Protein AF-0000000083109663 (afdb_homodimer)

Sequence (592 aa):
MSEPVIIEAAINGATPKSVNPNVPVTEDEIVADALACFEAGAAIVHQHISNFNLSGDEAAEVYLGIWRQVLAERPDALWYPTINLGPPAQWYDHIRPLAESGLLRMGVSDPGSVNMGVSVDGLPAGSFVYTNTFDDVAHQLELCRTHRLGPSLAIYEPGFLRTVLAYRRSGQLPPGSFIKLYFSSERGLSGTAFGLPPSPAALAAYVELLDGTGLPWAASAVGDDLVRSELCRAALDAGGHLHVGLEFYAGERAPTNVELVAEAVVATAAAGREVATGAEAAALLGLVRTMESMPRMSEPVIIEAAINGATPKSVNPNVPVTEDEIVADALACFEAGAAIVHQHISNFNLSGDEAAEVYLGIWRQVLAERPDALWYPTINLGPPAQWYDHIRPLAESGLLRMGVSDPGSVNMGVSVDGLPAGSFVYTNTFDDVAHQLELCRTHRLGPSLAIYEPGFLRTVLAYRRSGQLPPGSFIKLYFSSERGLSGTAFGLPPSPAALAAYVELLDGTGLPWAASAVGDDLVRSELCRAALDAGGHLHVGLEFYAGERAPTNVELVAEAVVATAAAGREVATGAEAAALLGLVRTMESMPR

Nearest PDB structures (foldseek):
  3chv-assembly1_A-2  TM=8.584E-01  e=1.456E-20  Ruegeria pomeroyi DSS-3
  3no5-assembly2_C  TM=8.461E-01  e=1.699E-18  Cupriavidus pinatubonensis JMP134
  3fa5-assembly1_B  TM=8.460E-01  e=1.184E-18  Paracoccus denitrificans PD1222
  2y7d-assembly1_C  TM=8.652E-01  e=4.670E-17  Candidatus Cloacimonas acidaminovorans
  2y7d-assembly1_D  TM=8.244E-01  e=1.579E-17  Candidatus Cloacimonas acidaminovorans

Organism: NCBI:txid185642

Radius of gyration: 25.38 Å; Cα contacts (8 Å, |Δi|>4): 1383; chains: 2; bounding box: 50×88×60 Å

pLDDT: mean 94.43, std 9.43, range [32.88, 98.94]

Structure (mmCIF, N/CA/C/O backbone):
data_AF-0000000083109663-model_v1
#
loop_
_entity.id
_entity.type
_entity.pdbx_description
1 polymer '3-keto-5-aminohexanoate cleavage protein'
#
loop_
_atom_site.group_PDB
_atom_site.id
_atom_site.type_symbol
_atom_site.label_atom_id
_atom_site.label_alt_id
_atom_site.label_comp_id
_atom_site.label_asym_id
_atom_site.label_entity_id
_atom_site.label_seq_id
_atom_site.pdbx_PDB_ins_code
_atom_site.Cartn_x
_atom_site.Cartn_y
_atom_site.Cartn_z
_atom_site.occupancy
_atom_site.B_iso_or_equiv
_atom_site.auth_seq_id
_atom_site.auth_comp_id
_atom_site.auth_asym_id
_atom_site.auth_atom_id
_atom_site.pdbx_PDB_model_num
ATOM 1 N N . MET A 1 1 ? 14.078 14.602 28.734 1 51.81 1 MET A N 1
ATOM 2 C CA . MET A 1 1 ? 12.617 14.578 28.734 1 51.81 1 MET A CA 1
ATOM 3 C C . MET A 1 1 ? 12.078 14.102 27.391 1 51.81 1 MET A C 1
ATOM 5 O O . MET A 1 1 ? 12.734 14.273 26.359 1 51.81 1 MET A O 1
ATOM 9 N N . SER A 1 2 ? 10.984 13.219 27.375 1 76.75 2 SER A N 1
ATOM 10 C CA . SER A 1 2 ? 10.43 12.711 26.125 1 76.75 2 SER A CA 1
ATOM 11 C C . SER A 1 2 ? 9.922 13.852 25.234 1 76.75 2 SER A C 1
ATOM 13 O O . SER A 1 2 ? 9.531 14.906 25.75 1 76.75 2 SER A O 1
ATOM 15 N N . GLU A 1 3 ? 10.125 13.828 23.984 1 92.31 3 GLU A N 1
ATOM 16 C CA . GLU A 1 3 ? 9.633 14.797 23.016 1 92.31 3 GLU A CA 1
ATOM 17 C C . GLU A 1 3 ? 8.125 15.008 23.156 1 92.31 3 GLU A C 1
ATOM 19 O O . GLU A 1 3 ? 7.371 14.039 23.281 1 92.31 3 GLU A O 1
ATOM 24 N N . PRO A 1 4 ? 7.75 16.328 23.359 1 98.12 4 PRO A N 1
ATOM 25 C CA . PRO A 1 4 ? 6.309 16.578 23.453 1 98.12 4 PRO A CA 1
ATOM 26 C C . PRO A 1 4 ? 5.539 16.062 22.25 1 98.12 4 PRO A C 1
ATOM 28 O O . PRO A 1 4 ? 6.098 15.953 21.156 1 98.12 4 PRO A O 1
ATOM 31 N N . VAL A 1 5 ? 4.27 15.773 22.5 1 98.81 5 VAL A N 1
ATOM 32 C CA . VAL A 1 5 ? 3.428 15.164 21.484 1 98.81 5 VAL A CA 1
ATOM 33 C C . VAL A 1 5 ? 2.705 16.25 20.688 1 98.81 5 VAL A C 1
ATOM 35 O O . VAL A 1 5 ? 2.037 17.109 21.266 1 98.81 5 VAL A O 1
ATOM 38 N N . ILE A 1 6 ? 2.881 16.219 19.391 1 98.81 6 ILE A N 1
ATOM 39 C CA . ILE A 1 6 ? 2.088 17.062 18.5 1 98.81 6 ILE A CA 1
ATOM 40 C C . ILE A 1 6 ? 0.714 16.438 18.281 1 98.81 6 ILE A C 1
ATOM 42 O O . ILE A 1 6 ? 0.612 15.289 17.828 1 98.81 6 ILE A O 1
ATOM 46 N N . ILE A 1 7 ? -0.312 17.172 18.625 1 98.88 7 ILE A N 1
ATOM 47 C CA . ILE A 1 7 ? -1.674 16.781 18.281 1 98.88 7 ILE A CA 1
ATOM 48 C C . ILE A 1 7 ? -2.164 17.609 17.094 1 98.88 7 ILE A C 1
ATOM 50 O O . ILE A 1 7 ? -2.174 18.844 17.156 1 98.88 7 ILE A O 1
ATOM 54 N N . GLU A 1 8 ? -2.455 16.938 16.031 1 98.88 8 GLU A N 1
ATOM 55 C CA . GLU A 1 8 ? -3.021 17.562 14.844 1 98.88 8 GLU A CA 1
ATOM 56 C C . GLU A 1 8 ? -4.508 17.25 14.711 1 98.88 8 GLU A C 1
ATOM 58 O O . GLU A 1 8 ? -4.93 16.109 14.938 1 98.88 8 GLU A O 1
ATOM 63 N N . ALA A 1 9 ? -5.266 18.266 14.383 1 98.81 9 ALA A N 1
ATOM 64 C CA . ALA A 1 9 ? -6.703 18.078 14.188 1 98.81 9 ALA A CA 1
ATOM 65 C C . ALA A 1 9 ? -7.09 18.297 12.727 1 98.81 9 ALA A C 1
ATOM 67 O O . ALA A 1 9 ? -7.035 19.422 12.227 1 98.81 9 ALA A O 1
ATOM 68 N N . ALA A 1 10 ? -7.445 17.234 12.023 1 98.69 10 ALA A N 1
ATOM 69 C CA . ALA A 1 10 ? -8.109 17.344 10.727 1 98.69 10 ALA A CA 1
ATOM 70 C C . ALA A 1 10 ? -9.617 17.516 10.891 1 98.69 10 ALA A C 1
ATOM 72 O O . ALA A 1 10 ? -10.328 16.562 11.18 1 98.69 10 ALA A O 1
ATOM 73 N N . ILE A 1 11 ? -10.133 18.672 10.617 1 98.56 11 ILE A N 1
ATOM 74 C CA . ILE A 1 11 ? -11.367 19.047 11.297 1 98.56 11 ILE A CA 1
ATOM 75 C C . ILE A 1 11 ? -12.562 18.781 10.383 1 98.56 11 ILE A C 1
ATOM 77 O O . ILE A 1 11 ? -13.703 18.703 10.844 1 98.56 11 ILE A O 1
ATOM 81 N N . ASN A 1 12 ? -12.422 18.641 9.117 1 97.38 12 ASN A N 1
ATOM 82 C CA . ASN A 1 12 ? -13.625 18.484 8.32 1 97.38 12 ASN A CA 1
ATOM 83 C C . ASN A 1 12 ? -13.406 17.5 7.168 1 97.38 12 ASN A C 1
ATOM 85 O O . ASN A 1 12 ? -14.031 16.438 7.117 1 97.38 12 ASN A O 1
ATOM 89 N N . GLY A 1 13 ? -12.477 17.781 6.23 1 93.06 13 GLY A N 1
ATOM 90 C CA . GLY A 1 13 ? -12.367 16.953 5.047 1 93.06 13 GLY A CA 1
ATOM 91 C C . GLY A 1 13 ? -13.625 16.953 4.195 1 93.06 13 GLY A C 1
ATOM 92 O O . GLY A 1 13 ? -14.281 17.984 4.043 1 93.06 13 GLY A O 1
ATOM 93 N N . ALA A 1 14 ? -13.961 15.781 3.627 1 88.81 14 ALA A N 1
ATOM 94 C CA . ALA A 1 14 ? -15.172 15.641 2.82 1 88.81 14 ALA A CA 1
ATOM 95 C C . ALA A 1 14 ? -16.312 15.039 3.641 1 88.81 14 ALA A C 1
ATOM 97 O O . ALA A 1 14 ? -17.344 14.664 3.09 1 88.81 14 ALA A O 1
ATOM 98 N N . THR A 1 15 ? -16.078 14.906 4.914 1 92.88 15 THR A N 1
ATOM 99 C CA . THR A 1 15 ? -17.109 14.344 5.777 1 92.88 15 THR A CA 1
ATOM 100 C C . THR A 1 15 ? -18.328 15.258 5.836 1 92.88 15 THR A C 1
ATOM 102 O O . THR A 1 15 ? -18.234 16.422 6.246 1 92.88 15 THR A O 1
ATOM 105 N N . PRO A 1 16 ? -19.469 14.75 5.496 1 92.88 16 PRO A N 1
ATOM 106 C CA . PRO A 1 16 ? -20.656 15.602 5.523 1 92.88 16 PRO A CA 1
ATOM 107 C C . PRO A 1 16 ? -21.312 15.656 6.902 1 92.88 16 PRO A C 1
ATOM 109 O O . PRO A 1 16 ? -21.062 14.789 7.746 1 92.88 16 PRO A O 1
ATOM 112 N N . LYS A 1 17 ? -22.125 16.656 7.074 1 96.12 17 LYS A N 1
ATOM 113 C CA . LYS A 1 17 ? -22.828 16.828 8.344 1 96.12 17 LYS A CA 1
ATOM 114 C C . LYS A 1 17 ? -23.797 15.672 8.594 1 96.12 17 LYS A C 1
ATOM 116 O O . LYS A 1 17 ? -24.203 15.422 9.727 1 96.12 17 LYS A O 1
ATOM 121 N N . SER A 1 18 ? -24.188 14.922 7.523 1 94.38 18 SER A N 1
ATOM 122 C CA . SER A 1 18 ? -25.062 13.766 7.676 1 94.38 18 SER A CA 1
ATOM 123 C C . SER A 1 18 ? -24.359 12.633 8.414 1 94.38 18 SER A C 1
ATOM 125 O O . SER A 1 18 ? -25 11.789 9.039 1 94.38 18 SER A O 1
ATOM 127 N N . VAL A 1 19 ? -23.031 12.586 8.312 1 92.69 19 VAL A N 1
ATOM 128 C CA . VAL A 1 19 ? -22.234 11.586 9.016 1 92.69 19 VAL A CA 1
ATOM 129 C C . VAL A 1 19 ? -21.953 12.055 10.445 1 92.69 19 VAL A C 1
ATOM 131 O O . VAL A 1 19 ? -22.047 11.273 11.391 1 92.69 19 VAL A O 1
ATOM 134 N N . ASN A 1 20 ? -21.609 13.32 10.625 1 96.62 20 ASN A N 1
ATOM 135 C CA . ASN A 1 20 ? -21.406 13.969 11.914 1 96.62 20 ASN A CA 1
ATOM 136 C C . ASN A 1 20 ? -21.844 15.43 11.883 1 96.62 20 ASN A C 1
ATOM 138 O O . ASN A 1 20 ? -21.203 16.25 11.219 1 96.62 20 ASN A O 1
ATOM 142 N N . PRO A 1 21 ? -22.844 15.781 12.586 1 97.44 21 PRO A N 1
ATOM 143 C CA . PRO A 1 21 ? -23.406 17.125 12.492 1 97.44 21 PRO A CA 1
ATOM 144 C C . PRO A 1 21 ? -22.453 18.203 12.992 1 97.44 21 PRO A C 1
ATOM 146 O O . PRO A 1 21 ? -22.688 19.391 12.758 1 97.44 21 PRO A O 1
ATOM 149 N N . ASN A 1 22 ? -21.391 17.812 13.633 1 98.38 22 ASN A N 1
ATOM 150 C CA . ASN A 1 22 ? -20.469 18.781 14.242 1 98.38 22 ASN A CA 1
ATOM 151 C C . ASN A 1 22 ? -19.344 19.156 13.289 1 98.38 22 ASN A C 1
ATOM 153 O O . ASN A 1 22 ? -18.5 19.984 13.617 1 98.38 22 ASN A O 1
ATOM 157 N N . VAL A 1 23 ? -19.375 18.609 12.094 1 98.25 23 VAL A N 1
ATOM 158 C CA . VAL A 1 23 ? -18.328 18.906 11.117 1 98.25 23 VAL A CA 1
ATOM 159 C C . VAL A 1 23 ? -18.422 20.375 10.695 1 98.25 23 VAL A C 1
ATOM 161 O O . VAL A 1 23 ? -19.484 20.828 10.281 1 98.25 23 VAL A O 1
ATOM 164 N N . PRO A 1 24 ? -17.328 21.141 10.859 1 98.5 24 PRO A N 1
ATOM 165 C CA . PRO A 1 24 ? -17.375 22.516 10.367 1 98.5 24 PRO A CA 1
ATOM 166 C C . PRO A 1 24 ? -17.344 22.609 8.836 1 98.5 24 PRO A C 1
ATOM 168 O O . PRO A 1 24 ? -16.516 21.953 8.203 1 98.5 24 PRO A O 1
ATOM 171 N N . VAL A 1 25 ? -18.234 23.438 8.258 1 96.94 25 VAL A N 1
ATOM 172 C CA . VAL A 1 25 ? -18.328 23.5 6.801 1 96.94 25 VAL A CA 1
ATOM 173 C C . VAL A 1 25 ? -18.156 24.953 6.336 1 96.94 25 VAL A C 1
ATOM 175 O O . VAL A 1 25 ? -17.344 25.234 5.457 1 96.94 25 VAL A O 1
ATOM 178 N N . THR A 1 26 ? -18.859 25.875 6.953 1 96.25 26 THR A N 1
ATOM 179 C CA . THR A 1 26 ? -18.75 27.266 6.555 1 96.25 26 THR A CA 1
ATOM 180 C C . THR A 1 26 ? -17.438 27.875 7.059 1 96.25 26 THR A C 1
ATOM 182 O O . THR A 1 26 ? -16.844 27.375 8.008 1 96.25 26 THR A O 1
ATOM 185 N N . GLU A 1 27 ? -17.094 28.969 6.457 1 96.56 27 GLU A N 1
ATOM 186 C CA . GLU A 1 27 ? -15.867 29.625 6.871 1 96.56 27 GLU A CA 1
ATOM 187 C C . GLU A 1 27 ? -15.914 30 8.352 1 96.56 27 GLU A C 1
ATOM 189 O O . GLU A 1 27 ? -14.93 29.797 9.07 1 96.56 27 GLU A O 1
ATOM 194 N N . ASP A 1 28 ? -17.047 30.484 8.797 1 97.69 28 ASP A N 1
ATOM 195 C CA . ASP A 1 28 ? -17.188 30.859 10.195 1 97.69 28 ASP A CA 1
ATOM 196 C C . ASP A 1 28 ? -17.062 29.641 11.109 1 97.69 28 ASP A C 1
ATOM 198 O O . ASP A 1 28 ? -16.438 29.703 12.164 1 97.69 28 ASP A O 1
ATOM 202 N N . GLU A 1 29 ? -17.734 28.562 10.695 1 98.31 29 GLU A N 1
ATOM 203 C CA . GLU A 1 29 ? -17.641 27.312 11.469 1 98.31 29 GLU A CA 1
ATOM 204 C C . GLU A 1 29 ? -16.203 26.828 11.531 1 98.31 29 GLU A C 1
ATOM 206 O O . GLU A 1 29 ? -15.742 26.359 12.586 1 98.31 29 GLU A O 1
ATOM 211 N N . ILE A 1 30 ? -15.5 26.906 10.422 1 98.12 30 ILE A N 1
ATOM 212 C CA . ILE A 1 30 ? -14.117 26.438 10.336 1 98.12 30 ILE A CA 1
ATOM 213 C C . ILE A 1 30 ? -13.227 27.266 11.25 1 98.12 30 ILE A C 1
ATOM 215 O O . ILE A 1 30 ? -12.438 26.719 12.023 1 98.12 30 ILE A O 1
ATOM 219 N N . VAL A 1 31 ? -13.359 28.578 11.219 1 98.12 31 VAL A N 1
ATOM 220 C CA . VAL A 1 31 ? -12.562 29.469 12.055 1 98.12 31 VAL A CA 1
ATOM 221 C C . VAL A 1 31 ? -12.812 29.141 13.531 1 98.12 31 VAL A C 1
ATOM 223 O O . VAL A 1 31 ? -11.867 28.953 14.297 1 98.12 31 VAL A O 1
ATOM 226 N N . ALA A 1 32 ? -14.07 29.047 13.883 1 98.56 32 ALA A N 1
ATOM 227 C CA . ALA A 1 32 ? -14.438 28.812 15.273 1 98.56 32 ALA A CA 1
ATOM 228 C C . ALA A 1 32 ? -13.906 27.453 15.758 1 98.56 32 ALA A C 1
ATOM 230 O O . ALA A 1 32 ? -13.367 27.344 16.859 1 98.56 32 ALA A O 1
ATOM 231 N N . ASP A 1 33 ? -14.086 26.469 14.914 1 98.69 33 ASP A N 1
ATOM 232 C CA . ASP A 1 33 ? -13.648 25.109 15.273 1 98.69 33 ASP A CA 1
ATOM 233 C C . ASP A 1 33 ? -12.133 25.031 15.391 1 98.69 33 ASP A C 1
ATOM 235 O O . ASP A 1 33 ? -11.609 24.406 16.312 1 98.69 33 ASP A O 1
ATOM 239 N N . ALA A 1 34 ? -11.453 25.641 14.445 1 98.44 34 ALA A N 1
ATOM 240 C CA . ALA A 1 34 ? -9.992 25.656 14.477 1 98.44 34 ALA A CA 1
ATOM 241 C C . ALA A 1 34 ? -9.484 26.312 15.758 1 98.44 34 ALA A C 1
ATOM 243 O O . ALA A 1 34 ? -8.625 25.75 16.438 1 98.44 34 ALA A O 1
ATOM 244 N N . LEU A 1 35 ? -10.008 27.484 16.078 1 98.31 35 LEU A N 1
ATOM 245 C CA . LEU A 1 35 ? -9.586 28.219 17.281 1 98.31 35 LEU A CA 1
ATOM 246 C C . LEU A 1 35 ? -9.852 27.391 18.531 1 98.31 35 LEU A C 1
ATOM 248 O O . LEU A 1 35 ? -9.008 27.328 19.438 1 98.31 35 LEU A O 1
ATOM 252 N N . ALA A 1 36 ? -10.984 26.766 18.547 1 98.75 36 ALA A N 1
ATOM 253 C CA . ALA A 1 36 ? -11.328 25.922 19.703 1 98.75 36 ALA A CA 1
ATOM 254 C C . ALA A 1 36 ? -10.391 24.734 19.812 1 98.75 36 ALA A C 1
ATOM 256 O O . ALA A 1 36 ? -10.031 24.328 20.922 1 98.75 36 ALA A O 1
ATOM 257 N N . CYS A 1 37 ? -9.984 24.125 18.719 1 98.69 37 CYS A N 1
ATOM 258 C CA . CYS A 1 37 ? -9.055 23 18.719 1 98.69 37 CYS A CA 1
ATOM 259 C C . CYS A 1 37 ? -7.684 23.438 19.219 1 98.69 37 CYS A C 1
ATOM 261 O O . CYS A 1 37 ? -7.047 22.719 19.984 1 98.69 37 CYS A O 1
ATOM 263 N N . PHE A 1 38 ? -7.227 24.609 18.781 1 98 38 PHE A N 1
ATOM 264 C CA . PHE A 1 38 ? -5.957 25.125 19.281 1 98 38 PHE A CA 1
ATOM 265 C C . PHE A 1 38 ? -6.008 25.328 20.797 1 98 38 PHE A C 1
ATOM 267 O O . PHE A 1 38 ? -5.07 24.969 21.5 1 98 38 PHE A O 1
ATOM 274 N N . GLU A 1 39 ? -7.09 25.891 21.219 1 97.94 39 GLU A N 1
ATOM 275 C CA . GLU A 1 39 ? -7.254 26.125 22.656 1 97.94 39 GLU A CA 1
ATOM 276 C C . GLU A 1 39 ? -7.277 24.812 23.422 1 97.94 39 GLU A C 1
ATOM 278 O O . GLU A 1 39 ? -6.762 24.719 24.547 1 97.94 39 GLU A O 1
ATOM 283 N N . ALA A 1 40 ? -7.781 23.766 22.812 1 98.56 40 ALA A N 1
ATOM 284 C CA . ALA A 1 40 ? -7.945 22.484 23.469 1 98.56 40 ALA A CA 1
ATOM 285 C C . ALA A 1 40 ? -6.621 21.719 23.531 1 98.56 40 ALA A C 1
ATOM 287 O O . ALA A 1 40 ? -6.48 20.75 24.281 1 98.56 40 ALA A O 1
ATOM 288 N N . GLY A 1 41 ? -5.676 22.094 22.609 1 98.25 41 GLY A N 1
ATOM 289 C CA . GLY A 1 41 ? -4.379 21.438 22.719 1 98.25 41 GLY A CA 1
ATOM 290 C C . GLY A 1 41 ? -3.797 21.047 21.375 1 98.25 41 GLY A C 1
ATOM 291 O O . GLY A 1 41 ? -2.662 20.578 21.312 1 98.25 41 GLY A O 1
ATOM 292 N N . ALA A 1 42 ? -4.504 21.266 20.281 1 98.62 42 ALA A N 1
ATOM 293 C CA . ALA A 1 42 ? -3.947 20.984 18.969 1 98.62 42 ALA A CA 1
ATOM 294 C C . ALA A 1 42 ? -2.838 21.969 18.609 1 98.62 42 ALA A C 1
ATOM 296 O O . ALA A 1 42 ? -2.951 23.172 18.891 1 98.62 42 ALA A O 1
ATOM 297 N N . ALA A 1 43 ? -1.786 21.438 18.062 1 97.81 43 ALA A N 1
ATOM 298 C CA . ALA A 1 43 ? -0.71 22.297 17.578 1 97.81 43 ALA A CA 1
ATOM 299 C C . ALA A 1 43 ? -0.882 22.609 16.094 1 97.81 43 ALA A C 1
ATOM 301 O O . ALA A 1 43 ? -0.405 23.641 15.617 1 97.81 43 ALA A O 1
ATOM 302 N N . ILE A 1 44 ? -1.512 21.703 15.367 1 98.25 44 ILE A N 1
ATOM 303 C CA . ILE A 1 44 ? -1.709 21.812 13.93 1 98.25 44 ILE A CA 1
ATOM 304 C C . ILE A 1 44 ? -3.174 21.562 13.586 1 98.25 44 ILE A C 1
ATOM 306 O O . ILE A 1 44 ? -3.797 20.641 14.141 1 98.25 44 ILE A O 1
ATOM 310 N N . VAL A 1 45 ? -3.709 22.375 12.68 1 98.38 45 VAL A N 1
ATOM 311 C CA . VAL A 1 45 ? -5.035 22.109 12.133 1 98.38 45 VAL A CA 1
ATOM 312 C C . VAL A 1 45 ? -4.941 21.922 10.617 1 98.38 45 VAL A C 1
ATOM 314 O O . VAL A 1 45 ? -4.289 22.703 9.93 1 98.38 45 VAL A O 1
ATOM 317 N N . HIS A 1 46 ? -5.5 20.828 10.133 1 98.25 46 HIS A N 1
ATOM 318 C CA . HIS A 1 46 ? -5.742 20.547 8.727 1 98.25 46 HIS A CA 1
ATOM 319 C C . HIS A 1 46 ? -7.207 20.766 8.359 1 98.25 46 HIS A C 1
ATOM 321 O O . HIS A 1 46 ? -8.102 20.266 9.047 1 98.25 46 HIS A O 1
ATOM 327 N N . GLN A 1 47 ? -7.434 21.578 7.32 1 95.5 47 GLN A N 1
ATOM 328 C CA . GLN A 1 47 ? -8.828 21.844 6.969 1 95.5 47 GLN A CA 1
ATOM 329 C C . GLN A 1 47 ? -9 21.938 5.457 1 95.5 47 GLN A C 1
ATOM 331 O O . GLN A 1 47 ? -8.086 22.344 4.746 1 95.5 47 GLN A O 1
ATOM 336 N N . HIS A 1 48 ? -10.125 21.5 4.988 1 96.12 48 HIS A N 1
ATOM 337 C CA . HIS A 1 48 ? -10.609 21.688 3.625 1 96.12 48 HIS A CA 1
ATOM 338 C C . HIS A 1 48 ? -11.508 22.906 3.512 1 96.12 48 HIS A C 1
ATOM 340 O O . HIS A 1 48 ? -12.055 23.375 4.512 1 96.12 48 HIS A O 1
ATOM 346 N N . ILE A 1 49 ? -11.555 23.453 2.287 1 94 49 ILE A N 1
ATOM 347 C CA . ILE A 1 49 ? -12.562 24.484 2.023 1 94 49 ILE A CA 1
ATOM 348 C C . ILE A 1 49 ? -13.844 23.828 1.512 1 94 49 ILE A C 1
ATOM 350 O O . ILE A 1 49 ? -13.82 22.688 1.041 1 94 49 ILE A O 1
ATOM 354 N N . SER A 1 50 ? -14.914 24.531 1.602 1 89.69 50 SER A N 1
ATOM 355 C CA . SER A 1 50 ? -16.219 23.938 1.348 1 89.69 50 SER A CA 1
ATOM 356 C C . SER A 1 50 ? -16.438 23.688 -0.14 1 89.69 50 SER A C 1
ATOM 358 O O . SER A 1 50 ? -17.125 22.719 -0.517 1 89.69 50 SER A O 1
ATOM 360 N N . ASN A 1 51 ? -15.906 24.516 -0.924 1 88.12 51 ASN A N 1
ATOM 361 C CA . ASN A 1 51 ? -16.047 24.344 -2.367 1 88.12 51 ASN A CA 1
ATOM 362 C C . ASN A 1 51 ? -14.82 23.656 -2.969 1 88.12 51 ASN A C 1
ATOM 364 O O . ASN A 1 51 ? -13.812 24.297 -3.242 1 88.12 51 ASN A O 1
ATOM 368 N N . PHE A 1 52 ? -15 22.422 -3.324 1 83.12 52 PHE A N 1
ATOM 369 C CA . PHE A 1 52 ? -13.906 21.594 -3.795 1 83.12 52 PHE A CA 1
ATOM 370 C C . PHE A 1 52 ? -13.602 21.859 -5.262 1 83.12 52 PHE A C 1
ATOM 372 O O . PHE A 1 52 ? -12.617 21.359 -5.809 1 83.12 52 PHE A O 1
ATOM 379 N N . ASN A 1 53 ? -14.352 22.75 -5.875 1 84.75 53 ASN A N 1
ATOM 380 C CA . ASN A 1 53 ? -14.188 23.016 -7.301 1 84.75 53 ASN A CA 1
ATOM 381 C C . ASN A 1 53 ? -13.234 24.172 -7.555 1 84.75 53 ASN A C 1
ATOM 383 O O . ASN A 1 53 ? -12.891 24.469 -8.703 1 84.75 53 ASN A O 1
ATOM 387 N N . LEU A 1 54 ? -12.883 24.781 -6.484 1 90.88 54 LEU A N 1
ATOM 388 C CA . LEU A 1 54 ? -11.969 25.906 -6.648 1 90.88 54 LEU A CA 1
ATOM 389 C C . LEU A 1 54 ? -10.523 25.422 -6.77 1 90.88 54 LEU A C 1
ATOM 391 O O . LEU A 1 54 ? -10.164 24.391 -6.195 1 90.88 54 LEU A O 1
ATOM 395 N N . SER A 1 55 ? -9.797 26.188 -7.57 1 92 55 SER A N 1
ATOM 396 C CA . SER A 1 55 ? -8.375 25.891 -7.734 1 92 55 SER A CA 1
ATOM 397 C C . SER A 1 55 ? -7.551 27.172 -7.848 1 92 55 SER A C 1
ATOM 399 O O . SER A 1 55 ? -8.102 28.281 -7.809 1 92 55 SER A O 1
ATOM 401 N N . GLY A 1 56 ? -6.273 26.969 -7.766 1 93.38 56 GLY A N 1
ATOM 402 C CA . GLY A 1 56 ? -5.371 28.094 -7.984 1 93.38 56 GLY A CA 1
ATOM 403 C C . GLY A 1 56 ? -5.594 29.234 -7.02 1 93.38 56 GLY A C 1
ATOM 404 O O . GLY A 1 56 ? -5.703 29.031 -5.809 1 93.38 56 GLY A O 1
ATOM 405 N N . ASP A 1 57 ? -5.691 30.391 -7.602 1 95.06 57 ASP A N 1
ATOM 406 C CA . ASP A 1 57 ? -5.781 31.609 -6.809 1 95.06 57 ASP A CA 1
ATOM 407 C C . ASP A 1 57 ? -7.121 31.703 -6.086 1 95.06 57 ASP A C 1
ATOM 409 O O . ASP A 1 57 ? -7.203 32.219 -4.973 1 95.06 57 ASP A O 1
ATOM 413 N N . GLU A 1 58 ? -8.102 31.188 -6.746 1 95.5 58 GLU A N 1
ATOM 414 C CA . GLU A 1 58 ? -9.422 31.25 -6.129 1 95.5 58 GLU A CA 1
ATOM 415 C C . GLU A 1 58 ? -9.484 30.406 -4.863 1 95.5 58 GLU A C 1
ATOM 417 O O . GLU A 1 58 ? -10.016 30.844 -3.842 1 95.5 58 GLU A O 1
ATOM 422 N N . ALA A 1 59 ? -8.969 29.25 -4.945 1 95.5 59 ALA A N 1
ATOM 423 C CA . ALA A 1 59 ? -8.891 28.406 -3.756 1 95.5 59 ALA A CA 1
ATOM 424 C C . ALA A 1 59 ? -8.023 29.047 -2.682 1 95.5 59 ALA A C 1
ATOM 426 O O . ALA A 1 59 ? -8.383 29.062 -1.504 1 95.5 59 ALA A O 1
ATOM 427 N N . ALA A 1 60 ? -6.891 29.594 -3.082 1 96.19 60 ALA A N 1
ATOM 428 C CA . ALA A 1 60 ? -5.957 30.203 -2.146 1 96.19 60 ALA A CA 1
ATOM 429 C C . ALA A 1 60 ? -6.621 31.344 -1.383 1 96.19 60 ALA A C 1
ATOM 431 O O . ALA A 1 60 ? -6.414 31.5 -0.177 1 96.19 60 ALA A O 1
ATOM 432 N N . GLU A 1 61 ? -7.41 32.062 -2.059 1 96.56 61 GLU A N 1
ATOM 433 C CA . GLU A 1 61 ? -8.055 33.219 -1.438 1 96.56 61 GLU A CA 1
ATOM 434 C C . GLU A 1 61 ? -9.023 32.781 -0.34 1 96.56 61 GLU A C 1
ATOM 436 O O . GLU A 1 61 ? -9.141 33.438 0.691 1 96.56 61 GLU A O 1
ATOM 441 N N . VAL A 1 62 ? -9.688 31.703 -0.608 1 96.44 62 VAL A N 1
ATOM 442 C CA . VAL A 1 62 ? -10.609 31.188 0.403 1 96.44 62 VAL A CA 1
ATOM 443 C C . VAL A 1 62 ? -9.828 30.734 1.631 1 96.44 62 VAL A C 1
ATOM 445 O O . VAL A 1 62 ? -10.172 31.094 2.762 1 96.44 62 VAL A O 1
ATOM 448 N N . TYR A 1 63 ? -8.758 30 1.437 1 96.62 63 TYR A N 1
ATOM 449 C CA . TYR A 1 63 ? -7.918 29.562 2.545 1 96.62 63 TYR A CA 1
ATOM 450 C C . TYR A 1 63 ? -7.375 30.75 3.324 1 96.62 63 TYR A C 1
ATOM 452 O O . TYR A 1 63 ? -7.449 30.781 4.555 1 96.62 63 TYR A O 1
ATOM 460 N N . LEU A 1 64 ? -6.898 31.719 2.605 1 96 64 LEU A N 1
ATOM 461 C CA . LEU A 1 64 ? -6.266 32.875 3.234 1 96 64 LEU A CA 1
ATOM 462 C C . LEU A 1 64 ? -7.277 33.688 4.047 1 96 64 LEU A C 1
ATOM 464 O O . LEU A 1 64 ? -6.941 34.219 5.098 1 96 64 LEU A O 1
ATOM 468 N N . GLY A 1 65 ? -8.492 33.75 3.502 1 96.19 65 GLY A N 1
ATOM 469 C CA . GLY A 1 65 ? -9.539 34.438 4.262 1 96.19 65 GLY A CA 1
ATOM 470 C C . GLY A 1 65 ? -9.789 33.781 5.617 1 96.19 65 GLY A C 1
ATOM 471 O O . GLY A 1 65 ? -9.93 34.5 6.621 1 96.19 65 GLY A O 1
ATOM 472 N N . ILE A 1 66 ? -9.812 32.5 5.66 1 95.94 66 ILE A N 1
ATOM 473 C CA . ILE A 1 66 ? -10 31.75 6.891 1 95.94 66 ILE A CA 1
ATOM 474 C C . ILE A 1 66 ? -8.773 31.906 7.785 1 95.94 66 ILE A C 1
ATOM 476 O O . ILE A 1 66 ? -8.898 32.219 8.977 1 95.94 66 ILE A O 1
ATOM 480 N N . TRP A 1 67 ? -7.633 31.797 7.223 1 93.88 67 TRP A N 1
ATOM 481 C CA . TRP A 1 67 ? -6.375 31.734 7.965 1 93.88 67 TRP A CA 1
ATOM 482 C C . TRP A 1 67 ? -6.059 33.094 8.602 1 93.88 67 TRP A C 1
ATOM 484 O O . TRP A 1 67 ? -5.52 33.156 9.703 1 93.88 67 TRP A O 1
ATOM 494 N N . ARG A 1 68 ? -6.348 34.156 7.941 1 94.88 68 ARG A N 1
ATOM 495 C CA . ARG A 1 68 ? -6.113 35.5 8.492 1 94.88 68 ARG A CA 1
ATOM 496 C C . ARG A 1 68 ? -6.934 35.719 9.766 1 94.88 68 ARG A C 1
ATOM 498 O O . ARG A 1 68 ? -6.457 36.344 10.719 1 94.88 68 ARG A O 1
ATOM 505 N N . GLN A 1 69 ? -8.086 35.156 9.75 1 95.94 69 GLN A N 1
ATOM 506 C CA . GLN A 1 69 ? -8.922 35.281 10.938 1 95.94 69 GLN A CA 1
ATOM 507 C C . GLN A 1 69 ? -8.344 34.469 12.094 1 95.94 69 GLN A C 1
ATOM 509 O O . GLN A 1 69 ? -8.297 34.938 13.234 1 95.94 69 GLN A O 1
ATOM 514 N N . VAL A 1 70 ? -7.918 33.281 11.836 1 95.19 70 VAL A N 1
ATOM 515 C CA . VAL A 1 70 ? -7.352 32.406 12.859 1 95.19 70 VAL A CA 1
ATOM 516 C C . VAL A 1 70 ? -6.047 33 13.383 1 95.19 70 VAL A C 1
ATOM 518 O O . VAL A 1 70 ? -5.832 33.062 14.594 1 95.19 70 VAL A O 1
ATOM 521 N N . LEU A 1 71 ? -5.195 33.531 12.477 1 91.44 71 LEU A N 1
ATOM 522 C CA . LEU A 1 71 ? -3.873 34.031 12.836 1 91.44 71 LEU A CA 1
ATOM 523 C C . LEU A 1 71 ? -3.982 35.312 13.641 1 91.44 71 LEU A C 1
ATOM 525 O O . LEU A 1 71 ? -3.109 35.625 14.461 1 91.44 71 LEU A O 1
ATOM 529 N N . ALA A 1 72 ? -4.992 36.031 13.422 1 93.88 72 ALA A N 1
ATOM 530 C CA . ALA A 1 72 ? -5.227 37.25 14.211 1 93.88 72 ALA A CA 1
ATOM 531 C C . ALA A 1 72 ? -5.375 36.906 15.695 1 93.88 72 ALA A C 1
ATOM 533 O O . ALA A 1 72 ? -4.957 37.688 16.562 1 93.88 72 ALA A O 1
ATOM 534 N N . GLU A 1 73 ? -5.898 35.75 15.945 1 93.56 73 GLU A N 1
ATOM 535 C CA . GLU A 1 73 ? -6.133 35.344 17.328 1 93.56 73 GLU A CA 1
ATOM 536 C C . GLU A 1 73 ? -5.016 34.438 17.828 1 93.56 73 GLU A C 1
ATOM 538 O O . GLU A 1 73 ? -4.672 34.469 19.016 1 93.56 73 GLU A O 1
ATOM 543 N N . ARG A 1 74 ? -4.539 33.656 16.938 1 92.44 74 ARG A N 1
ATOM 544 C CA . ARG A 1 74 ? -3.484 32.688 17.234 1 92.44 74 ARG A CA 1
ATOM 545 C C . ARG A 1 74 ? -2.342 32.812 16.234 1 92.44 74 ARG A C 1
ATOM 547 O O . ARG A 1 74 ? -2.242 31.984 15.312 1 92.44 74 ARG A O 1
ATOM 554 N N . PRO A 1 75 ? -1.408 33.688 16.453 1 87.75 75 PRO A N 1
ATOM 555 C CA . PRO A 1 75 ? -0.334 33.938 15.492 1 87.75 75 PRO A CA 1
ATOM 556 C C . PRO A 1 75 ? 0.627 32.75 15.367 1 87.75 75 PRO A C 1
ATOM 558 O O . PRO A 1 75 ? 1.396 32.656 14.398 1 87.75 75 PRO A O 1
ATOM 561 N N . ASP A 1 76 ? 0.531 31.828 16.328 1 85.94 76 ASP A N 1
ATOM 562 C CA . ASP A 1 76 ? 1.446 30.688 16.297 1 85.94 76 ASP A CA 1
ATOM 563 C C . ASP A 1 76 ? 0.78 29.453 15.688 1 85.94 76 ASP A C 1
ATOM 565 O O . ASP A 1 76 ? 1.365 28.375 15.672 1 85.94 76 ASP A O 1
ATOM 569 N N . ALA A 1 77 ? -0.371 29.688 15.148 1 90.5 77 ALA A N 1
ATOM 570 C CA . ALA A 1 77 ? -1.135 28.562 14.625 1 90.5 77 ALA A CA 1
ATOM 571 C C . ALA A 1 77 ? -0.44 27.953 13.414 1 90.5 77 ALA A C 1
ATOM 573 O O . ALA A 1 77 ? 0.11 28.672 12.57 1 90.5 77 ALA A O 1
ATOM 574 N N . LEU A 1 78 ? -0.343 26.594 13.406 1 93.69 78 LEU A N 1
ATOM 575 C CA . LEU A 1 78 ? 0.121 25.812 12.258 1 93.69 78 LEU A CA 1
ATOM 576 C C . LEU A 1 78 ? -1.054 25.188 11.516 1 93.69 78 LEU A C 1
ATOM 578 O O . LEU A 1 78 ? -1.935 24.594 12.125 1 93.69 78 LEU A O 1
ATOM 582 N N . TRP A 1 79 ? -1.014 25.422 10.203 1 92.81 79 TRP A N 1
ATOM 583 C CA . TRP A 1 79 ? -2.127 24.938 9.398 1 92.81 79 TRP A CA 1
ATOM 584 C C . TRP A 1 79 ? -1.667 24.609 7.984 1 92.81 79 TRP A C 1
ATOM 586 O O . TRP A 1 79 ? -0.607 25.047 7.543 1 92.81 79 TRP A O 1
ATOM 596 N N . TYR A 1 80 ? -2.434 23.75 7.32 1 95.56 80 TYR A N 1
ATOM 597 C CA . TYR A 1 80 ? -2.17 23.453 5.918 1 95.56 80 TYR A CA 1
ATOM 598 C C . TYR A 1 80 ? -3.438 23 5.207 1 95.56 80 TYR A C 1
ATOM 600 O O . TYR A 1 80 ? -4.375 22.516 5.852 1 95.56 80 TYR A O 1
ATOM 608 N N . PRO A 1 81 ? -3.486 23.234 3.859 1 95.94 81 PRO A N 1
ATOM 609 C CA . PRO A 1 81 ? -4.656 22.875 3.055 1 95.94 81 PRO A CA 1
ATOM 610 C C . PRO A 1 81 ? -4.66 21.406 2.637 1 95.94 81 PRO A C 1
ATOM 612 O O . PRO A 1 81 ? -3.77 20.641 3.025 1 95.94 81 PRO A O 1
ATOM 615 N N . THR A 1 82 ? -5.73 21.047 2.008 1 95 82 THR A N 1
ATOM 616 C CA . THR A 1 82 ? -5.758 19.797 1.269 1 95 82 THR A CA 1
ATOM 617 C C . THR A 1 82 ? -5.445 20.031 -0.207 1 95 82 THR A C 1
ATOM 619 O O . THR A 1 82 ? -5.176 21.156 -0.618 1 95 82 THR A O 1
ATOM 622 N N . ILE A 1 83 ? -5.379 18.984 -0.935 1 90.62 83 ILE A N 1
ATOM 623 C CA . ILE A 1 83 ? -5.258 19.109 -2.383 1 90.62 83 ILE A CA 1
ATOM 624 C C . ILE A 1 83 ? -6.602 19.516 -2.982 1 90.62 83 ILE A C 1
ATOM 626 O O . ILE A 1 83 ? -7.656 19.266 -2.393 1 90.62 83 ILE A O 1
ATOM 630 N N . ASN A 1 84 ? -6.5 20.234 -4.129 1 84.69 84 ASN A N 1
ATOM 631 C CA . ASN A 1 84 ? -7.734 20.547 -4.844 1 84.69 84 ASN A CA 1
AT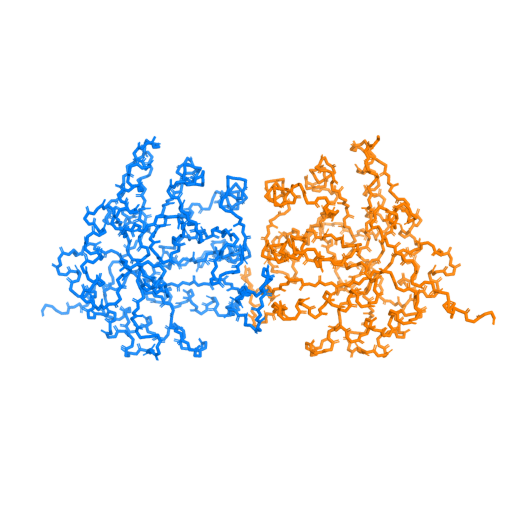OM 632 C C . ASN A 1 84 ? -8.328 19.297 -5.5 1 84.69 84 ASN A C 1
ATOM 634 O O . ASN A 1 84 ? -7.598 18.375 -5.852 1 84.69 84 ASN A O 1
ATOM 638 N N . LEU A 1 85 ? -9.57 19.375 -5.473 1 78.56 85 LEU A N 1
ATOM 639 C CA . LEU A 1 85 ? -10.219 18.344 -6.266 1 78.56 85 LEU A CA 1
ATOM 640 C C . LEU A 1 85 ? -10.359 18.781 -7.719 1 78.56 85 LEU A C 1
ATOM 642 O O . LEU A 1 85 ? -10.148 19.938 -8.047 1 78.56 85 LEU A O 1
ATOM 646 N N . GLY A 1 86 ? -10.445 17.938 -8.633 1 76.56 86 GLY A N 1
ATOM 647 C CA . GLY A 1 86 ? -10.492 18.234 -10.055 1 76.56 86 GLY A CA 1
ATOM 648 C C . GLY A 1 86 ? -9.43 17.484 -10.852 1 76.56 86 GLY A C 1
ATOM 649 O O . GLY A 1 86 ? -9.031 16.375 -10.484 1 76.56 86 GLY A O 1
ATOM 650 N N . PRO A 1 87 ? -9.055 18.297 -11.961 1 82.56 87 PRO A N 1
ATOM 651 C CA . PRO A 1 87 ? -8.016 17.641 -12.758 1 82.56 87 PRO A CA 1
ATOM 652 C C . PRO A 1 87 ? -6.68 17.547 -12.016 1 82.56 87 PRO A C 1
ATOM 654 O O . PRO A 1 87 ? -6.293 18.469 -11.312 1 82.56 87 PRO A O 1
ATOM 657 N N . PRO A 1 88 ? -5.98 16.484 -12.156 1 80.62 88 PRO A N 1
ATOM 658 C CA . PRO A 1 88 ? -4.734 16.234 -11.43 1 80.62 88 PRO A CA 1
ATOM 659 C C . PRO A 1 88 ? -3.725 17.359 -11.578 1 80.62 88 PRO A C 1
ATOM 661 O O . PRO A 1 88 ? -3.021 17.703 -10.625 1 80.62 88 PRO A O 1
ATOM 664 N N . ALA A 1 89 ? -3.732 18.016 -12.672 1 81.81 89 ALA A N 1
ATOM 665 C CA . ALA A 1 89 ? -2.783 19.094 -12.945 1 81.81 89 ALA A CA 1
ATOM 666 C C . ALA A 1 89 ? -3.027 20.281 -12.023 1 81.81 89 ALA A C 1
ATOM 668 O O . ALA A 1 89 ? -2.146 21.125 -11.852 1 81.81 89 ALA A O 1
ATOM 669 N N . GLN A 1 90 ? -4.18 20.312 -11.406 1 88.88 90 GLN A N 1
ATOM 670 C CA . GLN A 1 90 ? -4.555 21.469 -10.602 1 88.88 90 GLN A CA 1
ATOM 671 C C . GLN A 1 90 ? -4.535 21.125 -9.109 1 88.88 90 GLN A C 1
ATOM 673 O O . GLN A 1 90 ? -4.812 21.984 -8.273 1 88.88 90 GLN A O 1
ATOM 678 N N . TRP A 1 91 ? -4.141 19.984 -8.75 1 91 91 TRP A N 1
ATOM 679 C CA . TRP A 1 91 ? -4.254 19.5 -7.379 1 91 91 TRP A CA 1
ATOM 680 C C . TRP A 1 91 ? -3.426 20.375 -6.434 1 91 91 TRP A C 1
ATOM 682 O O . TRP A 1 91 ? -3.801 20.578 -5.277 1 91 91 TRP A O 1
ATOM 692 N N . TYR A 1 92 ? -2.385 20.969 -6.938 1 93.62 92 TYR A N 1
ATOM 693 C CA . TYR A 1 92 ? -1.462 21.656 -6.043 1 93.62 92 TYR A CA 1
ATOM 694 C C . TYR A 1 92 ? -1.26 23.094 -6.469 1 93.62 92 TYR A C 1
ATOM 696 O O . TYR A 1 92 ? -0.377 23.781 -5.949 1 93.62 92 TYR A O 1
ATOM 704 N N . ASP A 1 93 ? -2.088 23.578 -7.383 1 94.19 93 ASP A N 1
ATOM 705 C CA . ASP A 1 93 ? -1.826 24.875 -7.988 1 94.19 93 ASP A CA 1
ATOM 706 C C . ASP A 1 93 ? -2.088 26.016 -7 1 94.19 93 ASP A C 1
ATOM 708 O O . ASP A 1 93 ? -1.67 27.156 -7.223 1 94.19 93 ASP A O 1
ATOM 712 N N . HIS A 1 94 ? -2.801 25.797 -5.891 1 95.44 94 HIS A N 1
ATOM 713 C CA . HIS A 1 94 ? -3.066 26.828 -4.883 1 95.44 94 HIS A CA 1
ATOM 714 C C . HIS A 1 94 ? -1.912 26.938 -3.895 1 95.44 94 HIS A C 1
ATOM 716 O O . HIS A 1 94 ? -1.847 27.891 -3.115 1 95.44 94 HIS A O 1
ATOM 722 N N . ILE A 1 95 ? -0.978 26.016 -3.871 1 94.94 95 ILE A N 1
ATOM 723 C CA . ILE A 1 95 ? 0.096 26 -2.883 1 94.94 95 ILE A CA 1
ATOM 724 C C . ILE A 1 95 ? 1.035 27.172 -3.113 1 94.94 95 ILE A C 1
ATOM 726 O O . ILE A 1 95 ? 1.479 27.812 -2.16 1 94.94 95 ILE A O 1
ATOM 730 N N . ARG A 1 96 ? 1.293 27.484 -4.402 1 94.12 96 ARG A N 1
ATOM 731 C CA . ARG A 1 96 ? 2.213 28.578 -4.707 1 94.12 96 ARG A CA 1
ATOM 732 C C . ARG A 1 96 ? 1.675 29.906 -4.191 1 94.12 96 ARG A C 1
ATOM 734 O O . ARG A 1 96 ? 2.348 30.609 -3.424 1 94.12 96 ARG A O 1
ATOM 741 N N . PRO A 1 97 ? 0.445 30.25 -4.566 1 95.25 97 PRO A N 1
ATOM 742 C CA . PRO A 1 97 ? -0.055 31.516 -4.039 1 95.25 97 PRO A CA 1
ATOM 743 C C . PRO A 1 97 ? -0.192 31.516 -2.52 1 95.25 97 PRO A C 1
ATOM 745 O O . PRO A 1 97 ? -0.027 32.562 -1.88 1 95.25 97 PRO A O 1
ATOM 748 N N . LEU A 1 98 ? -0.501 30.391 -1.903 1 95 98 LEU A N 1
ATOM 749 C CA . LEU A 1 98 ? -0.546 30.312 -0.448 1 95 98 LEU A CA 1
ATOM 750 C C . LEU A 1 98 ? 0.835 30.547 0.154 1 95 98 LEU A C 1
ATOM 752 O O . LEU A 1 98 ? 0.974 31.281 1.131 1 95 98 LEU A O 1
ATOM 756 N N . ALA A 1 99 ? 1.828 29.969 -0.447 1 93.94 99 ALA A N 1
ATOM 757 C CA . ALA A 1 99 ? 3.201 30.141 0.021 1 93.94 99 ALA A CA 1
ATOM 758 C C . ALA A 1 99 ? 3.652 31.594 -0.122 1 93.94 99 ALA A C 1
ATOM 760 O O . ALA A 1 99 ? 4.305 32.125 0.772 1 93.94 99 ALA A O 1
ATOM 761 N N . GLU A 1 100 ? 3.279 32.188 -1.179 1 92.94 100 GLU A N 1
ATOM 762 C CA . GLU A 1 100 ? 3.703 33.531 -1.49 1 92.94 100 GLU A CA 1
ATOM 763 C C . GLU A 1 100 ? 3.043 34.562 -0.557 1 92.94 100 GLU A C 1
ATOM 765 O O . GLU A 1 100 ? 3.51 35.688 -0.429 1 92.94 100 GLU A O 1
ATOM 770 N N . SER A 1 101 ? 1.961 34.188 0.034 1 92.19 101 SER A N 1
ATOM 771 C CA . SER A 1 101 ? 1.305 35.062 1.004 1 92.19 101 SER A CA 1
ATOM 772 C C . SER A 1 101 ? 2.15 35.219 2.262 1 92.19 101 SER A C 1
ATOM 774 O O . SER A 1 101 ? 1.929 36.156 3.051 1 92.19 101 SER A O 1
ATOM 776 N N . GLY A 1 102 ? 3.014 34.188 2.559 1 90.56 102 GLY A N 1
ATOM 777 C CA . GLY A 1 102 ? 3.855 34.219 3.744 1 90.56 102 GLY A CA 1
ATOM 778 C C . GLY A 1 102 ? 3.18 33.625 4.965 1 90.56 102 GLY A C 1
ATOM 779 O O . GLY A 1 102 ? 3.787 33.531 6.035 1 90.56 102 GLY A O 1
ATOM 780 N N . LEU A 1 103 ? 1.961 33.156 4.77 1 89.56 103 LEU A N 1
ATOM 781 C CA . LEU A 1 103 ? 1.199 32.688 5.922 1 89.56 103 LEU A CA 1
ATOM 782 C C . LEU A 1 103 ? 1.298 31.156 6.055 1 89.56 103 LEU A C 1
ATOM 784 O O . LEU A 1 103 ? 0.952 30.609 7.098 1 89.56 103 LEU A O 1
ATOM 788 N N . LEU A 1 104 ? 1.827 30.5 5.051 1 91.44 104 LEU A N 1
ATOM 789 C CA . LEU A 1 104 ? 1.855 29.047 5.027 1 91.44 104 LEU A CA 1
ATOM 790 C C . LEU A 1 104 ? 3.229 28.516 5.434 1 91.44 104 LEU A C 1
ATOM 792 O O . LEU A 1 104 ? 4.25 28.969 4.918 1 91.44 104 LEU A O 1
ATOM 796 N N . ARG A 1 105 ? 3.266 27.578 6.34 1 94.19 105 ARG A N 1
ATOM 797 C CA . ARG A 1 105 ? 4.535 26.984 6.746 1 94.19 105 ARG A CA 1
ATOM 798 C C . ARG A 1 105 ? 4.582 25.5 6.391 1 94.19 105 ARG A C 1
ATOM 800 O O . ARG A 1 105 ? 5.656 24.906 6.383 1 94.19 105 ARG A O 1
ATOM 807 N N . MET A 1 106 ? 3.381 24.984 6.188 1 96.88 106 MET A N 1
ATOM 808 C CA . MET A 1 106 ? 3.299 23.547 5.895 1 96.88 106 MET A CA 1
ATOM 809 C C . MET A 1 106 ? 2.619 23.312 4.551 1 96.88 106 MET A C 1
ATOM 811 O O . MET A 1 106 ? 1.626 23.969 4.227 1 96.88 106 MET A O 1
ATOM 815 N N . GLY A 1 107 ? 3.238 22.453 3.742 1 96.38 107 GLY A N 1
ATOM 816 C CA . GLY A 1 107 ? 2.605 21.969 2.527 1 96.38 107 GLY A CA 1
ATOM 817 C C . GLY A 1 107 ? 1.959 20.609 2.695 1 96.38 107 GLY A C 1
ATOM 818 O O . GLY A 1 107 ? 1.729 20.156 3.82 1 96.38 107 GLY A O 1
ATOM 819 N N . VAL A 1 108 ? 1.595 20.047 1.584 1 97 108 VAL A N 1
ATOM 820 C CA . VAL A 1 108 ? 0.941 18.734 1.585 1 97 108 VAL A CA 1
ATOM 821 C C . VAL A 1 108 ? 1.49 17.891 0.444 1 97 108 VAL A C 1
ATOM 823 O O . VAL A 1 108 ? 1.842 18.406 -0.617 1 97 108 VAL A O 1
ATOM 826 N N . SER A 1 109 ? 1.664 16.656 0.713 1 97.5 109 SER A N 1
ATOM 827 C CA . SER A 1 109 ? 2.094 15.688 -0.293 1 97.5 109 SER A CA 1
ATOM 828 C C . SER A 1 109 ? 1.474 14.32 -0.044 1 97.5 109 SER A C 1
ATOM 830 O O . SER A 1 109 ? 1.475 13.828 1.087 1 97.5 109 SER A O 1
ATOM 832 N N . ASP A 1 110 ? 0.902 13.773 -1.044 1 97.25 110 ASP A N 1
ATOM 833 C CA . ASP A 1 110 ? 0.465 12.383 -1.071 1 97.25 110 ASP A CA 1
ATOM 834 C C . ASP A 1 110 ? 1.392 11.531 -1.938 1 97.25 110 ASP A C 1
ATOM 836 O O . ASP A 1 110 ? 1.157 11.375 -3.137 1 97.25 110 ASP A O 1
ATOM 840 N N . PRO A 1 111 ? 2.367 10.953 -1.312 1 98.19 111 PRO A N 1
ATOM 841 C CA . PRO A 1 111 ? 3.504 10.43 -2.07 1 98.19 111 PRO A CA 1
ATOM 842 C C . PRO A 1 111 ? 3.268 9.008 -2.584 1 98.19 111 PRO A C 1
ATOM 844 O O . PRO A 1 111 ? 4.129 8.141 -2.428 1 98.19 111 PRO A O 1
ATOM 847 N N . GLY A 1 112 ? 2.123 8.781 -3.242 1 97.62 112 GLY A N 1
ATOM 848 C CA . GLY A 1 112 ? 1.814 7.504 -3.859 1 97.62 112 GLY A CA 1
ATOM 849 C C . GLY A 1 112 ? 0.381 7.406 -4.344 1 97.62 112 GLY A C 1
ATOM 850 O O . GLY A 1 112 ? -0.385 8.367 -4.23 1 97.62 112 GLY A O 1
ATOM 851 N N . SER A 1 113 ? 0.041 6.273 -4.93 1 97.38 113 SER A N 1
ATOM 852 C CA . SER A 1 113 ? -1.28 6.059 -5.512 1 97.38 113 SER A CA 1
ATOM 853 C C . SER A 1 113 ? -2.051 4.984 -4.75 1 97.38 113 SER A C 1
ATOM 855 O O . SER A 1 113 ? -1.452 4.086 -4.16 1 97.38 113 SER A O 1
ATOM 857 N N . VAL A 1 114 ? -3.375 5.066 -4.77 1 97 114 VAL A N 1
ATOM 858 C CA . VAL A 1 114 ? -4.207 4.105 -4.047 1 97 114 VAL A CA 1
ATOM 859 C C . VAL A 1 114 ? -5.586 4.023 -4.703 1 97 114 VAL A C 1
ATOM 861 O O . VAL A 1 114 ? -6.102 5.023 -5.207 1 97 114 VAL A O 1
ATOM 864 N N . ASN A 1 115 ? -6.156 2.801 -4.754 1 97.25 115 ASN A N 1
ATOM 865 C CA . ASN A 1 115 ? -7.523 2.639 -5.238 1 97.25 115 ASN A CA 1
ATOM 866 C C . ASN A 1 115 ? -8.531 3.307 -4.309 1 97.25 115 ASN A C 1
ATOM 868 O O . ASN A 1 115 ? -8.406 3.219 -3.086 1 97.25 115 ASN A O 1
ATOM 872 N N . MET A 1 116 ? -9.43 3.971 -4.883 1 93.81 116 MET A N 1
ATOM 873 C CA . MET A 1 116 ? -10.555 4.523 -4.137 1 93.81 116 MET A CA 1
ATOM 874 C C . MET A 1 116 ? -11.883 4.133 -4.781 1 93.81 116 MET A C 1
ATOM 876 O O . MET A 1 116 ? -11.953 3.955 -6 1 93.81 116 MET A O 1
ATOM 880 N N . GLY A 1 117 ? -12.859 3.947 -3.975 1 94.94 117 GLY A N 1
ATOM 881 C CA . GLY A 1 117 ? -14.18 3.541 -4.422 1 94.94 117 GLY A CA 1
ATOM 882 C C . GLY A 1 117 ? -15.227 3.602 -3.324 1 94.94 117 GLY A C 1
ATOM 883 O O . GLY A 1 117 ? -15.117 4.41 -2.398 1 94.94 117 GLY A O 1
ATOM 884 N N . VAL A 1 118 ? -16.25 2.895 -3.58 1 95 118 VAL A N 1
ATOM 885 C CA . VAL A 1 118 ? -17.344 2.793 -2.613 1 95 118 VAL A CA 1
ATOM 886 C C . VAL A 1 118 ? -17.625 1.325 -2.303 1 95 118 VAL A C 1
ATOM 888 O O . VAL A 1 118 ? -17.188 0.434 -3.039 1 95 118 VAL A O 1
ATOM 891 N N . SER A 1 119 ? -18.234 1.136 -1.235 1 95 119 SER A N 1
ATOM 892 C CA . SER A 1 119 ? -18.656 -0.218 -0.9 1 95 119 SER A CA 1
ATOM 893 C C . SER A 1 119 ? -20.031 -0.525 -1.491 1 95 119 SER A C 1
ATOM 895 O O . SER A 1 119 ? -20.984 0.226 -1.281 1 95 119 SER A O 1
ATOM 897 N N . VAL A 1 120 ? -20.109 -1.513 -2.238 1 95.12 120 VAL A N 1
ATOM 898 C CA . VAL A 1 120 ? -21.359 -2.018 -2.781 1 95.12 120 VAL A CA 1
ATOM 899 C C . VAL A 1 120 ? -21.562 -3.467 -2.342 1 95.12 120 VAL A C 1
ATOM 901 O O . VAL A 1 120 ? -20.828 -4.359 -2.762 1 95.12 120 VAL A O 1
ATOM 904 N N . ASP A 1 121 ? -22.531 -3.713 -1.481 1 93.69 121 ASP A N 1
ATOM 905 C CA . ASP A 1 121 ? -22.844 -5.039 -0.961 1 93.69 121 ASP A CA 1
ATOM 906 C C . ASP A 1 121 ? -21.625 -5.68 -0.308 1 93.69 121 ASP A C 1
ATOM 908 O O . ASP A 1 121 ? -21.344 -6.855 -0.533 1 93.69 121 ASP A O 1
ATOM 912 N N . GLY A 1 122 ? -20.844 -4.863 0.352 1 92.62 122 GLY A N 1
ATOM 913 C CA . GLY A 1 122 ? -19.719 -5.355 1.133 1 92.62 122 GLY A CA 1
ATOM 914 C C . GLY A 1 122 ? -18.438 -5.469 0.328 1 92.62 122 GLY A C 1
ATOM 915 O O . GLY A 1 122 ? -17.391 -5.84 0.864 1 92.62 122 GLY A O 1
ATOM 916 N N . LEU A 1 123 ? -18.547 -5.105 -0.948 1 97 123 LEU A N 1
ATOM 917 C CA . LEU A 1 123 ? -17.375 -5.211 -1.809 1 97 123 LEU A CA 1
ATOM 918 C C . LEU A 1 123 ? -16.938 -3.838 -2.303 1 97 123 LEU A C 1
ATOM 920 O O . LEU A 1 123 ? -17.766 -2.982 -2.596 1 97 123 LEU A O 1
ATOM 924 N N . PRO A 1 124 ? -15.602 -3.643 -2.363 1 97.38 124 PRO A N 1
ATOM 925 C CA . PRO A 1 124 ? -15.156 -2.391 -2.979 1 97.38 124 PRO A CA 1
ATOM 926 C C . PRO A 1 124 ? -15.484 -2.316 -4.469 1 97.38 124 PRO A C 1
ATOM 928 O O . PRO A 1 124 ? -15.312 -3.301 -5.191 1 97.38 124 PRO A O 1
ATOM 931 N N . ALA A 1 125 ? -15.961 -1.166 -4.859 1 97.44 125 ALA A N 1
ATOM 932 C CA . ALA A 1 125 ? -16.344 -0.954 -6.25 1 97.44 125 ALA A CA 1
ATOM 933 C C . ALA A 1 125 ? -15.898 0.421 -6.742 1 97.44 125 ALA A C 1
ATOM 935 O O . ALA A 1 125 ? -15.844 1.377 -5.961 1 97.44 125 ALA A O 1
ATOM 936 N N . GLY A 1 126 ? -15.508 0.466 -8.016 1 96.69 126 GLY A N 1
ATOM 937 C CA . GLY A 1 126 ? -15.148 1.738 -8.625 1 96.69 126 GLY A CA 1
ATOM 938 C C . GLY A 1 126 ? -13.977 1.631 -9.586 1 96.69 126 GLY A C 1
ATOM 939 O O . GLY A 1 126 ? -13.164 0.71 -9.484 1 96.69 126 GLY A O 1
ATOM 940 N N . SER A 1 127 ? -13.844 2.615 -10.508 1 95.44 127 SER A N 1
ATOM 941 C CA . SER A 1 127 ? -12.797 2.631 -11.523 1 95.44 127 SER A CA 1
ATOM 942 C C . SER A 1 127 ? -11.797 3.754 -11.273 1 95.44 127 SER A C 1
ATOM 944 O O . SER A 1 127 ? -11.008 4.102 -12.156 1 95.44 127 SER A O 1
ATOM 946 N N . PHE A 1 128 ? -11.766 4.23 -10.039 1 93.75 128 PHE A N 1
ATOM 947 C CA . PHE A 1 128 ? -10.945 5.398 -9.758 1 93.75 128 PHE A CA 1
ATOM 948 C C . PHE A 1 128 ? -9.68 5.004 -9 1 93.75 128 PHE A C 1
ATOM 950 O O . PHE A 1 128 ? -9.742 4.242 -8.031 1 93.75 128 PHE A O 1
ATOM 957 N N . VAL A 1 129 ? -8.578 5.453 -9.5 1 95.06 129 VAL A N 1
ATOM 958 C CA . VAL A 1 129 ? -7.305 5.41 -8.789 1 95.06 129 VAL A CA 1
ATOM 959 C C . VAL A 1 129 ? -6.848 6.828 -8.453 1 95.06 129 VAL A C 1
ATOM 961 O O . VAL A 1 129 ? -6.727 7.676 -9.344 1 95.06 129 VAL A O 1
ATOM 964 N N . TYR A 1 130 ? -6.734 7.105 -7.113 1 94.81 130 TYR A N 1
ATOM 965 C CA . TYR A 1 130 ? -6.066 8.336 -6.695 1 94.81 130 TYR A CA 1
ATOM 966 C C . TYR A 1 130 ? -4.582 8.289 -7.035 1 94.81 130 TYR A C 1
ATOM 968 O O . TYR A 1 130 ? -3.783 7.73 -6.281 1 94.81 130 TYR A O 1
ATOM 976 N N . THR A 1 131 ? -4.223 8.984 -8.188 1 95.56 131 THR A N 1
ATOM 977 C CA . THR A 1 131 ? -2.922 8.766 -8.812 1 95.56 131 THR A CA 1
ATOM 978 C C . THR A 1 131 ? -1.944 9.875 -8.438 1 95.56 131 THR A C 1
ATOM 980 O O . THR A 1 131 ? -2.197 11.047 -8.703 1 95.56 131 THR A O 1
ATOM 983 N N . ASN A 1 132 ? -0.888 9.547 -7.805 1 96.5 132 ASN A N 1
ATOM 984 C CA . ASN A 1 132 ? 0.316 10.344 -7.59 1 96.5 132 ASN A CA 1
ATOM 985 C C . ASN A 1 132 ? 1.576 9.57 -7.953 1 96.5 132 ASN A C 1
ATOM 987 O O . ASN A 1 132 ? 2.186 8.922 -7.098 1 96.5 132 ASN A O 1
ATOM 991 N N . THR A 1 133 ? 1.932 9.68 -9.266 1 96.88 133 THR A N 1
ATOM 992 C CA . THR A 1 133 ? 3.09 8.953 -9.766 1 96.88 133 THR A CA 1
ATOM 993 C C . THR A 1 133 ? 4.371 9.445 -9.102 1 96.88 133 THR A C 1
ATOM 995 O O . THR A 1 133 ? 4.355 10.43 -8.367 1 96.88 133 THR A O 1
ATOM 998 N N . PHE A 1 134 ? 5.461 8.766 -9.375 1 97.88 134 PHE A N 1
ATOM 999 C CA . PHE A 1 134 ? 6.738 9.211 -8.836 1 97.88 134 PHE A CA 1
ATOM 1000 C C . PHE A 1 134 ? 7.07 10.617 -9.336 1 97.88 134 PHE A C 1
ATOM 1002 O O . PHE A 1 134 ? 7.625 11.43 -8.594 1 97.88 134 PHE A O 1
ATOM 1009 N N . ASP A 1 135 ? 6.742 10.906 -10.57 1 97.56 135 ASP A N 1
ATOM 1010 C CA . ASP A 1 135 ? 6.945 12.25 -11.102 1 97.56 135 ASP A CA 1
ATOM 1011 C C . ASP A 1 135 ? 6.066 13.266 -10.375 1 97.56 135 ASP A C 1
ATOM 1013 O O . ASP A 1 135 ? 6.492 14.391 -10.117 1 97.56 135 ASP A O 1
ATOM 1017 N N . ASP A 1 136 ? 4.863 12.867 -10.109 1 96.25 136 ASP A N 1
ATOM 1018 C CA . ASP A 1 136 ? 3.98 13.742 -9.352 1 96.25 136 ASP A CA 1
ATOM 1019 C C . ASP A 1 136 ? 4.555 14.023 -7.965 1 96.25 136 ASP A C 1
ATOM 1021 O O . ASP A 1 136 ? 4.523 15.164 -7.496 1 96.25 136 ASP A O 1
ATOM 1025 N N . VAL A 1 137 ? 5.051 13.016 -7.309 1 97.69 137 VAL A N 1
ATOM 1026 C CA . VAL A 1 137 ? 5.625 13.156 -5.977 1 97.69 137 VAL A CA 1
ATOM 1027 C C . VAL A 1 137 ? 6.828 14.094 -6.031 1 97.69 137 VAL A C 1
ATOM 1029 O O . VAL A 1 137 ? 6.977 14.969 -5.176 1 97.69 137 VAL A O 1
ATOM 1032 N N . ALA A 1 138 ? 7.629 13.883 -7.047 1 97.69 138 ALA A N 1
ATOM 1033 C CA . ALA A 1 138 ? 8.766 14.781 -7.23 1 97.69 138 ALA A CA 1
ATOM 1034 C C . ALA A 1 138 ? 8.312 16.234 -7.32 1 97.69 138 ALA A C 1
ATOM 1036 O O . ALA A 1 138 ? 8.914 17.125 -6.707 1 97.69 138 ALA A O 1
ATOM 1037 N N . HIS A 1 139 ? 7.285 16.422 -8.039 1 96.56 139 HIS A N 1
ATOM 1038 C CA . HIS A 1 139 ? 6.742 17.766 -8.203 1 96.56 139 HIS A CA 1
ATOM 1039 C C . HIS A 1 139 ? 6.254 18.328 -6.871 1 96.56 139 HIS A C 1
ATOM 1041 O O . HIS A 1 139 ? 6.547 19.469 -6.535 1 96.56 139 HIS A O 1
ATOM 1047 N N . GLN A 1 140 ? 5.531 17.547 -6.137 1 97.06 140 GLN A N 1
ATOM 1048 C CA . GLN A 1 140 ? 4.996 17.969 -4.844 1 97.06 140 GLN A CA 1
ATOM 1049 C C . GLN A 1 140 ? 6.117 18.359 -3.889 1 97.06 140 GLN A C 1
ATOM 1051 O O . GLN A 1 140 ? 6.055 19.422 -3.252 1 97.06 140 GLN A O 1
ATOM 1056 N N . LEU A 1 141 ? 7.113 17.547 -3.797 1 98 141 LEU A N 1
ATOM 1057 C CA . LEU A 1 141 ? 8.211 17.781 -2.869 1 98 141 LEU A CA 1
ATOM 1058 C C . LEU A 1 141 ? 9.062 18.969 -3.322 1 98 141 LEU A C 1
ATOM 1060 O O . LEU A 1 141 ? 9.555 19.734 -2.496 1 98 141 LEU A O 1
ATOM 1064 N N . GLU A 1 142 ? 9.219 19.109 -4.629 1 96.75 142 GLU A N 1
ATOM 1065 C CA . GLU A 1 142 ? 9.938 20.266 -5.16 1 96.75 142 GLU A CA 1
ATOM 1066 C C . GLU A 1 142 ? 9.211 21.562 -4.828 1 96.75 142 GLU A C 1
ATOM 1068 O O . GLU A 1 142 ? 9.844 22.578 -4.516 1 96.75 142 GLU A O 1
ATOM 1073 N N . LEU A 1 143 ? 7.934 21.516 -4.977 1 95.5 143 LEU A N 1
ATOM 1074 C CA . LEU A 1 143 ? 7.125 22.688 -4.617 1 95.5 143 LEU A CA 1
ATOM 1075 C C . LEU A 1 143 ? 7.371 23.094 -3.172 1 95.5 143 LEU A C 1
ATOM 1077 O O . LEU A 1 143 ? 7.562 24.281 -2.881 1 95.5 143 LEU A O 1
ATOM 1081 N N . CYS A 1 144 ? 7.398 22.125 -2.252 1 96.88 144 CYS A N 1
ATOM 1082 C CA . CYS A 1 144 ? 7.648 22.391 -0.84 1 96.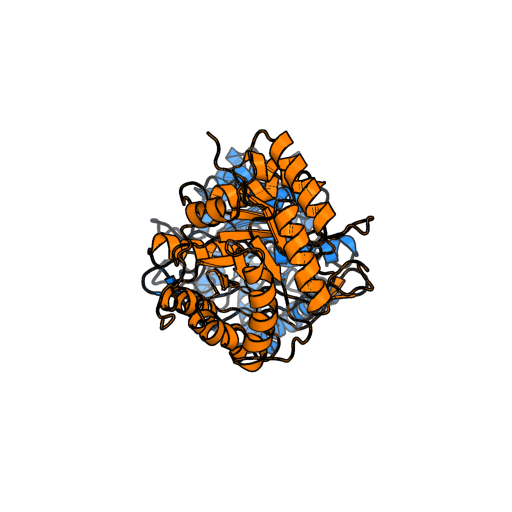88 144 CYS A CA 1
ATOM 1083 C C . CYS A 1 144 ? 9.07 22.891 -0.623 1 96.88 144 CYS A C 1
ATOM 1085 O O . CYS A 1 144 ? 9.297 23.812 0.161 1 96.88 144 CYS A O 1
ATOM 1087 N N . ARG A 1 145 ? 10.008 22.359 -1.354 1 95.88 145 ARG A N 1
ATOM 1088 C CA . ARG A 1 145 ? 11.398 22.797 -1.231 1 95.88 145 ARG A CA 1
ATOM 1089 C C . ARG A 1 145 ? 11.562 24.234 -1.697 1 95.88 145 ARG A C 1
ATOM 1091 O O . ARG A 1 145 ? 12.164 25.047 -1 1 95.88 145 ARG A O 1
ATOM 1098 N N . THR A 1 146 ? 10.984 24.484 -2.799 1 95.06 146 THR A N 1
ATOM 1099 C CA . THR A 1 146 ? 11.109 25.797 -3.418 1 95.06 146 THR A CA 1
ATOM 1100 C C . THR A 1 146 ? 10.562 26.891 -2.498 1 95.06 146 THR A C 1
ATOM 1102 O O . THR A 1 146 ? 11.156 27.969 -2.381 1 95.06 146 THR A O 1
ATOM 1105 N N . HIS A 1 147 ? 9.5 26.562 -1.799 1 94.81 147 HIS A N 1
ATOM 1106 C CA . HIS A 1 147 ? 8.836 27.578 -0.989 1 94.81 147 HIS A CA 1
ATOM 1107 C C . HIS A 1 147 ? 9.125 27.375 0.495 1 94.81 147 HIS A C 1
ATOM 1109 O O . HIS A 1 147 ? 8.469 27.969 1.348 1 94.81 147 HIS A O 1
ATOM 1115 N N . ARG A 1 148 ? 10.008 26.453 0.848 1 94.94 148 ARG A N 1
ATOM 1116 C CA . ARG A 1 148 ? 10.469 26.172 2.205 1 94.94 148 ARG A CA 1
ATOM 1117 C C . ARG A 1 148 ? 9.312 25.781 3.113 1 94.94 148 ARG A C 1
ATOM 1119 O O . ARG A 1 148 ? 9.18 26.312 4.223 1 94.94 148 ARG A O 1
ATOM 1126 N N . LEU A 1 149 ? 8.445 24.984 2.555 1 96.75 149 LEU A N 1
ATOM 1127 C CA . LEU A 1 149 ? 7.324 24.422 3.307 1 96.75 149 LEU A CA 1
ATOM 1128 C C . LEU A 1 149 ? 7.668 23.031 3.84 1 96.75 149 LEU A C 1
ATOM 1130 O O . LEU A 1 149 ? 8.289 22.234 3.141 1 96.75 149 LEU A O 1
ATOM 1134 N N . GLY A 1 150 ? 7.367 22.734 5.086 1 97.75 150 GLY A N 1
ATOM 1135 C CA . GLY A 1 150 ? 7.402 21.359 5.574 1 97.75 150 GLY A CA 1
ATOM 1136 C C . GLY A 1 150 ? 6.191 20.547 5.156 1 97.75 150 GLY A C 1
ATOM 1137 O O . GLY A 1 150 ? 5.078 20.812 5.617 1 97.75 150 GLY A O 1
ATOM 1138 N N . PRO A 1 151 ? 6.352 19.594 4.332 1 98.06 151 PRO A N 1
ATOM 1139 C CA . PRO A 1 151 ? 5.18 18.891 3.822 1 98.06 151 PRO A CA 1
ATOM 1140 C C . PRO A 1 151 ? 4.57 17.938 4.852 1 98.06 151 PRO A C 1
ATOM 1142 O O . PRO A 1 151 ? 5.297 17.25 5.566 1 98.06 151 PRO A O 1
ATOM 1145 N N . SER A 1 152 ? 3.248 18.031 5.031 1 98.56 152 SER A N 1
ATOM 1146 C CA . SER A 1 152 ? 2.496 16.922 5.594 1 98.56 152 SER A CA 1
ATOM 1147 C C . SER A 1 152 ? 2.439 15.742 4.625 1 98.56 152 SER A C 1
ATOM 1149 O O . SER A 1 152 ? 1.845 15.844 3.551 1 98.56 152 SER A O 1
ATOM 1151 N N . LEU A 1 153 ? 3.033 14.633 4.973 1 98.81 153 LEU A N 1
ATOM 1152 C CA . LEU A 1 153 ? 3.16 13.484 4.086 1 98.81 153 LEU A CA 1
ATOM 1153 C C . LEU A 1 153 ? 2.137 12.406 4.441 1 98.81 153 LEU A C 1
ATOM 1155 O O . LEU A 1 153 ? 2.26 11.742 5.473 1 98.81 153 LEU A O 1
ATOM 1159 N N . ALA A 1 154 ? 1.185 12.227 3.59 1 98.44 154 ALA A N 1
ATOM 1160 C CA . ALA A 1 154 ? 0.106 11.266 3.826 1 98.44 154 ALA A CA 1
ATOM 1161 C C . ALA A 1 154 ? 0.504 9.867 3.367 1 98.44 154 ALA A C 1
ATOM 1163 O O . ALA A 1 154 ? 0.708 9.633 2.174 1 98.44 154 ALA A O 1
ATOM 1164 N N . ILE A 1 155 ? 0.558 8.945 4.285 1 98.88 155 ILE A N 1
ATOM 1165 C CA . ILE A 1 155 ? 0.931 7.57 3.967 1 98.88 155 ILE A CA 1
ATOM 1166 C C . ILE A 1 155 ? -0.303 6.672 4.027 1 98.88 155 ILE A C 1
ATOM 1168 O O . ILE A 1 155 ? -0.708 6.234 5.105 1 98.88 155 ILE A O 1
ATOM 1172 N N . TYR A 1 156 ? -0.813 6.371 2.883 1 98.25 156 TYR A N 1
ATOM 1173 C CA . TYR A 1 156 ? -1.97 5.488 2.811 1 98.25 156 TYR A CA 1
ATOM 1174 C C . TYR A 1 156 ? -1.535 4.031 2.678 1 98.25 156 TYR A C 1
ATOM 1176 O O . TYR A 1 156 ? -2.258 3.121 3.092 1 98.25 156 TYR A O 1
ATOM 1184 N N . GLU A 1 157 ? -0.421 3.826 2.068 1 98.69 157 GLU A N 1
ATOM 1185 C CA . GLU A 1 157 ? 0.208 2.529 1.844 1 98.69 157 GLU A CA 1
ATOM 1186 C C . GLU A 1 157 ? 1.69 2.564 2.205 1 98.69 157 GLU A C 1
ATOM 1188 O O . GLU A 1 157 ? 2.344 3.6 2.062 1 98.69 157 GLU A O 1
ATOM 1193 N N . PRO A 1 158 ? 2.271 1.407 2.551 1 98.75 158 PRO A N 1
ATOM 1194 C CA . PRO A 1 158 ? 3.701 1.407 2.871 1 98.75 158 PRO A CA 1
ATOM 1195 C C . PRO A 1 158 ? 4.57 1.866 1.702 1 98.75 158 PRO A C 1
ATOM 1197 O O . PRO A 1 158 ? 5.641 2.441 1.911 1 98.75 158 PRO A O 1
ATOM 1200 N N . GLY A 1 159 ? 4.113 1.641 0.504 1 98.44 159 GLY A N 1
ATOM 1201 C CA . GLY A 1 159 ? 4.867 2.113 -0.646 1 98.44 159 GLY A CA 1
ATOM 1202 C C . GLY A 1 159 ? 5.066 3.617 -0.651 1 98.44 159 GLY A C 1
ATOM 1203 O O . GLY A 1 159 ? 6.082 4.113 -1.14 1 98.44 159 GLY A O 1
ATOM 1204 N N . PHE A 1 160 ? 4.086 4.379 -0.118 1 98.75 160 PHE A N 1
ATOM 1205 C CA . PHE A 1 160 ? 4.223 5.824 0.033 1 98.75 160 PHE A CA 1
ATOM 1206 C C . PHE A 1 160 ? 5.422 6.168 0.909 1 98.75 160 PHE A C 1
ATOM 1208 O O . PHE A 1 160 ? 6.219 7.043 0.566 1 98.75 160 PHE A O 1
ATOM 1215 N N . LEU A 1 161 ? 5.469 5.465 2.039 1 98.88 161 LEU A N 1
ATOM 1216 C CA . LEU A 1 161 ? 6.562 5.707 2.975 1 98.88 161 LEU A CA 1
ATOM 1217 C C . LEU A 1 161 ? 7.902 5.344 2.352 1 98.88 161 LEU A C 1
ATOM 1219 O O . LEU A 1 161 ? 8.898 6.035 2.564 1 98.88 161 LEU A O 1
ATOM 1223 N N . ARG A 1 162 ? 7.926 4.242 1.565 1 98.56 162 ARG A N 1
ATOM 1224 C CA . ARG A 1 162 ? 9.164 3.846 0.898 1 98.56 162 ARG A CA 1
ATOM 1225 C C . ARG A 1 162 ? 9.672 4.957 -0.014 1 98.56 162 ARG A C 1
ATOM 1227 O O . ARG A 1 162 ? 10.875 5.207 -0.082 1 98.56 162 ARG A O 1
ATOM 1234 N N . THR A 1 163 ? 8.781 5.617 -0.693 1 98.5 163 THR A N 1
ATOM 1235 C CA . THR A 1 163 ? 9.148 6.742 -1.549 1 98.5 163 THR A CA 1
ATOM 1236 C C . THR A 1 163 ? 9.742 7.879 -0.724 1 98.5 163 THR A C 1
ATOM 1238 O O . THR A 1 163 ? 10.805 8.414 -1.068 1 98.5 163 THR A O 1
ATOM 1241 N N . VAL A 1 164 ? 9.102 8.195 0.379 1 98.75 164 VAL A N 1
ATOM 1242 C CA . VAL A 1 164 ? 9.562 9.258 1.267 1 98.75 164 VAL A CA 1
ATOM 1243 C C . VAL A 1 164 ? 10.969 8.93 1.772 1 98.75 164 VAL A C 1
ATOM 1245 O O . VAL A 1 164 ? 11.844 9.805 1.794 1 98.75 164 VAL A O 1
ATOM 1248 N N . LEU A 1 165 ? 11.156 7.711 2.141 1 98.44 165 LEU A N 1
ATOM 1249 C CA . LEU A 1 165 ? 12.438 7.305 2.717 1 98.44 165 LEU A CA 1
ATOM 1250 C C . LEU A 1 165 ? 13.547 7.352 1.669 1 98.44 165 LEU A C 1
ATOM 1252 O O . LEU A 1 165 ? 14.703 7.605 1.997 1 98.44 165 LEU A O 1
ATOM 1256 N N . ALA A 1 166 ? 13.219 7.109 0.399 1 97.88 166 ALA A N 1
ATOM 1257 C CA . ALA A 1 166 ? 14.203 7.301 -0.661 1 97.88 166 ALA A CA 1
ATOM 1258 C C . ALA A 1 166 ? 14.68 8.75 -0.713 1 97.88 166 ALA A C 1
ATOM 1260 O O . ALA A 1 166 ? 15.875 9.008 -0.84 1 97.88 166 ALA A O 1
ATOM 1261 N N . TYR A 1 167 ? 13.75 9.656 -0.563 1 98.38 167 TYR A N 1
ATOM 1262 C CA . TYR A 1 167 ? 14.102 11.07 -0.554 1 98.38 167 TYR A CA 1
ATOM 1263 C C . TYR A 1 167 ? 14.914 11.422 0.687 1 98.38 167 TYR A C 1
ATOM 1265 O O . TYR A 1 167 ? 15.836 12.25 0.624 1 98.38 167 TYR A O 1
ATOM 1273 N N . ARG A 1 168 ? 14.539 10.828 1.792 1 98.25 168 ARG A N 1
ATOM 1274 C CA . ARG A 1 168 ? 15.305 11.055 3.014 1 98.25 168 ARG A CA 1
ATOM 1275 C C . ARG A 1 168 ? 16.75 10.586 2.854 1 98.25 168 ARG A C 1
ATOM 1277 O O . ARG A 1 168 ? 17.688 11.312 3.199 1 98.25 168 ARG A O 1
ATOM 1284 N N . ARG A 1 169 ? 16.969 9.438 2.301 1 96.88 169 ARG A N 1
ATOM 1285 C CA . ARG A 1 169 ? 18.297 8.852 2.127 1 96.88 169 ARG A CA 1
ATOM 1286 C C . ARG A 1 169 ? 19.141 9.688 1.171 1 96.88 169 ARG A C 1
ATOM 1288 O O . ARG A 1 169 ? 20.344 9.797 1.344 1 96.88 169 ARG A O 1
ATOM 1295 N N . SER A 1 170 ? 18.484 10.289 0.185 1 96.62 170 SER A N 1
ATOM 1296 C CA . SER A 1 170 ? 19.203 11.062 -0.825 1 96.62 170 SER A CA 1
ATOM 1297 C C . SER A 1 170 ? 19.453 12.484 -0.349 1 96.62 170 SER A C 1
ATOM 1299 O O . SER A 1 170 ? 20.109 13.266 -1.043 1 96.62 170 SER A O 1
ATOM 1301 N N . GLY A 1 171 ? 18.844 12.844 0.828 1 96.81 171 GLY A N 1
ATOM 1302 C CA . GLY A 1 171 ? 19.016 14.188 1.358 1 96.81 171 GLY A CA 1
ATOM 1303 C C . GLY A 1 171 ? 18.141 15.211 0.679 1 96.81 171 GLY A C 1
ATOM 1304 O O . GLY A 1 171 ? 18.375 16.422 0.786 1 96.81 171 GLY A O 1
ATOM 1305 N N . GLN A 1 172 ? 17.062 14.727 -0.008 1 97.5 172 GLN A N 1
ATOM 1306 C CA . GLN A 1 172 ? 16.25 15.641 -0.806 1 97.5 172 GLN A CA 1
ATOM 1307 C C . GLN A 1 172 ? 14.859 15.805 -0.209 1 97.5 172 GLN A C 1
ATOM 1309 O O . GLN A 1 172 ? 14.008 16.484 -0.789 1 97.5 172 GLN A O 1
ATOM 1314 N N . LEU A 1 173 ? 14.625 15.188 0.9 1 98.44 173 LEU A N 1
ATOM 1315 C CA . LEU A 1 173 ? 13.359 15.406 1.584 1 98.44 173 LEU A CA 1
ATOM 1316 C C . LEU A 1 173 ? 13.289 16.812 2.176 1 98.44 173 LEU A C 1
ATOM 1318 O O . LEU A 1 173 ? 14.203 17.234 2.896 1 98.44 173 LEU A O 1
ATOM 1322 N N . PRO A 1 174 ? 12.25 17.547 1.843 1 98 174 PRO A N 1
ATOM 1323 C CA . PRO A 1 174 ? 12.172 18.906 2.377 1 98 174 PRO A CA 1
ATOM 1324 C C . PRO A 1 174 ? 12.227 18.953 3.904 1 98 174 PRO A C 1
ATOM 1326 O O . PRO A 1 174 ? 11.625 18.109 4.566 1 98 174 PRO A O 1
ATOM 1329 N N . PRO A 1 175 ? 12.969 19.922 4.438 1 96.38 175 PRO A N 1
ATOM 1330 C CA . PRO A 1 175 ? 12.922 20.109 5.891 1 96.38 175 PRO A CA 1
ATOM 1331 C C . PRO A 1 175 ? 11.508 20.344 6.41 1 96.38 175 PRO A C 1
ATOM 1333 O O . PRO A 1 175 ? 10.688 20.953 5.715 1 96.38 175 PRO A O 1
ATOM 1336 N N . GLY A 1 176 ? 11.281 19.859 7.555 1 97.56 176 GLY A N 1
ATOM 1337 C CA . GLY A 1 176 ? 9.977 20.062 8.164 1 97.56 176 GLY A CA 1
ATOM 1338 C C . GLY A 1 176 ? 8.969 18.984 7.812 1 97.56 176 GLY A C 1
ATOM 1339 O O . GLY A 1 176 ? 7.797 19.078 8.188 1 97.56 176 GLY A O 1
ATOM 1340 N N . SER A 1 177 ? 9.438 17.953 7.098 1 98.5 177 SER A N 1
ATOM 1341 C CA . SER A 1 177 ? 8.547 16.859 6.719 1 98.5 177 SER A CA 1
ATOM 1342 C C . SER A 1 177 ? 7.953 16.172 7.945 1 98.5 177 SER A C 1
ATOM 1344 O O . SER A 1 177 ? 8.664 15.898 8.914 1 98.5 177 SER A O 1
ATOM 1346 N N . PHE A 1 178 ? 6.656 15.984 7.926 1 98.88 178 PHE A N 1
ATOM 1347 C CA . PHE A 1 178 ? 5.902 15.352 9 1 98.88 178 PHE A CA 1
ATOM 1348 C C . PHE A 1 178 ? 5.031 14.227 8.461 1 98.88 178 PHE A C 1
ATOM 1350 O O . PHE A 1 178 ? 4.074 14.469 7.723 1 98.88 178 PHE A O 1
ATOM 1357 N N . ILE A 1 179 ? 5.32 12.961 8.844 1 98.94 179 ILE A N 1
ATOM 1358 C CA . ILE A 1 179 ? 4.688 11.781 8.273 1 98.94 179 ILE A CA 1
ATOM 1359 C C . ILE A 1 179 ? 3.365 11.508 8.984 1 98.94 179 ILE A C 1
ATOM 1361 O O . ILE A 1 179 ? 3.307 11.516 10.219 1 98.94 179 ILE A O 1
ATOM 1365 N N . LYS A 1 180 ? 2.336 11.375 8.234 1 98.88 180 LYS A N 1
ATOM 1366 C CA . LYS A 1 180 ? 1.057 10.891 8.75 1 98.88 180 LYS A CA 1
ATOM 1367 C C . LYS A 1 180 ? 0.81 9.445 8.336 1 98.88 180 LYS A C 1
ATOM 1369 O O . LYS A 1 180 ? 0.52 9.164 7.168 1 98.88 180 LYS A O 1
ATOM 1374 N N . LEU A 1 181 ? 0.92 8.555 9.297 1 98.94 181 LEU A N 1
ATOM 1375 C CA . LEU A 1 181 ? 0.597 7.16 9.039 1 98.94 181 LEU A CA 1
ATOM 1376 C C . LEU A 1 181 ? -0.904 6.918 9.156 1 98.94 181 LEU A C 1
ATOM 1378 O O . LEU A 1 181 ? -1.452 6.914 10.258 1 98.94 181 LEU A O 1
ATOM 1382 N N . TYR A 1 182 ? -1.529 6.711 8.031 1 98.62 182 TYR A N 1
ATOM 1383 C CA . TYR A 1 182 ? -2.967 6.461 8.023 1 98.62 182 TYR A CA 1
ATOM 1384 C C . TYR A 1 182 ? -3.258 4.965 8.062 1 98.62 182 TYR A C 1
ATOM 1386 O O . TYR A 1 182 ? -2.941 4.238 7.117 1 98.62 182 TYR A O 1
ATOM 1394 N N . PHE A 1 183 ? -3.816 4.531 9.164 1 98.75 183 PHE A N 1
ATOM 1395 C CA . PHE A 1 183 ? -4.312 3.166 9.32 1 98.75 183 PHE A CA 1
ATOM 1396 C C . PHE A 1 183 ? -5.809 3.102 9.047 1 98.75 183 PHE A C 1
ATOM 1398 O O . PHE A 1 183 ? -6.582 3.896 9.586 1 98.75 183 PHE A O 1
ATOM 1405 N N . SER A 1 184 ? -6.203 2.162 8.227 1 98.06 184 SER A N 1
ATOM 1406 C CA . SER A 1 184 ? -7.602 2.15 7.805 1 98.06 184 SER A CA 1
ATOM 1407 C C . SER A 1 184 ? -8.359 0.997 8.445 1 98.06 184 SER A C 1
ATOM 1409 O O . SER A 1 184 ? -7.898 -0.145 8.438 1 98.06 184 SER A O 1
ATOM 1411 N N . SER A 1 185 ? -9.516 1.331 9.016 1 96.62 185 SER A N 1
ATOM 1412 C CA . SER A 1 185 ? -10.469 0.273 9.336 1 96.62 185 SER A CA 1
ATOM 1413 C C . SER A 1 185 ? -11.164 -0.234 8.078 1 96.62 185 SER A C 1
ATOM 1415 O O . SER A 1 185 ? -10.82 0.167 6.965 1 96.62 185 SER A O 1
ATOM 1417 N N . GLU A 1 186 ? -12.102 -1.136 8.25 1 93.69 186 GLU A N 1
ATOM 1418 C CA . GLU A 1 186 ? -12.867 -1.646 7.109 1 93.69 186 GLU A CA 1
ATOM 1419 C C . GLU A 1 186 ? -13.766 -0.564 6.52 1 93.69 186 GLU A C 1
ATOM 1421 O O . GLU A 1 186 ? -14.117 -0.618 5.34 1 93.69 186 GLU A O 1
ATOM 1426 N N . ARG A 1 187 ? -14.117 0.438 7.305 1 91.88 187 ARG A N 1
ATOM 1427 C CA . ARG A 1 187 ? -14.922 1.557 6.816 1 91.88 187 ARG A CA 1
ATOM 1428 C C . ARG A 1 187 ? -14.102 2.461 5.902 1 91.88 187 ARG A C 1
ATOM 1430 O O . ARG A 1 187 ? -14.633 3.041 4.953 1 91.88 187 ARG A O 1
ATOM 1437 N N . GLY A 1 188 ? -12.797 2.539 6.25 1 92.56 188 GLY A N 1
ATOM 1438 C CA . GLY A 1 188 ? -11.828 3.266 5.441 1 92.56 188 GLY A CA 1
ATOM 1439 C C . GLY A 1 188 ? -12.344 4.605 4.953 1 92.56 188 GLY A C 1
ATOM 1440 O O . GLY A 1 188 ? -12.891 5.391 5.734 1 92.56 188 GLY A O 1
ATOM 1441 N N . LEU A 1 189 ? -11.938 4.953 3.678 1 86.19 189 LEU A N 1
ATOM 1442 C CA . LEU A 1 189 ? -12.375 6.156 2.979 1 86.19 189 LEU A CA 1
ATOM 1443 C C . LEU A 1 189 ? -13.594 5.859 2.109 1 86.19 189 LEU A C 1
ATOM 1445 O O . LEU A 1 189 ? -13.508 5.094 1.147 1 86.19 189 LEU A O 1
ATOM 1449 N N . SER A 1 190 ? -14.734 6.355 2.352 1 83.38 190 SER A N 1
ATOM 1450 C CA . SER A 1 190 ? -15.961 6.168 1.585 1 83.38 190 SER A CA 1
ATOM 1451 C C . SER A 1 190 ? -16.344 4.695 1.521 1 83.38 190 SER A C 1
ATOM 1453 O O . SER A 1 190 ? -16.781 4.207 0.472 1 83.38 190 SER A O 1
ATOM 1455 N N . GLY A 1 191 ? -15.93 3.936 2.535 1 87.5 191 GLY A N 1
ATOM 1456 C CA . GLY A 1 191 ? -16.375 2.559 2.652 1 87.5 191 GLY A CA 1
ATOM 1457 C C . GLY A 1 191 ? -15.375 1.552 2.125 1 87.5 191 GLY A C 1
ATOM 1458 O O . GLY A 1 191 ? -15.648 0.35 2.094 1 87.5 191 GLY A O 1
ATOM 1459 N N . THR A 1 192 ? -14.289 1.948 1.722 1 93 192 THR A N 1
ATOM 1460 C CA . THR A 1 192 ? -13.281 1.021 1.215 1 93 192 THR A CA 1
ATOM 1461 C C . THR A 1 192 ? -12 1.117 2.031 1 93 192 THR A C 1
ATOM 1463 O O . THR A 1 192 ? -11.523 2.217 2.32 1 93 192 THR A O 1
ATOM 1466 N N . ALA A 1 193 ? -11.477 0.003 2.361 1 96.31 193 ALA A N 1
ATOM 1467 C CA . ALA A 1 193 ? -10.273 -0.074 3.182 1 96.31 193 ALA A CA 1
ATOM 1468 C C . ALA A 1 193 ? -9.016 0.078 2.326 1 96.31 193 ALA A C 1
ATOM 1470 O O . ALA A 1 193 ? -9.047 -0.17 1.119 1 96.31 193 ALA A O 1
ATOM 1471 N N . PHE A 1 194 ? -7.988 0.532 2.916 1 97.69 194 PHE A N 1
ATOM 1472 C CA . PHE A 1 194 ? -6.668 0.603 2.305 1 97.69 194 PHE A CA 1
ATOM 1473 C C . PHE A 1 194 ? -5.578 0.324 3.336 1 97.69 194 PHE A C 1
ATOM 1475 O O . PHE A 1 194 ? -5.863 0.225 4.531 1 97.69 194 PHE A O 1
ATOM 1482 N N . GLY A 1 195 ? -4.441 0.096 2.896 1 98.31 195 GLY A N 1
ATOM 1483 C CA . GLY A 1 195 ? -3.262 0.023 3.744 1 98.31 195 GLY A CA 1
ATOM 1484 C C . GLY A 1 195 ? -3.424 -0.934 4.91 1 98.31 195 GLY A C 1
ATOM 1485 O O . GLY A 1 195 ? -4.07 -1.975 4.781 1 98.31 195 GLY A O 1
ATOM 1486 N N . LEU A 1 196 ? -2.785 -0.684 6.039 1 98.69 196 LEU A N 1
ATOM 1487 C CA . LEU A 1 196 ? -2.744 -1.525 7.23 1 98.69 196 LEU A CA 1
ATOM 1488 C C . LEU A 1 196 ? -3.832 -1.12 8.219 1 98.69 196 LEU A C 1
ATOM 1490 O O . LEU A 1 196 ? -4.254 0.039 8.242 1 98.69 196 LEU A O 1
ATOM 1494 N N . PRO A 1 197 ? -4.293 -2.027 8.992 1 98.12 197 PRO A N 1
ATOM 1495 C CA . PRO A 1 197 ? -5.332 -1.723 9.977 1 98.12 197 PRO A CA 1
ATOM 1496 C C . PRO A 1 197 ? -4.785 -0.992 11.203 1 98.12 197 PRO A C 1
ATOM 1498 O O . PRO A 1 197 ? -3.572 -0.977 11.43 1 98.12 197 PRO A O 1
ATOM 1501 N N . PRO A 1 198 ? -5.66 -0.308 11.961 1 98.06 198 PRO A N 1
ATOM 1502 C CA . PRO A 1 198 ? -5.207 0.376 13.172 1 98.06 198 PRO A CA 1
ATOM 1503 C C . PRO A 1 198 ? -4.887 -0.592 14.312 1 98.06 198 PRO A C 1
ATOM 1505 O O . PRO A 1 198 ? -5.684 -0.745 15.242 1 98.06 198 PRO A O 1
ATOM 1508 N N . SER A 1 199 ? -3.668 -1.175 14.312 1 97.75 199 SER A N 1
ATOM 1509 C CA . SER A 1 199 ? -3.24 -2.15 15.305 1 97.75 199 SER A CA 1
ATOM 1510 C C . SER A 1 199 ? -1.764 -1.983 15.648 1 97.75 199 SER A C 1
ATOM 1512 O O . SER A 1 199 ? -0.998 -1.431 14.859 1 97.75 199 SER A O 1
ATOM 1514 N N . PRO A 1 200 ? -1.378 -2.498 16.781 1 97.75 200 PRO A N 1
ATOM 1515 C CA . PRO A 1 200 ? 0.027 -2.396 17.188 1 97.75 200 PRO A CA 1
ATOM 1516 C C . PRO A 1 200 ? 0.966 -3.143 16.234 1 97.75 200 PRO A C 1
ATOM 1518 O O . PRO A 1 200 ? 2.076 -2.674 15.969 1 97.75 200 PRO A O 1
ATOM 1521 N N . ALA A 1 201 ? 0.529 -4.32 15.711 1 97.31 201 ALA A N 1
ATOM 1522 C CA . ALA A 1 201 ? 1.371 -5.07 14.781 1 97.31 201 ALA A CA 1
ATOM 1523 C C . ALA A 1 201 ? 1.61 -4.281 13.5 1 97.31 201 ALA A C 1
ATOM 1525 O O . ALA A 1 201 ? 2.729 -4.254 12.977 1 97.31 201 ALA A O 1
ATOM 1526 N N . ALA A 1 202 ? 0.549 -3.676 13.031 1 98.38 202 ALA A N 1
ATOM 1527 C CA . ALA A 1 202 ? 0.666 -2.822 11.852 1 98.38 202 ALA A CA 1
ATOM 1528 C C . ALA A 1 202 ? 1.611 -1.653 12.109 1 98.38 202 ALA A C 1
ATOM 1530 O O . ALA A 1 202 ? 2.479 -1.353 11.289 1 98.38 202 ALA A O 1
ATOM 1531 N N . LEU A 1 203 ? 1.443 -1.039 13.266 1 98.81 203 LEU A N 1
ATOM 1532 C CA . LEU A 1 203 ? 2.309 0.079 13.625 1 98.81 203 LEU A CA 1
ATOM 1533 C C . LEU A 1 203 ? 3.766 -0.362 13.695 1 98.81 203 LEU A C 1
ATOM 1535 O O . LEU A 1 203 ? 4.66 0.366 13.258 1 98.81 203 LEU A O 1
ATOM 1539 N N . ALA A 1 204 ? 4 -1.524 14.219 1 98.62 204 ALA A N 1
ATOM 1540 C CA . ALA A 1 204 ? 5.363 -2.021 14.375 1 98.62 204 ALA A CA 1
ATOM 1541 C C . ALA A 1 204 ? 6.074 -2.123 13.023 1 98.62 204 ALA A C 1
ATOM 1543 O O . ALA A 1 204 ? 7.277 -1.876 12.93 1 98.62 204 ALA A O 1
ATOM 1544 N N . ALA A 1 205 ? 5.379 -2.492 12.016 1 98.62 205 ALA A N 1
ATOM 1545 C CA . ALA A 1 205 ? 5.965 -2.58 10.68 1 98.62 205 ALA A CA 1
ATOM 1546 C C . ALA A 1 205 ? 6.414 -1.208 10.188 1 98.62 205 ALA A C 1
ATOM 1548 O O . ALA A 1 205 ? 7.488 -1.075 9.602 1 98.62 205 ALA A O 1
ATOM 1549 N N . TYR A 1 206 ? 5.602 -0.179 10.43 1 98.81 206 TYR A N 1
ATOM 1550 C CA . TYR A 1 206 ? 5.969 1.176 10.031 1 98.81 206 TYR A CA 1
ATOM 1551 C C . TYR A 1 206 ? 7.125 1.699 10.867 1 98.81 206 TYR A C 1
ATOM 1553 O O . TYR A 1 206 ? 8.039 2.348 10.352 1 98.81 206 TYR A O 1
ATOM 1561 N N . VAL A 1 207 ? 7.062 1.428 12.172 1 98.62 207 VAL A N 1
ATOM 1562 C CA . VAL A 1 207 ? 8.094 1.92 13.078 1 98.62 207 VAL A CA 1
ATOM 1563 C C . VAL A 1 207 ? 9.445 1.312 12.695 1 98.62 207 VAL A C 1
ATOM 1565 O O . VAL A 1 207 ? 10.477 1.984 12.773 1 98.62 207 VAL A O 1
ATOM 1568 N N . GLU A 1 208 ? 9.445 0.061 12.273 1 98.12 208 GLU A N 1
ATOM 1569 C CA . GLU A 1 208 ? 10.672 -0.564 11.805 1 98.12 208 GLU A CA 1
ATOM 1570 C C . GLU A 1 208 ? 11.258 0.196 10.617 1 98.12 208 GLU A C 1
ATOM 1572 O O . GLU A 1 208 ? 12.469 0.434 10.562 1 98.12 208 GLU A O 1
ATOM 1577 N N . LEU A 1 209 ? 10.438 0.581 9.672 1 98.25 209 LEU A N 1
ATOM 1578 C CA . LEU A 1 209 ? 10.875 1.321 8.492 1 98.25 209 LEU A CA 1
ATOM 1579 C C . LEU A 1 209 ? 11.438 2.684 8.883 1 98.25 209 LEU A C 1
ATOM 1581 O O . LEU A 1 209 ? 12.359 3.186 8.242 1 98.25 209 LEU A O 1
ATOM 1585 N N . LEU A 1 210 ? 10.883 3.225 9.945 1 98.62 210 LEU A N 1
ATOM 1586 C CA . LEU A 1 210 ? 11.211 4.594 10.328 1 98.62 210 LEU A CA 1
ATOM 1587 C C . LEU A 1 210 ? 12.414 4.621 11.266 1 98.62 210 LEU A C 1
ATOM 1589 O O . LEU A 1 210 ? 13 5.684 11.5 1 98.62 210 LEU A O 1
ATOM 1593 N N . ASP A 1 211 ? 12.75 3.504 11.758 1 97.31 211 ASP A N 1
ATOM 1594 C CA . ASP A 1 211 ? 13.82 3.426 12.75 1 97.31 211 ASP A CA 1
ATOM 1595 C C . ASP A 1 211 ? 15.109 4.043 12.211 1 97.31 211 ASP A C 1
ATOM 1597 O O . ASP A 1 211 ? 15.531 3.738 11.094 1 97.31 211 ASP A O 1
ATOM 1601 N N . GLY A 1 212 ? 15.672 4.922 12.977 1 96.81 212 GLY A N 1
ATOM 1602 C CA . GLY A 1 212 ? 16.953 5.523 12.648 1 96.81 212 GLY A CA 1
ATOM 1603 C C . GLY A 1 212 ? 16.844 6.691 11.695 1 96.81 212 GLY A C 1
ATOM 1604 O O . GLY A 1 212 ? 17.844 7.344 11.375 1 96.81 212 GLY A O 1
ATOM 1605 N N . THR A 1 213 ? 15.648 7.023 11.188 1 97.62 213 THR A N 1
ATOM 1606 C CA . THR A 1 213 ? 15.5 8.078 10.195 1 97.62 213 THR A CA 1
ATOM 1607 C C . THR A 1 213 ? 15.422 9.445 10.867 1 97.62 213 THR A C 1
ATOM 1609 O O . THR A 1 213 ? 15.727 10.469 10.25 1 97.62 213 THR A O 1
ATOM 1612 N N . GLY A 1 214 ? 14.875 9.445 12.133 1 96.81 214 GLY A N 1
ATOM 1613 C CA . GLY A 1 214 ? 14.664 10.695 12.836 1 96.81 214 GLY A CA 1
ATOM 1614 C C . GLY A 1 214 ? 13.461 11.469 12.352 1 96.81 214 GLY A C 1
ATOM 1615 O O . GLY A 1 214 ? 13.211 12.594 12.789 1 96.81 214 GLY A O 1
ATOM 1616 N N . LEU A 1 215 ? 12.711 10.922 11.453 1 98.31 215 LEU A N 1
ATOM 1617 C CA . LEU A 1 215 ? 11.555 11.617 10.906 1 98.31 215 LEU A CA 1
ATOM 1618 C C . LEU A 1 215 ? 10.383 11.578 11.883 1 98.31 215 LEU A C 1
ATOM 1620 O O . LEU A 1 215 ? 10.039 10.516 12.406 1 98.31 215 LEU A O 1
ATOM 1624 N N . PRO A 1 216 ? 9.797 12.727 12.164 1 98.62 216 PRO A N 1
ATOM 1625 C CA . PRO A 1 216 ? 8.594 12.727 13 1 98.62 216 PRO A CA 1
ATOM 1626 C C . PRO A 1 216 ? 7.379 12.133 12.281 1 98.62 216 PRO A C 1
ATOM 1628 O O . PRO A 1 216 ? 7.234 12.305 11.07 1 98.62 216 PRO A O 1
ATOM 1631 N N . TRP A 1 217 ? 6.559 11.445 13.047 1 98.88 217 TRP A N 1
ATOM 1632 C CA . TRP A 1 217 ? 5.375 10.82 12.453 1 98.88 217 TRP A CA 1
ATOM 1633 C C . TRP A 1 217 ? 4.207 10.836 13.43 1 98.88 217 TRP A C 1
ATOM 1635 O O . TRP A 1 217 ? 4.406 10.898 14.641 1 98.88 217 TRP A O 1
ATOM 1645 N N . ALA A 1 218 ? 3.037 10.875 12.883 1 98.88 218 ALA A N 1
ATOM 1646 C CA . ALA A 1 218 ? 1.798 10.781 13.656 1 98.88 218 ALA A CA 1
ATOM 1647 C C . ALA A 1 218 ? 0.944 9.609 13.172 1 98.88 218 ALA A C 1
ATOM 1649 O O . ALA A 1 218 ? 0.946 9.281 11.984 1 98.88 218 ALA A O 1
ATOM 1650 N N . ALA A 1 219 ? 0.245 8.992 14.109 1 98.88 219 ALA A N 1
ATOM 1651 C CA . ALA A 1 219 ? -0.708 7.938 13.766 1 98.88 219 ALA A CA 1
ATOM 1652 C C . ALA A 1 219 ? -2.107 8.508 13.562 1 98.88 219 ALA A C 1
ATOM 1654 O O . ALA A 1 219 ? -2.541 9.391 14.312 1 98.88 219 ALA A O 1
ATOM 1655 N N . SER A 1 220 ? -2.711 8.062 12.57 1 98.62 220 SER A N 1
ATOM 1656 C CA . SER A 1 220 ? -4.113 8.359 12.289 1 98.62 220 SER A CA 1
ATOM 1657 C C . SER A 1 220 ? -4.906 7.074 12.062 1 98.62 220 SER A C 1
ATOM 1659 O O . SER A 1 220 ? -4.363 6.078 11.578 1 98.62 220 SER A O 1
ATOM 1661 N N . ALA A 1 221 ? -6.145 7.059 12.469 1 98.25 221 ALA A N 1
ATOM 1662 C CA . ALA A 1 221 ? -7.059 5.957 12.195 1 98.25 221 ALA A CA 1
ATOM 1663 C C . ALA A 1 221 ? -8.219 6.414 11.32 1 98.25 221 ALA A C 1
ATOM 1665 O O . ALA A 1 221 ? -9.062 7.207 11.758 1 98.25 221 ALA A O 1
ATOM 1666 N N . VAL A 1 222 ? -8.258 5.922 10.141 1 97.69 222 VAL A N 1
ATOM 1667 C CA . VAL A 1 222 ? -9.281 6.32 9.188 1 97.69 222 VAL A CA 1
ATOM 1668 C C . VAL A 1 222 ? -10.484 5.391 9.305 1 97.69 222 VAL A C 1
ATOM 1670 O O . VAL A 1 222 ? -10.352 4.168 9.203 1 97.69 222 VAL A O 1
ATOM 1673 N N . GLY A 1 223 ? -11.602 5.973 9.453 1 96.31 223 GLY A N 1
ATOM 1674 C CA . GLY A 1 223 ? -12.797 5.176 9.656 1 96.31 223 GLY A CA 1
ATOM 1675 C C . GLY A 1 223 ? -12.844 4.508 11.023 1 96.31 223 GLY A C 1
ATOM 1676 O O . GLY A 1 223 ? -13.383 3.406 11.156 1 96.31 223 GLY A O 1
ATOM 1677 N N . ASP A 1 224 ? -12.203 5.129 11.977 1 96.75 224 ASP A N 1
ATOM 1678 C CA . ASP A 1 224 ? -12.102 4.594 13.336 1 96.75 224 ASP A CA 1
ATOM 1679 C C . ASP A 1 224 ? -11.914 5.711 14.352 1 96.75 224 ASP A C 1
ATOM 1681 O O . ASP A 1 224 ? -11.828 6.887 13.992 1 96.75 224 ASP A O 1
ATOM 1685 N N . ASP A 1 225 ? -12.008 5.387 15.625 1 97.38 225 ASP A N 1
ATOM 1686 C CA . ASP A 1 225 ? -11.688 6.281 16.734 1 97.38 225 ASP A CA 1
ATOM 1687 C C . ASP A 1 225 ? -10.266 6.055 17.234 1 97.38 225 ASP A C 1
ATOM 1689 O O . ASP A 1 225 ? -10.016 5.141 18.016 1 97.38 225 ASP A O 1
ATOM 1693 N N . LEU A 1 226 ? -9.352 6.902 16.812 1 98.12 226 LEU A N 1
ATOM 1694 C CA . LEU A 1 226 ? -7.941 6.699 17.141 1 98.12 226 LEU A CA 1
ATOM 1695 C C . LEU A 1 226 ? -7.734 6.684 18.641 1 98.12 226 LEU A C 1
ATOM 1697 O O . LEU A 1 226 ? -7.07 5.789 19.172 1 98.12 226 LEU A O 1
ATOM 1701 N N . VAL A 1 227 ? -8.305 7.645 19.328 1 96.94 227 VAL A N 1
ATOM 1702 C CA . VAL A 1 227 ? -8 7.855 20.734 1 96.94 227 VAL A CA 1
ATOM 1703 C C . VAL A 1 227 ? -8.484 6.656 21.562 1 96.94 227 VAL A C 1
ATOM 1705 O O . VAL A 1 227 ? -7.867 6.289 22.562 1 96.94 227 VAL A O 1
ATOM 1708 N N . ARG A 1 228 ? -9.445 6.031 21.094 1 95.12 228 ARG A N 1
ATOM 1709 C CA . ARG A 1 228 ? -10.016 4.918 21.844 1 95.12 228 ARG A CA 1
ATOM 1710 C C . ARG A 1 228 ? -9.508 3.582 21.312 1 95.12 228 ARG A C 1
ATOM 1712 O O . ARG A 1 228 ? -9.906 2.521 21.797 1 95.12 228 ARG A O 1
ATOM 1719 N N . SER A 1 229 ? -8.664 3.617 20.359 1 95.25 229 SER A N 1
ATOM 1720 C CA . SER A 1 229 ? -8.078 2.395 19.828 1 95.25 229 SER A CA 1
ATOM 1721 C C . SER A 1 229 ? -6.758 2.066 20.5 1 95.25 229 SER A C 1
ATOM 1723 O O . SER A 1 229 ? -6.145 2.932 21.141 1 95.25 229 SER A O 1
ATOM 1725 N N . GLU A 1 230 ? -6.32 0.814 20.391 1 96.69 230 GLU A N 1
ATOM 1726 C CA . GLU A 1 230 ? -5.023 0.4 20.906 1 96.69 230 GLU A CA 1
ATOM 1727 C C . GLU A 1 230 ? -3.881 1.093 20.172 1 96.69 230 GLU A C 1
ATOM 1729 O O . GLU A 1 230 ? -2.764 1.173 20.688 1 96.69 230 GLU A O 1
ATOM 1734 N N . LEU A 1 231 ? -4.223 1.561 19.016 1 98.44 231 LEU A N 1
ATOM 1735 C CA . LEU A 1 231 ? -3.203 2.223 18.203 1 98.44 231 LEU A CA 1
ATOM 1736 C C . LEU A 1 231 ? -2.715 3.498 18.891 1 98.44 231 LEU A C 1
ATOM 1738 O O . LEU A 1 231 ? -1.536 3.846 18.781 1 98.44 231 LEU A O 1
ATOM 1742 N N . CYS A 1 232 ? -3.6 4.184 19.562 1 98.69 232 CYS A N 1
ATOM 1743 C CA . CYS A 1 232 ? -3.258 5.453 20.203 1 98.69 232 CYS A CA 1
ATOM 1744 C C . CYS A 1 232 ? -2.129 5.27 21.203 1 98.69 232 CYS A C 1
ATOM 1746 O O . CYS A 1 232 ? -1.067 5.883 21.078 1 98.69 232 CYS A O 1
ATOM 1748 N N . ARG A 1 233 ? -2.295 4.387 22.172 1 98.5 233 ARG A N 1
ATOM 1749 C CA . ARG A 1 233 ? -1.272 4.152 23.188 1 98.5 233 ARG A CA 1
ATOM 1750 C C . ARG A 1 233 ? 0.006 3.604 22.562 1 98.5 233 ARG A C 1
ATOM 1752 O O . ARG A 1 233 ? 1.108 4.016 22.922 1 98.5 233 ARG A O 1
ATOM 1759 N N . ALA A 1 234 ? -0.149 2.691 21.609 1 98.69 234 ALA A N 1
ATOM 1760 C CA . ALA A 1 234 ? 1.013 2.117 20.922 1 98.69 234 ALA A CA 1
ATOM 1761 C C . ALA A 1 234 ? 1.84 3.201 20.25 1 98.69 234 ALA A C 1
ATOM 1763 O O . ALA A 1 234 ? 3.072 3.18 20.297 1 98.69 234 ALA A O 1
ATOM 1764 N N . ALA A 1 235 ? 1.157 4.109 19.594 1 98.81 235 ALA A N 1
ATOM 1765 C CA . ALA A 1 235 ? 1.842 5.195 18.906 1 98.81 235 ALA A CA 1
ATOM 1766 C C . ALA A 1 235 ? 2.596 6.086 19.891 1 98.81 235 ALA A C 1
ATOM 1768 O O . ALA A 1 235 ? 3.76 6.426 19.656 1 98.81 235 ALA A O 1
ATOM 1769 N N . LEU A 1 236 ? 1.967 6.453 20.969 1 98.75 236 LEU A N 1
ATOM 1770 C CA . LEU A 1 236 ? 2.592 7.297 21.984 1 98.75 236 LEU A CA 1
ATOM 1771 C C . LEU A 1 236 ? 3.805 6.602 22.594 1 98.75 236 LEU A C 1
ATOM 1773 O O . LEU A 1 236 ? 4.859 7.219 22.75 1 98.75 236 LEU A O 1
ATOM 1777 N N . ASP A 1 237 ? 3.662 5.312 22.844 1 98.25 237 ASP A N 1
ATOM 1778 C CA . ASP A 1 237 ? 4.754 4.543 23.438 1 98.25 237 ASP A CA 1
ATOM 1779 C C . ASP A 1 237 ? 5.93 4.426 22.469 1 98.25 237 ASP A C 1
ATOM 1781 O O . ASP A 1 237 ? 7.086 4.359 22.906 1 98.25 237 ASP A O 1
ATOM 1785 N N . ALA A 1 238 ? 5.637 4.453 21.203 1 98.12 238 ALA A N 1
ATOM 1786 C CA . ALA A 1 238 ? 6.676 4.301 20.188 1 98.12 238 ALA A CA 1
ATOM 1787 C C . ALA A 1 238 ? 7.301 5.648 19.844 1 98.12 238 ALA A C 1
ATOM 1789 O O . ALA A 1 238 ? 8.18 5.723 18.984 1 98.12 238 ALA A O 1
ATOM 1790 N N . GLY A 1 239 ? 6.84 6.688 20.422 1 97.88 239 GLY A N 1
ATOM 1791 C CA . GLY A 1 239 ? 7.445 7.996 20.234 1 97.88 239 GLY A CA 1
ATOM 1792 C C . GLY A 1 239 ? 6.75 8.828 19.172 1 97.88 239 GLY A C 1
ATOM 1793 O O . GLY A 1 239 ? 7.273 9.859 18.75 1 97.88 239 GLY A O 1
ATOM 1794 N N . GLY A 1 240 ? 5.555 8.367 18.781 1 98.62 240 GLY A N 1
ATOM 1795 C CA . GLY A 1 240 ? 4.848 9.055 17.719 1 98.62 240 GLY A CA 1
ATOM 1796 C C . GLY A 1 240 ? 3.936 10.156 18.219 1 98.62 240 GLY A C 1
ATOM 1797 O O . GLY A 1 240 ? 3.908 10.453 19.406 1 98.62 240 GLY A O 1
ATOM 1798 N N . HIS A 1 241 ? 3.318 10.859 17.297 1 98.88 241 HIS A N 1
ATOM 1799 C CA . HIS A 1 241 ? 2.342 11.922 17.516 1 98.88 241 HIS A CA 1
ATOM 1800 C C . HIS A 1 241 ? 0.94 11.477 17.125 1 98.88 241 HIS A C 1
ATOM 1802 O O . HIS A 1 241 ? 0.73 10.305 16.781 1 98.88 241 HIS A O 1
ATOM 1808 N N . LEU A 1 242 ? -0.041 12.367 17.328 1 98.94 242 LEU A N 1
ATOM 1809 C CA . LEU A 1 242 ? -1.421 11.953 17.094 1 98.94 242 LEU A CA 1
ATOM 1810 C C . LEU A 1 242 ? -2.09 12.844 16.062 1 98.94 242 LEU A C 1
ATOM 1812 O O . LEU A 1 242 ? -1.898 14.062 16.062 1 98.94 242 LEU A O 1
ATOM 1816 N N . HIS A 1 243 ? -2.75 12.273 15.156 1 98.88 243 HIS A N 1
ATOM 1817 C CA . HIS A 1 243 ? -3.59 12.898 14.141 1 98.88 243 HIS A CA 1
ATOM 1818 C C . HIS A 1 243 ? -5.055 12.516 14.32 1 98.88 243 HIS A C 1
ATOM 1820 O O . HIS A 1 243 ? -5.445 11.383 14.039 1 98.88 243 HIS A O 1
ATOM 1826 N N . VAL A 1 244 ? -5.898 13.422 14.773 1 98.75 244 VAL A N 1
ATOM 1827 C CA . VAL A 1 244 ? -7.293 13.156 15.102 1 98.75 244 VAL A CA 1
ATOM 1828 C C . VAL A 1 244 ? -8.195 14.109 14.32 1 98.75 244 VAL A C 1
ATOM 1830 O O . VAL A 1 244 ? -7.727 14.875 13.477 1 98.75 244 VAL A O 1
ATOM 1833 N N . GLY A 1 245 ? -9.484 13.992 14.5 1 98.62 245 GLY A N 1
ATOM 1834 C CA . GLY A 1 245 ? -10.43 14.922 13.898 1 98.62 245 GLY A CA 1
ATOM 1835 C C . GLY A 1 245 ? -11.539 14.234 13.125 1 98.62 245 GLY A C 1
ATOM 1836 O O . GLY A 1 245 ? -11.43 13.047 12.805 1 98.62 245 GLY A O 1
ATOM 1837 N N . LEU A 1 246 ? -12.516 15.023 12.781 1 98.31 246 LEU A N 1
ATOM 1838 C CA . LEU A 1 246 ? -13.758 14.508 12.211 1 98.31 246 LEU A CA 1
ATOM 1839 C C . LEU A 1 246 ? -13.57 14.141 10.742 1 98.31 246 LEU A C 1
ATOM 1841 O O . LEU A 1 246 ? -14.406 13.445 10.156 1 98.31 246 LEU A O 1
ATOM 1845 N N . GLU A 1 247 ? -12.484 14.594 10.156 1 97.31 247 GLU A N 1
ATOM 1846 C CA . GLU A 1 247 ? -12.234 14.18 8.781 1 97.31 247 GLU A CA 1
ATOM 1847 C C . GLU A 1 247 ? -12.172 12.656 8.664 1 97.31 247 GLU A C 1
ATOM 1849 O O . GLU A 1 247 ? -12.695 12.086 7.707 1 97.31 247 GLU A O 1
ATOM 1854 N N . PHE A 1 248 ? -11.531 11.992 9.688 1 96 248 PHE A N 1
ATOM 1855 C CA . PHE A 1 248 ? -11.266 10.562 9.531 1 96 248 PHE A CA 1
ATOM 1856 C C . PHE A 1 248 ? -11.984 9.758 10.609 1 96 248 PHE A C 1
ATOM 1858 O O . PHE A 1 248 ? -12.109 8.539 10.5 1 96 248 PHE A O 1
ATOM 1865 N N . TYR A 1 249 ? -12.555 10.406 11.617 1 97.25 249 TYR A N 1
ATOM 1866 C CA . TYR A 1 249 ? -13.227 9.711 12.719 1 97.25 249 TYR A CA 1
ATOM 1867 C C . TYR A 1 249 ? -14.453 8.961 12.227 1 97.25 249 TYR A C 1
ATOM 1869 O O . TYR A 1 249 ? -15.234 9.484 11.43 1 97.25 249 TYR A O 1
ATOM 1877 N N . ALA A 1 250 ? -14.547 7.777 12.703 1 93.88 250 ALA A N 1
ATOM 1878 C CA . ALA A 1 250 ? -15.805 7.043 12.625 1 93.88 250 ALA A CA 1
ATOM 1879 C C . ALA A 1 250 ? -16.047 6.227 13.891 1 93.88 250 ALA A C 1
ATOM 1881 O O . ALA A 1 250 ? -15.094 5.723 14.5 1 93.88 250 ALA A O 1
ATOM 1882 N N . GLY A 1 251 ? -17.266 6.105 14.266 1 89.69 251 GLY A N 1
ATOM 1883 C CA . GLY A 1 251 ? -17.641 5.375 15.469 1 89.69 251 GLY A CA 1
ATOM 1884 C C . GLY A 1 251 ? -19.094 5.578 15.859 1 89.69 251 GLY A C 1
ATOM 1885 O O . GLY A 1 251 ? -19.875 6.094 15.07 1 89.69 251 GLY A O 1
ATOM 1886 N N . GLU A 1 252 ? -19.312 5.16 17.031 1 91.19 252 GLU A N 1
ATOM 1887 C CA . GLU A 1 252 ? -20.703 5.176 17.484 1 91.19 252 GLU A CA 1
ATOM 1888 C C . GLU A 1 252 ? -21.078 6.543 18.062 1 91.19 252 GLU A C 1
ATOM 1890 O O . GLU A 1 252 ? -22.266 6.867 18.172 1 91.19 252 GLU A O 1
ATOM 1895 N N . ARG A 1 253 ? -20.062 7.336 18.312 1 95.06 253 ARG A N 1
ATOM 1896 C CA . ARG A 1 253 ? -20.297 8.656 18.891 1 95.06 253 ARG A CA 1
ATOM 1897 C C . ARG A 1 253 ? -20.375 9.727 17.812 1 95.06 253 ARG A C 1
ATOM 1899 O O . ARG A 1 253 ? -20.016 9.484 16.656 1 95.06 253 ARG A O 1
ATOM 1906 N N . ALA A 1 254 ? -20.875 10.891 18.172 1 96.69 254 ALA A N 1
ATOM 1907 C CA . ALA A 1 254 ? -20.828 12.086 17.344 1 96.69 254 ALA A CA 1
ATOM 1908 C C . ALA A 1 254 ? -20.047 13.203 18.031 1 96.69 254 ALA A C 1
ATOM 1910 O O . ALA A 1 254 ? -20.594 14.266 18.328 1 96.69 254 ALA A O 1
ATOM 1911 N N . PRO A 1 255 ? -18.797 12.945 18.25 1 98.25 255 PRO A N 1
ATOM 1912 C CA . PRO A 1 255 ? -18 13.945 18.953 1 98.25 255 PRO A CA 1
ATOM 1913 C C . PRO A 1 255 ? -17.781 15.219 18.141 1 98.25 255 PRO A C 1
ATOM 1915 O O . PRO A 1 255 ? -18.094 15.25 16.953 1 98.25 255 PRO A O 1
ATOM 1918 N N . THR A 1 256 ? -17.375 16.26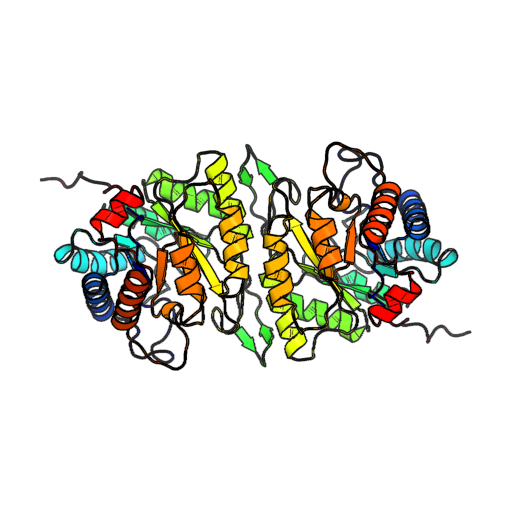6 18.859 1 98.69 256 THR A N 1
ATOM 1919 C CA . THR A 1 256 ? -16.781 17.422 18.188 1 98.69 256 THR A CA 1
ATOM 1920 C C . THR A 1 256 ? -15.289 17.219 18 1 98.69 256 THR A C 1
ATOM 1922 O O . THR A 1 256 ? -14.68 16.344 18.609 1 98.69 256 THR A O 1
ATOM 1925 N N . ASN A 1 257 ? -14.711 18.047 17.094 1 98.88 257 ASN A N 1
ATOM 1926 C CA . ASN A 1 257 ? -13.258 18.031 16.984 1 98.88 257 ASN A CA 1
ATOM 1927 C C . ASN A 1 257 ? -12.586 18.359 18.312 1 98.88 257 ASN A C 1
ATOM 1929 O O . ASN A 1 257 ? -11.586 17.75 18.688 1 98.88 257 ASN A O 1
ATOM 1933 N N . VAL A 1 258 ? -13.148 19.312 19.031 1 98.88 258 VAL A N 1
ATOM 1934 C CA . VAL A 1 258 ? -12.594 19.75 20.312 1 98.88 258 VAL A CA 1
ATOM 1935 C C . VAL A 1 258 ? -12.578 18.594 21.297 1 98.88 258 VAL A C 1
ATOM 1937 O O . VAL A 1 258 ? -11.617 18.406 22.047 1 98.88 258 VAL A O 1
ATOM 1940 N N . GLU A 1 259 ? -13.641 17.844 21.297 1 98.81 259 GLU A N 1
ATOM 1941 C CA . GLU A 1 259 ? -13.695 16.672 22.156 1 98.81 259 GLU A CA 1
ATOM 1942 C C . GLU A 1 259 ? -12.609 15.664 21.797 1 98.81 259 GLU A C 1
ATOM 1944 O O . GLU A 1 259 ? -11.953 15.109 22.688 1 98.81 259 GLU A O 1
ATOM 1949 N N . LEU A 1 260 ? -12.398 15.414 20.516 1 98.81 260 LEU A N 1
ATOM 1950 C CA . LEU A 1 260 ? -11.383 14.469 20.062 1 98.81 260 LEU A CA 1
ATOM 1951 C C . LEU A 1 260 ? -9.984 14.961 20.438 1 98.81 260 LEU A C 1
ATOM 1953 O O . LEU A 1 260 ? -9.141 14.164 20.875 1 98.81 260 LEU A O 1
ATOM 1957 N N . VAL A 1 261 ? -9.734 16.25 20.328 1 98.88 261 VAL A N 1
ATOM 1958 C CA . VAL A 1 261 ? -8.453 16.828 20.719 1 98.88 261 VAL A CA 1
ATOM 1959 C C . VAL A 1 261 ? -8.258 16.688 22.234 1 98.88 261 VAL A C 1
ATOM 1961 O O . VAL A 1 261 ? -7.191 16.281 22.688 1 98.88 261 VAL A O 1
ATOM 1964 N N . ALA A 1 262 ? -9.289 17.031 22.969 1 98.88 262 ALA A N 1
ATOM 1965 C CA . ALA A 1 262 ? -9.203 16.938 24.422 1 98.88 262 ALA A CA 1
ATOM 1966 C C . ALA A 1 262 ? -8.906 15.508 24.859 1 98.88 262 ALA A C 1
ATOM 1968 O O . ALA A 1 262 ? -8.133 15.281 25.797 1 98.88 262 ALA A O 1
ATOM 1969 N N . GLU A 1 263 ? -9.547 14.602 24.266 1 98.81 263 GLU A N 1
ATOM 1970 C CA . GLU A 1 263 ? -9.297 13.195 24.578 1 98.81 263 GLU A CA 1
ATOM 1971 C C . GLU A 1 263 ? -7.871 12.789 24.219 1 98.81 263 GLU A C 1
ATOM 1973 O O . GLU A 1 263 ? -7.254 11.992 24.922 1 98.81 263 GLU A O 1
ATOM 1978 N N . ALA A 1 264 ? -7.379 13.297 23.109 1 98.94 264 ALA A N 1
ATOM 1979 C CA . ALA A 1 264 ? -5.988 13.047 22.75 1 98.94 264 ALA A CA 1
ATOM 1980 C C . ALA A 1 264 ? -5.035 13.625 23.797 1 98.94 264 ALA A C 1
ATOM 1982 O O . ALA A 1 264 ? -4.004 13.016 24.094 1 98.94 264 ALA A O 1
ATOM 1983 N N . VAL A 1 265 ? -5.34 14.789 24.328 1 98.88 265 VAL A N 1
ATOM 1984 C CA . VAL A 1 265 ? -4.543 15.406 25.375 1 98.88 265 VAL A CA 1
ATOM 1985 C C . VAL A 1 265 ? -4.504 14.492 26.594 1 98.88 265 VAL A C 1
ATOM 1987 O O . VAL A 1 265 ? -3.434 14.25 27.156 1 98.88 265 VAL A O 1
ATOM 1990 N N . VAL A 1 266 ? -5.645 13.969 26.938 1 98.81 266 VAL A N 1
ATOM 1991 C CA . VAL A 1 266 ? -5.738 13.07 28.078 1 98.81 266 VAL A CA 1
ATOM 1992 C C . VAL A 1 266 ? -4.906 11.812 27.812 1 98.81 266 VAL A C 1
ATOM 1994 O O . VAL A 1 266 ? -4.176 11.352 28.688 1 98.81 266 VAL A O 1
ATOM 1997 N N . ALA A 1 267 ? -5.035 11.25 26.641 1 98.75 267 ALA A N 1
ATOM 1998 C CA . ALA A 1 267 ? -4.27 10.055 26.266 1 98.75 267 ALA A CA 1
ATOM 1999 C C . ALA A 1 267 ? -2.77 10.32 26.344 1 98.75 267 ALA A C 1
ATOM 2001 O O . ALA A 1 267 ? -2.002 9.469 26.781 1 98.75 267 ALA A O 1
ATOM 2002 N N . THR A 1 268 ? -2.383 11.484 25.875 1 98.75 268 THR A N 1
ATOM 2003 C CA . THR A 1 268 ? -0.979 11.883 25.906 1 98.75 268 THR A CA 1
ATOM 2004 C C . THR A 1 268 ? -0.46 11.93 27.344 1 98.75 268 THR A C 1
ATOM 2006 O O . THR A 1 268 ? 0.604 11.383 27.641 1 98.75 268 THR A O 1
ATOM 2009 N N . ALA A 1 269 ? -1.221 12.539 28.188 1 98.31 269 ALA A N 1
ATOM 2010 C CA . ALA A 1 269 ? -0.857 12.609 29.609 1 98.31 269 ALA A CA 1
ATOM 2011 C C . ALA A 1 269 ? -0.779 11.219 30.219 1 98.31 269 ALA A C 1
ATOM 2013 O O . ALA A 1 269 ? 0.13 10.93 31 1 98.31 269 ALA A O 1
ATOM 2014 N N . ALA A 1 270 ? -1.7 10.414 29.891 1 97.94 270 ALA A N 1
ATOM 2015 C CA . ALA A 1 270 ? -1.744 9.055 30.422 1 97.94 270 ALA A CA 1
ATOM 2016 C C . ALA A 1 270 ? -0.513 8.258 30 1 97.94 270 ALA A C 1
ATOM 2018 O O . ALA A 1 270 ? -0.089 7.336 30.703 1 97.94 270 ALA A O 1
ATOM 2019 N N . ALA A 1 271 ? 0.042 8.594 28.906 1 97.62 271 ALA A N 1
ATOM 2020 C CA . ALA A 1 271 ? 1.246 7.93 28.422 1 97.62 271 ALA A CA 1
ATOM 2021 C C . ALA A 1 271 ? 2.502 8.539 29.031 1 97.62 271 ALA A C 1
ATOM 2023 O O . ALA A 1 271 ? 3.619 8.117 28.719 1 97.62 271 ALA A O 1
ATOM 2024 N N . GLY A 1 272 ? 2.336 9.578 29.797 1 97.88 272 GLY A N 1
ATOM 2025 C CA . GLY A 1 272 ? 3.455 10.203 30.484 1 97.88 272 GLY A CA 1
ATOM 2026 C C . GLY A 1 272 ? 4.18 11.227 29.625 1 97.88 272 GLY A C 1
ATOM 2027 O O . GLY A 1 272 ? 5.352 11.523 29.859 1 97.88 272 GLY A O 1
ATOM 2028 N N . ARG A 1 273 ? 3.504 11.672 28.609 1 98.12 273 ARG A N 1
ATOM 2029 C CA . ARG A 1 273 ? 4.109 12.656 27.719 1 98.12 273 ARG A CA 1
ATOM 2030 C C . ARG A 1 273 ? 3.373 13.984 27.797 1 98.12 273 ARG A C 1
ATOM 2032 O O . ARG A 1 273 ? 2.238 14.047 28.281 1 98.12 273 ARG A O 1
ATOM 2039 N N . GLU A 1 274 ? 4.02 15.07 27.359 1 98.25 274 GLU A N 1
ATOM 2040 C CA . GLU A 1 274 ? 3.434 16.406 27.328 1 98.25 274 GLU A CA 1
ATOM 2041 C C . GLU A 1 274 ? 2.92 16.75 25.938 1 98.25 274 GLU A C 1
ATOM 2043 O O . GLU A 1 274 ? 3.4 16.219 24.938 1 98.25 274 GLU A O 1
ATOM 2048 N N . VAL A 1 275 ? 2.012 17.641 25.953 1 98.56 275 VAL A N 1
ATOM 2049 C CA . VAL A 1 275 ? 1.453 18.094 24.688 1 98.56 275 VAL A CA 1
ATOM 2050 C C . VAL A 1 275 ? 2.262 19.281 24.172 1 98.56 275 VAL A C 1
ATOM 2052 O O . VAL A 1 275 ? 2.58 20.203 24.922 1 98.56 275 VAL A O 1
ATOM 2055 N N . ALA A 1 276 ? 2.594 19.25 22.906 1 98.19 276 ALA A N 1
ATOM 2056 C CA . ALA A 1 276 ? 3.34 20.344 22.281 1 98.19 276 ALA A CA 1
ATOM 2057 C C . ALA A 1 276 ? 2.432 21.547 22 1 98.19 276 ALA A C 1
ATOM 2059 O O . ALA A 1 276 ? 1.313 21.375 21.5 1 98.19 276 ALA A O 1
ATOM 2060 N N . THR A 1 277 ? 2.986 22.703 22.312 1 95.88 277 THR A N 1
ATOM 2061 C CA . THR A 1 277 ? 2.357 23.922 21.812 1 95.88 277 THR A CA 1
ATOM 2062 C C . THR A 1 277 ? 2.65 24.125 20.328 1 95.88 277 THR A C 1
ATOM 2064 O O . THR A 1 277 ? 3.475 23.406 19.75 1 95.88 277 THR A O 1
ATOM 2067 N N . GLY A 1 278 ? 1.94 25.062 19.781 1 94.75 278 GLY A N 1
ATOM 2068 C CA . GLY A 1 278 ? 2.23 25.406 18.391 1 94.75 278 GLY A CA 1
ATOM 2069 C C . GLY A 1 278 ? 3.684 25.766 18.156 1 94.75 278 GLY A C 1
ATOM 2070 O O . GLY A 1 278 ? 4.297 25.312 17.188 1 94.75 278 GLY A O 1
ATOM 2071 N N . ALA A 1 279 ? 4.219 26.578 19 1 93.88 279 ALA A N 1
ATOM 2072 C CA . ALA A 1 279 ? 5.609 27.016 18.891 1 93.88 279 ALA A CA 1
ATOM 2073 C C . ALA A 1 279 ? 6.566 25.844 19.031 1 93.88 279 ALA A C 1
ATOM 2075 O O . ALA A 1 279 ? 7.547 25.734 18.297 1 93.88 279 ALA A O 1
ATOM 2076 N N . GLU A 1 280 ? 6.27 24.984 19.984 1 96.12 280 GLU A N 1
ATOM 2077 C CA . GLU A 1 280 ? 7.094 23.797 20.188 1 96.12 280 GLU A CA 1
ATOM 2078 C C . GLU A 1 280 ? 7.031 22.875 18.969 1 96.12 280 GLU A C 1
ATOM 2080 O O . GLU A 1 280 ? 8.047 22.312 18.562 1 96.12 280 GLU A O 1
ATOM 2085 N N . ALA A 1 281 ? 5.832 22.703 18.453 1 97.38 281 ALA A N 1
ATOM 2086 C CA . ALA A 1 281 ? 5.66 21.875 17.266 1 97.38 281 ALA A CA 1
ATOM 2087 C C . ALA A 1 281 ? 6.465 22.422 16.094 1 97.38 281 ALA A C 1
ATOM 2089 O O . ALA A 1 281 ? 7.148 21.672 15.391 1 97.38 281 ALA A O 1
ATOM 2090 N N . ALA A 1 282 ? 6.414 23.734 15.891 1 96.25 282 ALA A N 1
ATOM 2091 C CA . ALA A 1 282 ? 7.176 24.375 14.82 1 96.25 282 ALA A CA 1
ATOM 2092 C C . ALA A 1 282 ? 8.672 24.141 14.984 1 96.25 282 ALA A C 1
ATOM 2094 O O . ALA A 1 282 ? 9.375 23.844 14.016 1 96.25 282 ALA A O 1
ATOM 2095 N N . ALA A 1 283 ? 9.117 24.219 16.203 1 95.44 283 ALA A N 1
ATOM 2096 C CA . ALA A 1 283 ? 10.531 24 16.484 1 95.44 283 ALA A CA 1
ATOM 2097 C C . ALA A 1 283 ? 10.922 22.547 16.266 1 95.44 283 ALA A C 1
ATOM 2099 O O . ALA A 1 283 ? 11.953 22.266 15.656 1 95.44 283 ALA A O 1
ATOM 2100 N N . LEU A 1 284 ? 10.07 21.688 16.75 1 96.5 284 LEU A N 1
ATOM 2101 C CA . LEU A 1 284 ? 10.328 20.266 16.625 1 96.5 284 LEU A CA 1
ATOM 2102 C C . LEU A 1 284 ? 10.414 19.859 15.156 1 96.5 284 LEU A C 1
ATOM 2104 O O . LEU A 1 284 ? 11.258 19.031 14.781 1 96.5 284 LEU A O 1
ATOM 2108 N N . LEU A 1 285 ? 9.562 20.422 14.32 1 97.25 285 LEU A N 1
ATOM 2109 C CA . LEU A 1 285 ? 9.484 20.047 12.914 1 97.25 285 LEU A CA 1
ATOM 2110 C C . LEU A 1 285 ? 10.469 20.875 12.086 1 97.25 285 LEU A C 1
ATOM 2112 O O . LEU A 1 285 ? 10.734 20.547 10.93 1 97.25 285 LEU A O 1
ATOM 2116 N N . GLY A 1 286 ? 10.961 21.922 12.625 1 95.31 286 GLY A N 1
ATOM 2117 C CA . GLY A 1 286 ? 11.852 22.797 11.891 1 95.31 286 GLY A CA 1
ATOM 2118 C C . GLY A 1 286 ? 11.133 23.688 10.891 1 95.31 286 GLY A C 1
ATOM 2119 O O . GLY A 1 286 ? 11.648 23.953 9.805 1 95.31 286 GLY A O 1
ATOM 2120 N N . LEU A 1 287 ? 9.906 24.062 11.297 1 94.44 287 LEU A N 1
ATOM 2121 C CA . LEU A 1 287 ? 9.109 24.906 10.406 1 94.44 287 LEU A CA 1
ATOM 2122 C C . LEU A 1 287 ? 9.508 26.375 10.547 1 94.44 287 LEU A C 1
ATOM 2124 O O . LEU A 1 287 ? 9.641 26.891 11.664 1 94.44 287 LEU A O 1
ATOM 2128 N N . VAL A 1 288 ? 9.758 27.062 9.469 1 84.06 288 VAL A N 1
ATOM 2129 C CA . VAL A 1 288 ? 10.195 28.453 9.477 1 84.06 288 VAL A CA 1
ATOM 2130 C C . VAL A 1 288 ? 9.109 29.344 8.859 1 84.06 288 VAL A C 1
ATOM 2132 O O . VAL A 1 288 ? 8.266 28.859 8.109 1 84.06 288 VAL A O 1
ATOM 2135 N N . ARG A 1 289 ? 8.953 30.625 9.492 1 76.69 289 ARG A N 1
ATOM 2136 C CA . ARG A 1 289 ? 8.039 31.594 8.883 1 76.69 289 ARG A CA 1
ATOM 2137 C C . ARG A 1 289 ? 8.648 32.188 7.625 1 76.69 289 ARG A C 1
ATOM 2139 O O . ARG A 1 289 ? 9.836 32.531 7.605 1 76.69 289 ARG A O 1
ATOM 2146 N N . THR A 1 290 ? 8.016 31.969 6.555 1 61.38 290 THR A N 1
ATOM 2147 C CA . THR A 1 290 ? 8.484 32.594 5.328 1 61.38 290 THR A CA 1
ATOM 2148 C C . THR A 1 290 ? 8.32 34.125 5.398 1 61.38 290 THR A C 1
ATOM 2150 O O . THR A 1 290 ? 7.203 34.625 5.312 1 61.38 290 THR A O 1
ATOM 2153 N N . MET A 1 291 ? 8.328 34.844 6.609 1 48.59 291 MET A N 1
ATOM 2154 C CA . MET A 1 291 ? 7.945 36.219 6.867 1 48.59 291 MET A CA 1
ATOM 2155 C C . MET A 1 291 ? 8.453 37.156 5.766 1 48.59 291 MET A C 1
ATOM 2157 O O . MET A 1 291 ? 7.754 38.062 5.352 1 48.59 291 MET A O 1
ATOM 2161 N N . GLU A 1 292 ? 9.812 37.438 5.77 1 43.06 292 GLU A N 1
ATOM 2162 C CA . GLU A 1 292 ? 10.312 38.781 6.016 1 43.06 292 GLU A CA 1
ATOM 2163 C C . GLU A 1 292 ? 9.914 39.75 4.887 1 43.06 292 GLU A C 1
ATOM 2165 O O . GLU A 1 292 ? 10.383 40.875 4.84 1 43.06 292 GLU A O 1
ATOM 2170 N N . SER A 1 293 ? 9.477 39.375 3.812 1 39.28 293 SER A N 1
ATOM 2171 C CA . SER A 1 293 ? 9.508 40.594 3.053 1 39.28 293 SER A CA 1
ATOM 2172 C C . SER A 1 293 ? 8.312 41.5 3.4 1 39.28 293 SER A C 1
ATOM 2174 O O . SER A 1 293 ? 7.496 41.812 2.531 1 39.28 293 SER A O 1
ATOM 2176 N N . MET A 1 294 ? 7.523 41.219 4.43 1 37.09 294 MET A N 1
ATOM 2177 C CA . MET A 1 294 ? 6.523 42.281 4.43 1 37.09 294 MET A CA 1
ATOM 2178 C C . MET A 1 294 ? 7.164 43.625 4.715 1 37.09 294 MET A C 1
ATOM 2180 O O . MET A 1 294 ? 7.891 43.781 5.699 1 37.09 294 MET A O 1
ATOM 2184 N N . PRO A 1 295 ? 7.309 44.531 3.67 1 38.44 295 PRO A N 1
ATOM 2185 C CA . PRO A 1 295 ? 7.641 45.906 4.039 1 38.44 295 PRO A CA 1
ATOM 2186 C C . PRO A 1 295 ? 6.871 46.375 5.27 1 38.44 295 PRO A C 1
ATOM 2188 O O . PRO A 1 295 ? 5.75 45.938 5.516 1 38.44 295 PRO A O 1
ATOM 2191 N N . ARG A 1 296 ? 7.574 47.094 6.344 1 33.41 296 ARG A N 1
ATOM 2192 C CA . ARG A 1 296 ? 6.957 47.969 7.32 1 33.41 296 ARG A CA 1
ATOM 2193 C C . ARG A 1 296 ? 5.914 48.875 6.668 1 33.41 296 ARG A C 1
ATOM 2195 O O . ARG A 1 296 ? 6.105 49.344 5.539 1 33.41 296 ARG A O 1
ATOM 2202 N N . MET B 1 1 ? -0.146 -33.344 11.93 1 51.72 1 MET B N 1
ATOM 2203 C CA . MET B 1 1 ? 1.081 -33 11.219 1 51.72 1 MET B CA 1
ATOM 2204 C C . MET B 1 1 ? 0.954 -31.625 10.555 1 51.72 1 MET B C 1
ATOM 2206 O O . MET B 1 1 ? -0.15 -31.188 10.219 1 51.72 1 MET B O 1
ATOM 2210 N N . SER B 1 2 ? 2.043 -30.75 10.602 1 76.38 2 SER B N 1
ATOM 2211 C CA . SER B 1 2 ? 1.989 -29.422 10.008 1 76.38 2 SER B CA 1
ATOM 2212 C C . SER B 1 2 ? 1.717 -29.5 8.508 1 76.38 2 SER B C 1
ATOM 2214 O O . SER B 1 2 ? 2.059 -30.5 7.859 1 76.38 2 SER B O 1
ATOM 2216 N N . GLU B 1 3 ? 0.917 -28.688 7.961 1 92.19 3 GLU B N 1
ATOM 2217 C CA . GLU B 1 3 ? 0.619 -28.594 6.535 1 92.19 3 GLU B CA 1
ATOM 2218 C C . GLU B 1 3 ? 1.897 -28.5 5.711 1 92.19 3 GLU B C 1
ATOM 2220 O O . GLU B 1 3 ? 2.805 -27.734 6.055 1 92.19 3 GLU B O 1
ATOM 2225 N N . PRO B 1 4 ? 2.018 -29.469 4.723 1 98.06 4 PRO B N 1
ATOM 2226 C CA . PRO B 1 4 ? 3.219 -29.375 3.887 1 98.06 4 PRO B CA 1
ATOM 2227 C C . PRO B 1 4 ? 3.371 -28.016 3.215 1 98.06 4 PRO B C 1
ATOM 2229 O O . PRO B 1 4 ? 2.379 -27.328 2.992 1 98.06 4 PRO B O 1
ATOM 2232 N N . VAL B 1 5 ? 4.617 -27.719 2.91 1 98.81 5 VAL B N 1
ATOM 2233 C CA . VAL B 1 5 ? 4.945 -26.406 2.369 1 98.81 5 VAL B CA 1
ATOM 2234 C C . VAL B 1 5 ? 4.906 -26.438 0.842 1 98.81 5 VAL B C 1
ATOM 2236 O O . VAL B 1 5 ? 5.562 -27.281 0.223 1 98.81 5 VAL B O 1
ATOM 2239 N N . ILE B 1 6 ? 4.113 -25.578 0.261 1 98.81 6 ILE B N 1
ATOM 2240 C CA . ILE B 1 6 ? 4.137 -25.375 -1.183 1 98.81 6 ILE B CA 1
ATOM 2241 C C . ILE B 1 6 ? 5.32 -24.484 -1.558 1 98.81 6 ILE B C 1
ATOM 2243 O O . ILE B 1 6 ? 5.441 -23.359 -1.058 1 98.81 6 ILE B O 1
ATOM 2247 N N . ILE B 1 7 ? 6.188 -25 -2.391 1 98.88 7 ILE B N 1
ATOM 2248 C CA . ILE B 1 7 ? 7.238 -24.188 -2.99 1 98.88 7 ILE B CA 1
ATOM 2249 C C . ILE B 1 7 ? 6.863 -23.844 -4.43 1 98.88 7 ILE B C 1
ATOM 2251 O O . ILE B 1 7 ? 6.621 -24.734 -5.246 1 98.88 7 ILE B O 1
ATOM 2255 N N . GLU B 1 8 ? 6.73 -22.594 -4.68 1 98.88 8 GLU B N 1
ATOM 2256 C CA . GLU B 1 8 ? 6.461 -22.078 -6.02 1 98.88 8 GLU B CA 1
ATOM 2257 C C . GLU B 1 8 ? 7.707 -21.422 -6.621 1 98.88 8 GLU B C 1
ATOM 2259 O O . GLU B 1 8 ? 8.43 -20.703 -5.934 1 98.88 8 GLU B O 1
ATOM 2264 N N . ALA B 1 9 ? 7.941 -21.734 -7.871 1 98.81 9 ALA B N 1
ATOM 2265 C CA . ALA B 1 9 ? 9.078 -21.141 -8.57 1 98.81 9 ALA B CA 1
ATOM 2266 C C . ALA B 1 9 ? 8.617 -20.203 -9.688 1 98.81 9 ALA B C 1
ATOM 2268 O O . ALA B 1 9 ? 8.07 -20.656 -10.695 1 98.81 9 ALA B O 1
ATOM 2269 N N . ALA B 1 10 ? 8.805 -18.922 -9.508 1 98.69 10 ALA B N 1
ATOM 2270 C CA . ALA B 1 10 ? 8.68 -17.953 -10.602 1 98.69 10 ALA B CA 1
ATOM 2271 C C . ALA B 1 10 ? 9.977 -17.844 -11.391 1 98.69 10 ALA B C 1
ATOM 2273 O O . ALA B 1 10 ? 10.938 -17.219 -10.938 1 98.69 10 ALA B O 1
ATOM 2274 N N . ILE B 1 11 ? 10.016 -18.328 -12.578 1 98.56 11 ILE B N 1
ATOM 2275 C CA . ILE B 1 11 ? 11.305 -18.781 -13.094 1 98.56 11 ILE B CA 1
ATOM 2276 C C . ILE B 1 11 ? 11.906 -17.688 -13.992 1 98.56 11 ILE B C 1
ATOM 2278 O O . ILE B 1 11 ? 13.102 -17.703 -14.281 1 98.56 11 ILE B O 1
ATOM 2282 N N . ASN B 1 12 ? 11.172 -16.781 -14.5 1 97.38 12 ASN B N 1
ATOM 2283 C CA . ASN B 1 12 ? 11.812 -15.836 -15.422 1 97.38 12 ASN B CA 1
ATOM 2284 C C . ASN B 1 12 ? 11.266 -14.422 -15.242 1 97.38 12 ASN B C 1
ATOM 2286 O O . ASN B 1 12 ? 11.992 -13.516 -14.828 1 97.38 12 ASN B O 1
ATOM 2290 N N . GLY B 1 13 ? 9.961 -14.188 -15.477 1 93 13 GLY B N 1
ATOM 2291 C CA . GLY B 1 13 ? 9.461 -12.82 -15.469 1 93 13 GLY B CA 1
ATOM 2292 C C . GLY B 1 13 ? 10.078 -11.953 -16.547 1 93 13 GLY B C 1
ATOM 2293 O O . GLY B 1 13 ? 10.305 -12.406 -17.672 1 93 13 GLY B O 1
ATOM 2294 N N . ALA B 1 14 ? 10.328 -10.672 -16.203 1 88.62 14 ALA B N 1
ATOM 2295 C CA . ALA B 1 14 ? 10.961 -9.742 -17.141 1 88.62 14 ALA B CA 1
ATOM 2296 C C . ALA B 1 14 ? 12.461 -9.633 -16.875 1 88.62 14 ALA B C 1
ATOM 2298 O O . ALA B 1 14 ? 13.133 -8.758 -17.422 1 88.62 14 ALA B O 1
ATOM 2299 N N . THR B 1 15 ? 12.953 -10.469 -16 1 92.88 15 THR B N 1
ATOM 2300 C CA . THR B 1 15 ? 14.375 -10.438 -15.672 1 92.88 15 THR B CA 1
ATOM 2301 C C . THR B 1 15 ? 15.211 -10.844 -16.891 1 92.88 15 THR B C 1
ATOM 2303 O O . THR B 1 15 ? 15.07 -11.953 -17.406 1 92.88 15 THR B O 1
ATOM 2306 N N . PRO B 1 16 ? 16.094 -9.992 -17.281 1 92.81 16 PRO B N 1
ATOM 2307 C CA . PRO B 1 16 ? 16.922 -10.336 -18.453 1 92.81 16 PRO B CA 1
ATOM 2308 C C . PRO B 1 16 ? 18.141 -11.172 -18.094 1 92.81 16 PRO B C 1
ATOM 2310 O O . PRO B 1 16 ? 18.547 -11.211 -16.922 1 92.81 16 PRO B O 1
ATOM 2313 N N . LYS B 1 17 ? 18.688 -11.805 -19.094 1 96.12 17 LYS B N 1
ATOM 2314 C CA . LYS B 1 17 ? 19.875 -12.633 -18.891 1 96.12 17 LYS B CA 1
ATOM 2315 C C . LYS B 1 17 ? 21.078 -11.781 -18.453 1 96.12 17 LYS B C 1
ATOM 2317 O O . LYS B 1 17 ? 22.047 -12.297 -17.891 1 96.12 17 LYS B O 1
ATOM 2322 N N . SER B 1 18 ? 21.031 -10.445 -18.703 1 94.31 18 SER B N 1
ATOM 2323 C CA . SER B 1 18 ? 22.094 -9.555 -18.266 1 94.31 18 SER B CA 1
ATOM 2324 C C . SER B 1 18 ? 22.125 -9.43 -16.75 1 94.31 18 SER B C 1
ATOM 2326 O O . SER B 1 18 ? 23.172 -9.125 -16.172 1 94.31 18 SER B O 1
ATOM 2328 N N . VAL B 1 19 ? 20.984 -9.633 -16.109 1 92.69 19 VAL B N 1
ATOM 2329 C CA . VAL B 1 19 ? 20.891 -9.602 -14.648 1 92.69 19 VAL B CA 1
ATOM 2330 C C . VAL B 1 19 ? 21.266 -10.969 -14.078 1 92.69 19 VAL B C 1
ATOM 2332 O O . VAL B 1 19 ? 22.016 -11.047 -13.094 1 92.69 19 VAL B O 1
ATOM 2335 N N . ASN B 1 20 ? 20.781 -12.039 -14.672 1 96.62 20 ASN B N 1
ATOM 2336 C CA . ASN B 1 20 ? 21.125 -13.422 -14.336 1 96.62 20 ASN B CA 1
ATOM 2337 C C . ASN B 1 20 ? 21.141 -14.312 -15.57 1 96.62 20 ASN B C 1
ATOM 2339 O O . ASN B 1 20 ? 20.094 -14.57 -16.172 1 96.62 20 ASN B O 1
ATOM 2343 N N . PRO B 1 21 ? 22.266 -14.812 -15.945 1 97.44 21 PRO B N 1
ATOM 2344 C CA . PRO B 1 21 ? 22.375 -15.547 -17.203 1 97.44 21 PRO B CA 1
ATOM 2345 C C . PRO B 1 21 ? 21.594 -16.859 -17.203 1 97.44 21 PRO B C 1
ATOM 2347 O O . PRO B 1 21 ? 21.406 -17.469 -18.25 1 97.44 21 PRO B O 1
ATOM 2350 N N . ASN B 1 22 ? 21.109 -17.266 -16.062 1 98.38 22 ASN B N 1
ATOM 2351 C CA . ASN B 1 22 ? 20.438 -18.547 -15.938 1 98.38 22 ASN B CA 1
ATOM 2352 C C . ASN B 1 22 ? 18.922 -18.422 -16.141 1 98.38 22 ASN B C 1
ATOM 2354 O O . ASN B 1 22 ? 18.203 -19.406 -16.109 1 98.38 22 ASN B O 1
ATOM 2358 N N . VAL B 1 23 ? 18.469 -17.203 -16.406 1 98.25 23 VAL B N 1
ATOM 2359 C CA . VAL B 1 23 ? 17.047 -16.984 -16.594 1 98.25 23 VAL B CA 1
ATOM 2360 C C . VAL B 1 23 ? 16.578 -17.688 -17.875 1 98.25 23 VAL B C 1
ATOM 2362 O O . VAL B 1 23 ? 17.172 -17.484 -18.953 1 98.25 23 VAL B O 1
ATOM 2365 N N . PRO B 1 24 ? 15.586 -18.578 -17.766 1 98.5 24 PRO B N 1
ATOM 2366 C CA . PRO B 1 24 ? 15.07 -19.188 -19 1 98.5 24 PRO B C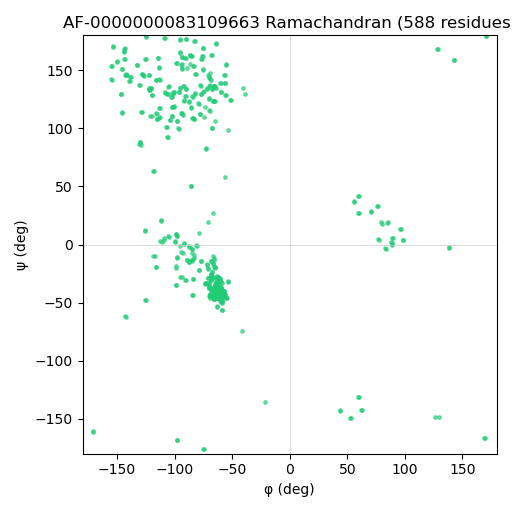A 1
ATOM 2367 C C . PRO B 1 24 ? 14.25 -18.203 -19.828 1 98.5 24 PRO B C 1
ATOM 2369 O O . PRO B 1 24 ? 13.383 -17.5 -19.312 1 98.5 24 PRO B O 1
ATOM 2372 N N . VAL B 1 25 ? 14.508 -18.188 -21.172 1 96.94 25 VAL B N 1
ATOM 2373 C CA . VAL B 1 25 ? 13.844 -17.203 -22.031 1 96.94 25 VAL B CA 1
ATOM 2374 C C . VAL B 1 25 ? 13.141 -17.922 -23.172 1 96.94 25 VAL B C 1
ATOM 2376 O O . VAL B 1 25 ? 11.945 -17.703 -23.406 1 96.94 25 VAL B O 1
ATOM 2379 N N . THR B 1 26 ? 13.82 -18.828 -23.828 1 96.25 26 THR B N 1
ATOM 2380 C CA . THR B 1 26 ? 13.211 -19.547 -24.938 1 96.25 26 THR B CA 1
ATOM 2381 C C . THR B 1 26 ? 12.242 -20.609 -24.438 1 96.25 26 THR B C 1
ATOM 2383 O O . THR B 1 26 ? 12.328 -21.047 -23.281 1 96.25 26 THR B O 1
ATOM 2386 N N . GLU B 1 27 ? 11.398 -21.031 -25.328 1 96.56 27 GLU B N 1
ATOM 2387 C CA . GLU B 1 27 ? 10.43 -22.062 -24.953 1 96.56 27 GLU B CA 1
ATOM 2388 C C . GLU B 1 27 ? 11.125 -23.312 -24.438 1 96.56 27 GLU B C 1
ATOM 2390 O O . GLU B 1 27 ? 10.719 -23.891 -23.438 1 96.56 27 GLU B O 1
ATOM 2395 N N . ASP B 1 28 ? 12.195 -23.703 -25.109 1 97.69 28 ASP B N 1
ATOM 2396 C CA . ASP B 1 28 ? 12.938 -24.891 -24.703 1 97.69 28 ASP B CA 1
ATOM 2397 C C . ASP B 1 28 ? 13.562 -24.703 -23.328 1 97.69 28 ASP B C 1
ATOM 2399 O O . ASP B 1 28 ? 13.555 -25.609 -22.5 1 97.69 28 ASP B O 1
ATOM 2403 N N . GLU B 1 29 ? 14.164 -23.516 -23.141 1 98.31 29 GLU B N 1
ATOM 2404 C CA . GLU B 1 29 ? 14.75 -23.219 -21.828 1 98.31 29 GLU B CA 1
ATOM 2405 C C . GLU B 1 29 ? 13.688 -23.234 -20.734 1 98.31 29 GLU B C 1
ATOM 2407 O O . GLU B 1 29 ? 13.945 -23.734 -19.641 1 98.31 29 GLU B O 1
ATOM 2412 N N . ILE B 1 30 ? 12.523 -22.688 -21.031 1 98.12 30 ILE B N 1
ATOM 2413 C CA . ILE B 1 30 ? 11.445 -22.609 -20.047 1 98.12 30 ILE B CA 1
ATOM 2414 C C . ILE B 1 30 ? 10.969 -24.016 -19.688 1 98.12 30 ILE B C 1
ATOM 2416 O O . ILE B 1 30 ? 10.812 -24.344 -18.516 1 98.12 30 ILE B O 1
ATOM 2420 N N . VAL B 1 31 ? 10.766 -24.875 -20.672 1 98.12 31 VAL B N 1
ATOM 2421 C CA . VAL B 1 31 ? 10.32 -26.234 -20.438 1 98.12 31 VAL B CA 1
ATOM 2422 C C . VAL B 1 31 ? 11.344 -26.969 -19.578 1 98.12 31 VAL B C 1
ATOM 2424 O O . VAL B 1 31 ? 10.977 -27.578 -18.562 1 98.12 31 VAL B O 1
ATOM 2427 N N . ALA B 1 32 ? 12.586 -26.875 -19.953 1 98.56 32 ALA B N 1
ATOM 2428 C CA . ALA B 1 32 ? 13.648 -27.578 -19.234 1 98.56 32 ALA B CA 1
ATOM 2429 C C . ALA B 1 32 ? 13.75 -27.094 -17.797 1 98.56 32 ALA B C 1
ATOM 2431 O O . ALA B 1 32 ? 13.883 -27.891 -16.875 1 98.56 32 ALA B O 1
ATOM 2432 N N . ASP B 1 33 ? 13.711 -25.781 -17.641 1 98.69 33 ASP B N 1
ATOM 2433 C CA . ASP B 1 33 ? 13.828 -25.188 -16.312 1 98.69 33 ASP B CA 1
ATOM 2434 C C . ASP B 1 33 ? 12.641 -25.562 -15.43 1 98.69 33 ASP B C 1
ATOM 2436 O O . ASP B 1 33 ? 12.812 -25.875 -14.25 1 98.69 33 ASP B O 1
ATOM 2440 N N . ALA B 1 34 ? 11.469 -25.484 -16 1 98.44 34 ALA B N 1
ATOM 2441 C CA . ALA B 1 34 ? 10.258 -25.844 -15.266 1 98.44 34 ALA B CA 1
ATOM 2442 C C . ALA B 1 34 ? 10.328 -27.297 -14.781 1 98.44 34 ALA B C 1
ATOM 2444 O O . ALA B 1 34 ? 10.086 -27.578 -13.602 1 98.44 34 ALA B O 1
ATOM 2445 N N . LEU B 1 35 ? 10.656 -28.219 -15.68 1 98.38 35 LEU B N 1
ATOM 2446 C CA . LEU B 1 35 ? 10.742 -29.641 -15.336 1 98.38 35 LEU B CA 1
ATOM 2447 C C . LEU B 1 35 ? 11.781 -29.859 -14.242 1 98.38 35 LEU B C 1
ATOM 2449 O O . LEU B 1 35 ? 11.547 -30.625 -13.305 1 98.38 35 LEU B O 1
ATOM 2453 N N . ALA B 1 36 ? 12.883 -29.188 -14.375 1 98.75 36 ALA B N 1
ATOM 2454 C CA . ALA B 1 36 ? 13.938 -29.328 -13.375 1 98.75 36 ALA B CA 1
ATOM 2455 C C . ALA B 1 36 ? 13.477 -28.781 -12.016 1 98.75 36 ALA B C 1
ATOM 2457 O O . ALA B 1 36 ? 13.82 -29.344 -10.977 1 98.75 36 ALA B O 1
ATOM 2458 N N . CYS B 1 37 ? 12.719 -27.703 -11.984 1 98.69 37 CYS B N 1
ATOM 2459 C CA . CYS B 1 37 ? 12.203 -27.125 -10.742 1 98.69 37 CYS B CA 1
ATOM 2460 C C . CYS B 1 37 ? 11.211 -28.078 -10.078 1 98.69 37 CYS B C 1
ATOM 2462 O O . CYS B 1 37 ? 11.234 -28.25 -8.859 1 98.69 37 CYS B O 1
ATOM 2464 N N . PHE B 1 38 ? 10.344 -28.703 -10.891 1 98.06 38 PHE B N 1
ATOM 2465 C CA . PHE B 1 38 ? 9.414 -29.688 -10.344 1 98.06 38 PHE B CA 1
ATOM 2466 C C . PHE B 1 38 ? 10.172 -30.844 -9.711 1 98.06 38 PHE B C 1
ATOM 2468 O O . PHE B 1 38 ? 9.828 -31.297 -8.617 1 98.06 38 PHE B O 1
ATOM 2475 N N . GLU B 1 39 ? 11.172 -31.297 -10.414 1 98 39 GLU B N 1
ATOM 2476 C CA . GLU B 1 39 ? 11.977 -32.406 -9.898 1 98 39 GLU B CA 1
ATOM 2477 C C . GLU B 1 39 ? 12.68 -32 -8.602 1 98 39 GLU B C 1
ATOM 2479 O O . GLU B 1 39 ? 12.828 -32.844 -7.699 1 98 39 GLU B O 1
ATOM 2484 N N . ALA B 1 40 ? 13.031 -30.75 -8.469 1 98.56 40 ALA B N 1
ATOM 2485 C CA . ALA B 1 40 ? 13.789 -30.266 -7.316 1 98.56 40 ALA B CA 1
ATOM 2486 C C . ALA B 1 40 ? 12.883 -30.078 -6.102 1 98.56 40 ALA B C 1
ATOM 2488 O O . ALA B 1 40 ? 13.367 -29.969 -4.973 1 98.56 40 ALA B O 1
ATOM 2489 N N . GLY B 1 41 ? 11.562 -29.922 -6.363 1 98.25 41 GLY B N 1
ATOM 2490 C CA . GLY B 1 41 ? 10.68 -29.844 -5.211 1 98.25 41 GLY B CA 1
ATOM 2491 C C . GLY B 1 41 ? 9.609 -28.781 -5.355 1 98.25 41 GLY B C 1
ATOM 2492 O O . GLY B 1 41 ? 8.727 -28.656 -4.5 1 98.25 41 GLY B O 1
ATOM 2493 N N . ALA B 1 42 ? 9.594 -28.016 -6.434 1 98.62 42 ALA B N 1
ATOM 2494 C CA . ALA B 1 42 ? 8.523 -27.047 -6.656 1 98.62 42 ALA B CA 1
ATOM 2495 C C . ALA B 1 42 ? 7.203 -27.75 -6.961 1 98.62 42 ALA B C 1
ATOM 2497 O O . ALA B 1 42 ? 7.172 -28.734 -7.688 1 98.62 42 ALA B O 1
ATOM 2498 N N . ALA B 1 43 ? 6.172 -27.234 -6.359 1 97.88 43 ALA B N 1
ATOM 2499 C CA . ALA B 1 43 ? 4.84 -27.75 -6.664 1 97.88 43 ALA B CA 1
ATOM 2500 C C . ALA B 1 43 ? 4.164 -26.906 -7.742 1 97.88 43 ALA B C 1
ATOM 2502 O O . ALA B 1 43 ? 3.283 -27.391 -8.461 1 97.88 43 ALA B O 1
ATOM 2503 N N . ILE B 1 44 ? 4.523 -25.641 -7.828 1 98.31 44 ILE B N 1
ATOM 2504 C CA . ILE B 1 44 ? 3.939 -24.688 -8.758 1 98.31 44 ILE B CA 1
ATOM 2505 C C . ILE B 1 44 ? 5.051 -23.938 -9.5 1 98.31 44 ILE B C 1
ATOM 2507 O O . ILE B 1 44 ? 6.055 -23.547 -8.898 1 98.31 44 ILE B O 1
ATOM 2511 N N . VAL B 1 45 ? 4.859 -23.766 -10.805 1 98.38 45 VAL B N 1
ATOM 2512 C CA . VAL B 1 45 ? 5.75 -22.906 -11.578 1 98.38 45 VAL B CA 1
ATOM 2513 C C . VAL B 1 45 ? 4.953 -21.766 -12.195 1 98.38 45 VAL B C 1
ATOM 2515 O O . VAL B 1 45 ? 3.879 -21.969 -12.766 1 98.38 45 VAL B O 1
ATOM 2518 N N . HIS B 1 46 ? 5.426 -20.547 -11.992 1 98.25 46 HIS B N 1
ATOM 2519 C CA . HIS B 1 46 ? 4.98 -19.328 -12.656 1 98.25 46 HIS B CA 1
ATOM 2520 C C . HIS B 1 46 ? 5.969 -18.906 -13.742 1 98.25 46 HIS B C 1
ATOM 2522 O O . HIS B 1 46 ? 7.176 -18.812 -13.484 1 98.25 46 HIS B O 1
ATOM 2528 N N . GLN B 1 47 ? 5.445 -18.703 -14.969 1 95.56 47 GLN B N 1
ATOM 2529 C CA . GLN B 1 47 ? 6.375 -18.328 -16.031 1 95.56 47 GLN B CA 1
ATOM 2530 C C . GLN B 1 47 ? 5.738 -17.312 -16.969 1 95.56 47 GLN B C 1
ATOM 2532 O O . GLN B 1 47 ? 4.523 -17.328 -17.172 1 95.56 47 GLN B O 1
ATOM 2537 N N . HIS B 1 48 ? 6.535 -16.438 -17.484 1 96.12 48 HIS B N 1
ATOM 2538 C CA . HIS B 1 48 ? 6.215 -15.516 -18.578 1 96.12 48 HIS B CA 1
ATOM 2539 C C . HIS B 1 48 ? 6.629 -16.094 -19.922 1 96.12 48 HIS B C 1
ATOM 2541 O O . HIS B 1 48 ? 7.469 -16.984 -19.984 1 96.12 48 HIS B O 1
ATOM 2547 N N . ILE B 1 49 ? 5.941 -15.602 -20.969 1 93.88 49 ILE B N 1
ATOM 2548 C CA . ILE B 1 49 ? 6.414 -15.898 -22.312 1 93.88 49 ILE B CA 1
ATOM 2549 C C . ILE B 1 49 ? 7.375 -14.812 -22.781 1 93.88 49 ILE B C 1
ATOM 2551 O O . ILE B 1 49 ? 7.379 -13.703 -22.25 1 93.88 49 ILE B O 1
ATOM 2555 N N . SER B 1 50 ? 8.156 -15.117 -23.766 1 89.56 50 SER B N 1
ATOM 2556 C CA . SER B 1 50 ? 9.258 -14.25 -24.156 1 89.56 50 SER B CA 1
ATOM 2557 C C . SER B 1 50 ? 8.75 -13 -24.875 1 89.56 50 SER B C 1
ATOM 2559 O O . SER B 1 50 ? 9.344 -11.93 -24.766 1 89.56 50 SER B O 1
ATOM 2561 N N . ASN B 1 51 ? 7.707 -13.164 -25.594 1 88 51 ASN B N 1
ATOM 2562 C CA . ASN B 1 51 ? 7.141 -12.023 -26.312 1 88 51 ASN B CA 1
ATOM 2563 C C . ASN B 1 51 ? 5.977 -11.406 -25.547 1 88 51 ASN B C 1
ATOM 2565 O O . ASN B 1 51 ? 4.848 -11.891 -25.609 1 88 51 ASN B O 1
ATOM 2569 N N . PHE B 1 52 ? 6.234 -10.266 -24.984 1 82.94 52 PHE B N 1
ATOM 2570 C CA . PHE B 1 52 ? 5.27 -9.609 -24.109 1 82.94 52 PHE B CA 1
ATOM 2571 C C . PHE B 1 52 ? 4.215 -8.867 -24.922 1 82.94 52 PHE B C 1
ATOM 2573 O O . PHE B 1 52 ? 3.234 -8.367 -24.359 1 82.94 52 PHE B O 1
ATOM 2580 N N . ASN B 1 53 ? 4.324 -8.898 -26.219 1 84.56 53 ASN B N 1
ATOM 2581 C CA . ASN B 1 53 ? 3.412 -8.133 -27.062 1 84.56 53 ASN B CA 1
ATOM 2582 C C . ASN B 1 53 ? 2.227 -8.984 -27.516 1 84.56 53 ASN B C 1
ATOM 2584 O O . ASN B 1 53 ? 1.301 -8.477 -28.156 1 84.56 53 ASN B O 1
ATOM 2588 N N . LEU B 1 54 ? 2.34 -10.219 -27.188 1 90.75 54 LEU B N 1
ATOM 2589 C CA . LEU B 1 54 ? 1.24 -11.094 -27.578 1 90.75 54 LEU B CA 1
ATOM 2590 C C . LEU B 1 54 ? 0.085 -10.992 -26.594 1 90.75 54 LEU B C 1
ATOM 2592 O O . LEU B 1 54 ? 0.302 -10.75 -25.406 1 90.7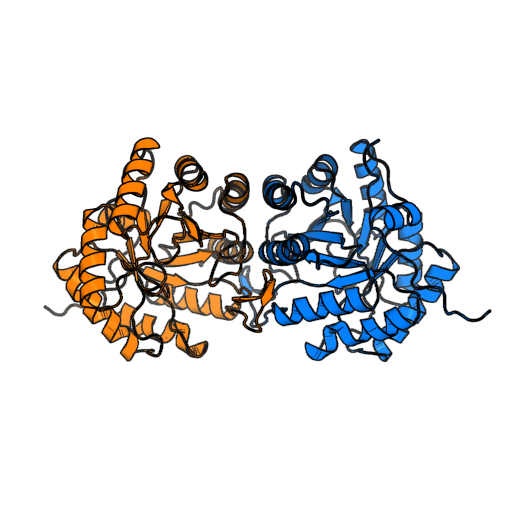5 54 LEU B O 1
ATOM 2596 N N . SER B 1 55 ? -1.106 -11.156 -27.188 1 91.88 55 SER B N 1
ATOM 2597 C CA . SER B 1 55 ? -2.309 -11.148 -26.359 1 91.88 55 SER B CA 1
ATOM 2598 C C . SER B 1 55 ? -3.342 -12.148 -26.891 1 91.88 55 SER B C 1
ATOM 2600 O O . SER B 1 55 ? -3.117 -12.805 -27.906 1 91.88 55 SER B O 1
ATOM 2602 N N . GLY B 1 56 ? -4.309 -12.352 -26.047 1 93.38 56 GLY B N 1
ATOM 2603 C CA . GLY B 1 56 ? -5.422 -13.18 -26.484 1 93.38 56 GLY B CA 1
ATOM 2604 C C . GLY B 1 56 ? -5.008 -14.586 -26.875 1 93.38 56 GLY B C 1
ATOM 2605 O O . GLY B 1 56 ? -4.254 -15.242 -26.141 1 93.38 56 GLY B O 1
ATOM 2606 N N . ASP B 1 57 ? -5.484 -14.969 -28.016 1 95 57 ASP B N 1
ATOM 2607 C CA . ASP B 1 57 ? -5.285 -16.344 -28.469 1 95 57 ASP B CA 1
ATOM 2608 C C . ASP B 1 57 ? -3.822 -16.594 -28.828 1 95 57 ASP B C 1
ATOM 2610 O O . ASP B 1 57 ? -3.316 -17.703 -28.641 1 95 57 ASP B O 1
ATOM 2614 N N . GLU B 1 58 ? -3.23 -15.562 -29.312 1 95.38 58 GLU B N 1
ATOM 2615 C CA . GLU B 1 58 ? -1.831 -15.727 -29.688 1 95.38 58 GLU B CA 1
ATOM 2616 C C . GLU B 1 58 ? -0.954 -15.992 -28.469 1 95.38 58 GLU B C 1
ATOM 2618 O O . GLU B 1 58 ? -0.093 -16.875 -28.5 1 95.38 58 GLU B O 1
ATOM 2623 N N . ALA B 1 59 ? -1.159 -15.25 -27.453 1 95.44 59 ALA B N 1
ATOM 2624 C CA . ALA B 1 59 ? -0.434 -15.492 -26.219 1 95.44 59 ALA B CA 1
ATOM 2625 C C . ALA B 1 59 ? -0.766 -16.875 -25.641 1 95.44 59 ALA B C 1
ATOM 2627 O O . ALA B 1 59 ? 0.129 -17.609 -25.219 1 95.44 59 ALA B O 1
ATOM 2628 N N . ALA B 1 60 ? -2.025 -17.234 -25.672 1 96.19 60 ALA B N 1
ATOM 2629 C CA . ALA B 1 60 ? -2.475 -18.516 -25.125 1 96.19 60 ALA B CA 1
ATOM 2630 C C . ALA B 1 60 ? -1.79 -19.688 -25.844 1 96.19 60 ALA B C 1
ATOM 2632 O O . ALA B 1 60 ? -1.389 -20.656 -25.203 1 96.19 60 ALA B O 1
ATOM 2633 N N . GLU B 1 61 ? -1.638 -19.547 -27.078 1 96.56 61 GLU B N 1
ATOM 2634 C CA . GLU B 1 61 ? -1.044 -20.625 -27.859 1 96.56 61 GLU B CA 1
ATOM 2635 C C . GLU B 1 61 ? 0.412 -20.844 -27.469 1 96.56 61 GLU B C 1
ATOM 2637 O O . GLU B 1 61 ? 0.879 -21.984 -27.438 1 96.56 61 GLU B O 1
ATOM 2642 N N . VAL B 1 62 ? 1.076 -19.766 -27.219 1 96.38 62 VAL B N 1
ATOM 2643 C CA . VAL B 1 62 ? 2.467 -19.906 -26.797 1 96.38 62 VAL B CA 1
ATOM 2644 C C . VAL B 1 62 ? 2.531 -20.594 -25.438 1 96.38 62 VAL B C 1
ATOM 2646 O O . VAL B 1 62 ? 3.305 -21.531 -25.25 1 96.38 62 VAL B O 1
ATOM 2649 N N . TYR B 1 63 ? 1.705 -20.203 -24.5 1 96.62 63 TYR B N 1
ATOM 2650 C CA . TYR B 1 63 ? 1.658 -20.844 -23.188 1 96.62 63 TYR B CA 1
ATOM 2651 C C . TYR B 1 63 ? 1.328 -22.328 -23.328 1 96.62 63 TYR B C 1
ATOM 2653 O O . TYR B 1 63 ? 2.002 -23.172 -22.734 1 96.62 63 TYR B O 1
ATOM 2661 N N . LEU B 1 64 ? 0.354 -22.609 -24.125 1 96 64 LEU B N 1
ATOM 2662 C CA . LEU B 1 64 ? -0.119 -23.984 -24.266 1 96 64 LEU B CA 1
ATOM 2663 C C . LEU B 1 64 ? 0.954 -24.859 -24.891 1 96 64 LEU B C 1
ATOM 2665 O O . LEU B 1 64 ? 1.074 -26.047 -24.547 1 96 64 LEU B O 1
ATOM 2669 N N . GLY B 1 65 ? 1.676 -24.281 -25.859 1 96.25 65 GLY B N 1
ATOM 2670 C CA . GLY B 1 65 ? 2.783 -25.031 -26.422 1 96.25 65 GLY B CA 1
ATOM 2671 C C . GLY B 1 65 ? 3.812 -25.453 -25.406 1 96.25 65 GLY B C 1
ATOM 2672 O O . GLY B 1 65 ? 4.277 -26.594 -25.422 1 96.25 65 GLY B O 1
ATOM 2673 N N . ILE B 1 66 ? 4.137 -24.594 -24.5 1 95.94 66 ILE B N 1
ATOM 2674 C CA . ILE B 1 66 ? 5.082 -24.859 -23.422 1 95.94 66 ILE B CA 1
ATOM 2675 C C . ILE B 1 66 ? 4.469 -25.859 -22.453 1 95.94 66 ILE B C 1
ATOM 2677 O O . ILE B 1 66 ? 5.102 -26.859 -22.094 1 95.94 66 ILE B O 1
ATOM 2681 N N . TRP B 1 67 ? 3.258 -25.656 -22.094 1 94.06 67 TRP B N 1
ATOM 2682 C CA . TRP B 1 67 ? 2.594 -26.406 -21.031 1 94.06 67 TRP B CA 1
ATOM 2683 C C . TRP B 1 67 ? 2.344 -27.844 -21.469 1 94.06 67 TRP B C 1
ATOM 2685 O O . TRP B 1 67 ? 2.441 -28.766 -20.656 1 94.06 67 TRP B O 1
ATOM 2695 N N . ARG B 1 68 ? 2.012 -28.078 -22.703 1 94.94 68 ARG B N 1
ATOM 2696 C CA . ARG B 1 68 ? 1.796 -29.438 -23.203 1 94.94 68 ARG B CA 1
ATOM 2697 C C . ARG B 1 68 ? 3.068 -30.266 -23.094 1 94.94 68 ARG B C 1
ATOM 2699 O O . ARG B 1 68 ? 3.014 -31.453 -22.781 1 94.94 68 ARG B O 1
ATOM 2706 N N . GLN B 1 69 ? 4.145 -29.625 -23.312 1 96.12 69 GLN B N 1
ATOM 2707 C CA . GLN B 1 69 ? 5.414 -30.328 -23.172 1 96.12 69 GLN B CA 1
ATOM 2708 C C . GLN B 1 69 ? 5.691 -30.688 -21.719 1 96.12 69 GLN B C 1
ATOM 2710 O O . GLN B 1 69 ? 6.117 -31.812 -21.422 1 96.12 69 GLN B O 1
ATOM 2715 N N . VAL B 1 70 ? 5.477 -29.766 -20.828 1 95.31 70 VAL B N 1
ATOM 2716 C CA . VAL B 1 70 ? 5.711 -30 -19.406 1 95.31 70 VAL B CA 1
ATOM 2717 C C . VAL B 1 70 ? 4.754 -31.062 -18.891 1 95.31 70 VAL B C 1
ATOM 2719 O O . VAL B 1 70 ? 5.168 -32 -18.188 1 95.31 70 VAL B O 1
ATOM 2722 N N . LEU B 1 71 ? 3.473 -31 -19.297 1 91.69 71 LEU B N 1
ATOM 2723 C CA . LEU B 1 71 ? 2.439 -31.906 -18.781 1 91.69 71 LEU B CA 1
ATOM 2724 C C . LEU B 1 71 ? 2.645 -33.312 -19.297 1 91.69 71 LEU B C 1
ATOM 2726 O O . LEU B 1 71 ? 2.26 -34.281 -18.641 1 91.69 71 LEU B O 1
ATOM 2730 N N . ALA B 1 72 ? 3.213 -33.406 -20.422 1 94 72 ALA B N 1
ATOM 2731 C CA . ALA B 1 72 ? 3.533 -34.75 -20.953 1 94 72 ALA B CA 1
ATOM 2732 C C . ALA B 1 72 ? 4.477 -35.5 -20.016 1 94 72 ALA B C 1
ATOM 2734 O O . ALA B 1 72 ? 4.383 -36.719 -19.875 1 94 72 ALA B O 1
ATOM 2735 N N . GLU B 1 73 ? 5.301 -34.75 -19.359 1 93.69 73 GLU B N 1
ATOM 2736 C CA . GLU B 1 73 ? 6.281 -35.375 -18.469 1 93.69 73 GLU B CA 1
ATOM 2737 C C . GLU B 1 73 ? 5.805 -35.344 -17.016 1 93.69 73 GLU B C 1
ATOM 2739 O O . GLU B 1 73 ? 6.113 -36.25 -16.25 1 93.69 73 GLU B O 1
ATOM 2744 N N . ARG B 1 74 ? 5.141 -34.312 -16.719 1 92.44 74 ARG B N 1
ATOM 2745 C CA . ARG B 1 74 ? 4.633 -34.094 -15.359 1 92.44 74 ARG B CA 1
ATOM 2746 C C . ARG B 1 74 ? 3.148 -33.719 -15.383 1 92.44 74 ARG B C 1
ATOM 2748 O O . ARG B 1 74 ? 2.785 -32.562 -15.258 1 92.44 74 ARG B O 1
ATOM 2755 N N . PRO B 1 75 ? 2.293 -34.688 -15.398 1 87.94 75 PRO B N 1
ATOM 2756 C CA . PRO B 1 75 ? 0.855 -34.438 -15.539 1 87.94 75 PRO B CA 1
ATOM 2757 C C . PRO B 1 75 ? 0.255 -33.75 -14.312 1 87.94 75 PRO B C 1
ATOM 2759 O O . PRO B 1 75 ? -0.856 -33.219 -14.383 1 87.94 75 PRO B O 1
ATOM 2762 N N . ASP B 1 76 ? 1.021 -33.75 -13.219 1 86 76 ASP B N 1
ATOM 2763 C CA . ASP B 1 76 ? 0.503 -33.156 -11.992 1 86 76 ASP B CA 1
ATOM 2764 C C . ASP B 1 76 ? 1.027 -31.75 -11.805 1 86 76 ASP B C 1
ATOM 2766 O O . ASP B 1 76 ? 0.777 -31.109 -10.781 1 86 76 ASP B O 1
ATOM 2770 N N . ALA B 1 77 ? 1.666 -31.281 -12.836 1 90.69 77 ALA B N 1
ATOM 2771 C CA . ALA B 1 77 ? 2.293 -29.969 -12.727 1 90.69 77 ALA B CA 1
ATOM 2772 C C . ALA B 1 77 ? 1.243 -28.875 -12.594 1 90.69 77 ALA B C 1
ATOM 2774 O O . ALA B 1 77 ? 0.199 -28.922 -13.25 1 90.69 77 ALA B O 1
ATOM 2775 N N . LEU B 1 78 ? 1.468 -27.938 -11.617 1 93.75 78 LEU B N 1
ATOM 2776 C CA . LEU B 1 78 ? 0.678 -26.719 -11.461 1 93.75 78 LEU B CA 1
ATOM 2777 C C . LEU B 1 78 ? 1.424 -25.516 -12.016 1 93.75 78 LEU B C 1
ATOM 2779 O O . LEU B 1 78 ? 2.607 -25.328 -11.727 1 93.75 78 LEU B O 1
ATOM 2783 N N . TRP B 1 79 ? 0.682 -24.781 -12.836 1 92.88 79 TRP B N 1
ATOM 2784 C CA . TRP B 1 79 ? 1.312 -23.641 -13.492 1 92.88 79 TRP B CA 1
ATOM 2785 C C . TRP B 1 79 ? 0.295 -22.531 -13.766 1 92.88 79 TRP B C 1
ATOM 2787 O O . TRP B 1 79 ? -0.914 -22.781 -13.758 1 92.88 79 TRP B O 1
ATOM 2797 N N . TYR B 1 80 ? 0.789 -21.328 -13.93 1 95.69 80 TYR B N 1
ATOM 2798 C CA . TYR B 1 80 ? -0.072 -20.234 -14.336 1 95.69 80 TYR B CA 1
ATOM 2799 C C . TYR B 1 80 ? 0.732 -19.141 -15.039 1 95.69 80 TYR B C 1
ATOM 2801 O O . TYR B 1 80 ? 1.947 -19.031 -14.852 1 95.69 80 TYR B O 1
ATOM 2809 N N . PRO B 1 81 ? 0.038 -18.359 -15.93 1 95.94 81 PRO B N 1
ATOM 2810 C CA . PRO B 1 81 ? 0.692 -17.297 -16.703 1 95.94 81 PRO B CA 1
ATOM 2811 C C . PRO B 1 81 ? 0.818 -15.992 -15.922 1 95.94 81 PRO B C 1
ATOM 2813 O O . PRO B 1 81 ? 0.453 -15.938 -14.742 1 95.94 81 PRO B O 1
ATOM 2816 N N . THR B 1 82 ? 1.479 -15.078 -16.547 1 95 82 THR B N 1
ATOM 2817 C CA . THR B 1 82 ? 1.413 -13.695 -16.094 1 95 82 THR B CA 1
ATOM 2818 C C . THR B 1 82 ? 0.362 -12.914 -16.875 1 95 82 THR B C 1
ATOM 2820 O O . THR B 1 82 ? -0.321 -13.477 -17.734 1 95 82 THR B O 1
ATOM 2823 N N . ILE B 1 83 ? 0.167 -11.711 -16.516 1 90.56 83 ILE B N 1
ATOM 2824 C CA . ILE B 1 83 ? -0.686 -10.828 -17.297 1 90.56 83 ILE B CA 1
ATOM 2825 C C . ILE B 1 83 ? 0.052 -10.391 -18.562 1 90.56 83 ILE B C 1
ATOM 2827 O O . ILE B 1 83 ? 1.285 -10.383 -18.594 1 90.56 83 ILE B O 1
ATOM 2831 N N . ASN B 1 84 ? -0.751 -10.133 -19.625 1 84.62 84 ASN B N 1
ATOM 2832 C CA . ASN B 1 84 ? -0.142 -9.57 -20.828 1 84.62 84 ASN B CA 1
ATOM 2833 C C . ASN B 1 84 ? 0.318 -8.133 -20.609 1 84.62 84 ASN B C 1
ATOM 2835 O O . ASN B 1 84 ? -0.219 -7.43 -19.75 1 84.62 84 ASN B O 1
ATOM 2839 N N . LEU B 1 85 ? 1.343 -7.938 -21.312 1 78.69 85 LEU B N 1
ATOM 2840 C CA . LEU B 1 85 ? 1.732 -6.531 -21.328 1 78.69 85 LEU B CA 1
ATOM 2841 C C . LEU B 1 85 ? 1.03 -5.793 -22.469 1 78.69 85 LEU B C 1
ATOM 2843 O O . LEU B 1 85 ? 0.419 -6.414 -23.328 1 78.69 85 LEU B O 1
ATOM 2847 N N . GLY B 1 86 ? 0.782 -4.602 -22.406 1 75.88 86 GLY B N 1
ATOM 2848 C CA . GLY B 1 86 ? 0.046 -3.807 -23.375 1 75.88 86 GLY B CA 1
ATOM 2849 C C . GLY B 1 86 ? -1.055 -2.969 -22.75 1 75.88 86 GLY B C 1
ATOM 2850 O O . GLY B 1 86 ? -0.939 -2.543 -21.594 1 75.88 86 GLY B O 1
ATOM 2851 N N . PRO B 1 87 ? -2.102 -2.857 -23.703 1 82.06 87 PRO B N 1
ATOM 2852 C CA . PRO B 1 87 ? -3.207 -2.074 -23.141 1 82.06 87 PRO B CA 1
ATOM 2853 C C . PRO B 1 87 ? -3.936 -2.805 -22.016 1 82.06 87 PRO B C 1
ATOM 2855 O O . PRO B 1 87 ? -4.125 -4.023 -22.094 1 82.06 87 PRO B O 1
ATOM 2858 N N . PRO B 1 88 ? -4.344 -2.143 -21.031 1 80 88 PRO B N 1
ATOM 2859 C CA . PRO B 1 88 ? -4.969 -2.736 -19.844 1 80 88 PRO B CA 1
ATOM 2860 C C . PRO B 1 88 ? -6.148 -3.641 -20.203 1 80 88 PRO B C 1
ATOM 2862 O O . PRO B 1 88 ? -6.34 -4.684 -19.562 1 80 88 PRO B O 1
ATOM 2865 N N . ALA B 1 89 ? -6.836 -3.34 -21.219 1 81.31 89 ALA B N 1
ATOM 2866 C CA . ALA B 1 89 ? -8.008 -4.105 -21.625 1 81.31 89 ALA B CA 1
ATOM 2867 C C . ALA B 1 89 ? -7.621 -5.512 -22.078 1 81.31 89 ALA B C 1
ATOM 2869 O O . ALA B 1 89 ? -8.461 -6.41 -22.125 1 81.31 89 ALA B O 1
ATOM 2870 N N . GLN B 1 90 ? -6.359 -5.699 -22.344 1 88.75 90 GLN B N 1
ATOM 2871 C CA . GLN B 1 90 ? -5.91 -6.973 -22.891 1 88.75 90 GLN B CA 1
ATOM 2872 C C . GLN B 1 90 ? -5.105 -7.762 -21.875 1 88.75 90 GLN B C 1
ATOM 2874 O O . GLN B 1 90 ? -4.645 -8.867 -22.156 1 88.75 90 GLN B O 1
ATOM 2879 N N . TRP B 1 91 ? -5 -7.309 -20.688 1 90.81 91 TRP B N 1
ATOM 2880 C CA . TRP B 1 91 ? -4.109 -7.902 -19.703 1 90.81 91 TRP B CA 1
ATOM 2881 C C . TRP B 1 91 ? -4.523 -9.336 -19.391 1 90.81 91 TRP B C 1
ATOM 2883 O O . TRP B 1 91 ? -3.678 -10.188 -19.094 1 90.81 91 TRP B O 1
ATOM 2893 N N . TYR B 1 92 ? -5.781 -9.633 -19.547 1 93.5 92 TYR B N 1
ATOM 2894 C CA . TYR B 1 92 ? -6.254 -10.93 -19.078 1 93.5 92 TYR B CA 1
ATOM 2895 C C . TYR B 1 92 ? -6.961 -11.688 -20.188 1 93.5 92 TYR B C 1
ATOM 2897 O O . TYR B 1 92 ? -7.598 -12.711 -19.953 1 93.5 92 TYR B O 1
ATOM 2905 N N . ASP B 1 93 ? -6.828 -11.211 -21.406 1 94.12 93 ASP B N 1
ATOM 2906 C CA . ASP B 1 93 ? -7.645 -11.75 -22.5 1 94.12 93 ASP B CA 1
ATOM 2907 C C . ASP B 1 93 ? -7.184 -13.156 -22.875 1 94.12 93 ASP B C 1
ATOM 2909 O O . ASP B 1 93 ? -7.902 -13.883 -23.562 1 94.12 93 ASP B O 1
ATOM 2913 N N . HIS B 1 94 ? -5.996 -13.609 -22.516 1 95.44 94 HIS B N 1
ATOM 2914 C CA . HIS B 1 94 ? -5.5 -14.945 -22.812 1 95.44 94 HIS B CA 1
ATOM 2915 C C . HIS B 1 94 ? -5.996 -15.961 -21.781 1 95.44 94 HIS B C 1
ATOM 2917 O O . HIS B 1 94 ? -5.875 -17.172 -22 1 95.44 94 HIS B O 1
ATOM 2923 N N . ILE B 1 95 ? -6.559 -15.555 -20.688 1 94.88 95 ILE B N 1
ATOM 2924 C CA . ILE B 1 95 ? -6.957 -16.453 -19.609 1 94.88 95 ILE B CA 1
ATOM 2925 C C . ILE B 1 95 ? -8.125 -17.328 -20.062 1 94.88 95 ILE B C 1
ATOM 2927 O O . ILE B 1 95 ? -8.164 -18.531 -19.781 1 94.88 95 ILE B O 1
ATOM 2931 N N . ARG B 1 96 ? -9.055 -16.719 -20.812 1 94.06 96 ARG B N 1
ATOM 2932 C CA . ARG B 1 96 ? -10.227 -17.484 -21.266 1 94.06 96 ARG B CA 1
ATOM 2933 C C . ARG B 1 96 ? -9.812 -18.625 -22.172 1 94.06 96 ARG B C 1
ATOM 2935 O O . ARG B 1 96 ? -10.141 -19.797 -21.891 1 94.06 96 ARG B O 1
ATOM 2942 N N . PRO B 1 97 ? -9.047 -18.328 -23.219 1 95.25 97 PRO B N 1
ATOM 2943 C CA . PRO B 1 97 ? -8.656 -19.453 -24.062 1 95.25 97 PRO B CA 1
ATOM 2944 C C . PRO B 1 97 ? -7.777 -20.469 -23.328 1 95.25 97 PRO B C 1
ATOM 2946 O O . PRO B 1 97 ? -7.832 -21.656 -23.625 1 95.25 97 PRO B O 1
ATOM 2949 N N . LEU B 1 98 ? -6.957 -20.047 -22.391 1 95.06 98 LEU B N 1
ATOM 2950 C CA . LEU B 1 98 ? -6.164 -20.969 -21.578 1 95.06 98 LEU B CA 1
ATOM 2951 C C . LEU B 1 98 ? -7.07 -21.859 -20.734 1 95.06 98 LEU B C 1
ATOM 2953 O O . LEU B 1 98 ? -6.859 -23.062 -20.656 1 95.06 98 LEU B O 1
ATOM 2957 N N . ALA B 1 99 ? -8.062 -21.266 -20.156 1 93.88 99 ALA B N 1
ATOM 2958 C CA . ALA B 1 99 ? -9.016 -22.016 -19.328 1 93.88 99 ALA B CA 1
ATOM 2959 C C . ALA B 1 99 ? -9.789 -23.031 -20.172 1 93.88 99 ALA B C 1
ATOM 2961 O O . ALA B 1 99 ? -10.008 -24.156 -19.75 1 93.88 99 ALA B O 1
ATOM 2962 N N . GLU B 1 100 ? -10.141 -22.625 -21.328 1 92.88 100 GLU B N 1
ATOM 2963 C CA . GLU B 1 100 ? -10.961 -23.453 -22.203 1 92.88 100 GLU B CA 1
ATOM 2964 C C . GLU B 1 100 ? -10.172 -24.641 -22.75 1 92.88 100 GLU B C 1
ATOM 2966 O O . GLU B 1 100 ? -10.75 -25.609 -23.219 1 92.88 100 GLU B O 1
ATOM 2971 N N . SER B 1 101 ? -8.891 -24.547 -22.719 1 92.19 101 SER B N 1
ATOM 2972 C CA . SER B 1 101 ? -8.055 -25.672 -23.141 1 92.19 101 SER B CA 1
ATOM 2973 C C . SER B 1 101 ? -8.164 -26.828 -22.156 1 92.19 101 SER B C 1
ATOM 2975 O O . SER B 1 101 ? -7.789 -27.969 -22.484 1 92.19 101 SER B O 1
ATOM 2977 N N . GLY B 1 102 ? -8.5 -26.531 -20.875 1 90.62 102 GLY B N 1
ATOM 2978 C CA . GLY B 1 102 ? -8.609 -27.547 -19.828 1 90.62 102 GLY B CA 1
ATOM 2979 C C . GLY B 1 102 ? -7.301 -27.812 -19.125 1 90.62 102 GLY B C 1
ATOM 2980 O O . GLY B 1 102 ? -7.25 -28.625 -18.188 1 90.62 102 GLY B O 1
ATOM 2981 N N . LEU B 1 103 ? -6.273 -27.078 -19.516 1 89.69 103 LEU B N 1
ATOM 2982 C CA . LEU B 1 103 ? -4.953 -27.375 -18.969 1 89.69 103 LEU B CA 1
ATOM 2983 C C . LEU B 1 103 ? -4.629 -26.453 -17.812 1 89.69 103 LEU B C 1
ATOM 2985 O O . LEU B 1 103 ? -3.693 -26.703 -17.047 1 89.69 103 LEU B O 1
ATOM 2989 N N . LEU B 1 104 ? -5.418 -25.422 -17.625 1 91.44 104 LEU B N 1
ATOM 2990 C CA . LEU B 1 104 ? -5.121 -24.406 -16.609 1 91.44 104 LEU B CA 1
ATOM 2991 C C . LEU B 1 104 ? -5.949 -24.625 -15.352 1 91.44 104 LEU B C 1
ATOM 2993 O O . LEU B 1 104 ? -7.164 -24.812 -15.43 1 91.44 104 LEU B O 1
ATOM 2997 N N . ARG B 1 105 ? -5.316 -24.609 -14.211 1 94.19 105 ARG B N 1
ATOM 2998 C CA . ARG B 1 105 ? -6.039 -24.766 -12.953 1 94.19 105 ARG B CA 1
ATOM 2999 C C . ARG B 1 105 ? -5.926 -23.5 -12.102 1 94.19 105 ARG B C 1
ATOM 3001 O O . ARG B 1 105 ? -6.688 -23.312 -11.156 1 94.19 105 ARG B O 1
ATOM 3008 N N . MET B 1 106 ? -4.91 -22.734 -12.461 1 96.94 106 MET B N 1
ATOM 3009 C CA . MET B 1 106 ? -4.664 -21.516 -11.68 1 96.94 106 MET B CA 1
ATOM 3010 C C . MET B 1 106 ? -4.719 -20.281 -12.562 1 96.94 106 MET B C 1
ATOM 3012 O O . MET B 1 106 ? -4.207 -20.281 -13.688 1 96.94 106 MET B O 1
ATOM 3016 N N . GLY B 1 107 ? -5.445 -19.266 -12.094 1 96.38 107 GLY B N 1
ATOM 3017 C CA . GLY B 1 107 ? -5.422 -17.953 -12.719 1 96.38 107 GLY B CA 1
ATOM 3018 C C . GLY B 1 107 ? -4.488 -16.984 -12.023 1 96.38 107 GLY B C 1
ATOM 3019 O O . GLY B 1 107 ? -3.625 -17.391 -11.242 1 96.38 107 GLY B O 1
ATOM 3020 N N . VAL B 1 108 ? -4.621 -15.75 -12.406 1 97.06 108 VAL B N 1
ATOM 3021 C CA . VAL B 1 108 ? -3.779 -14.703 -11.844 1 97.06 108 VAL B CA 1
ATOM 3022 C C . VAL B 1 108 ? -4.617 -13.445 -11.586 1 97.06 108 VAL B C 1
ATOM 3024 O O . VAL B 1 108 ? -5.559 -13.156 -12.336 1 97.06 108 VAL B O 1
ATOM 3027 N N . SER B 1 109 ? -4.352 -12.812 -10.516 1 97.5 109 SER B N 1
ATOM 3028 C CA . SER B 1 109 ? -4.996 -11.555 -10.172 1 97.5 109 SER B CA 1
ATOM 3029 C C . SER B 1 109 ? -4.047 -10.633 -9.414 1 97.5 109 SER B C 1
ATOM 3031 O O . SER B 1 109 ? -3.369 -11.07 -8.477 1 97.5 109 SER B O 1
ATOM 3033 N N . ASP B 1 110 ? -3.953 -9.445 -9.844 1 97.19 110 ASP B N 1
ATOM 3034 C CA . ASP B 1 110 ? -3.289 -8.359 -9.125 1 97.19 110 ASP B CA 1
ATOM 3035 C C . ASP B 1 110 ? -4.305 -7.387 -8.539 1 97.19 110 ASP B C 1
ATOM 3037 O O . ASP B 1 110 ? -4.68 -6.406 -9.18 1 97.19 110 ASP B O 1
ATOM 3041 N N . PRO B 1 111 ? -4.676 -7.625 -7.316 1 98.19 111 PRO B N 1
ATOM 3042 C CA . PRO B 1 111 ? -5.887 -6.996 -6.785 1 98.19 111 PRO B CA 1
ATOM 3043 C C . PRO B 1 111 ? -5.629 -5.605 -6.207 1 98.19 111 PRO B C 1
ATOM 3045 O O . PRO B 1 111 ? -6.074 -5.305 -5.098 1 98.19 111 PRO B O 1
ATOM 3048 N N . GLY B 1 112 ? -4.949 -4.746 -6.98 1 97.62 112 GLY B N 1
ATOM 3049 C CA . GLY B 1 112 ? -4.715 -3.365 -6.59 1 97.62 112 GLY B CA 1
ATOM 3050 C C . GLY B 1 112 ? -3.74 -2.645 -7.5 1 97.62 112 GLY B C 1
ATOM 3051 O O . GLY B 1 112 ? -3.258 -3.217 -8.477 1 97.62 112 GLY B O 1
ATOM 3052 N N . SER B 1 113 ? -3.496 -1.383 -7.207 1 97.38 113 SER B N 1
ATOM 3053 C CA . SER B 1 113 ? -2.637 -0.542 -8.031 1 97.38 113 SER B CA 1
ATOM 3054 C C . SER B 1 113 ? -1.369 -0.142 -7.285 1 97.38 113 SER B C 1
ATOM 3056 O O . SER B 1 113 ? -1.369 -0.058 -6.055 1 97.38 113 SER B O 1
ATOM 3058 N N . VAL B 1 114 ? -0.286 0.112 -8.008 1 97 114 VAL B N 1
ATOM 3059 C CA . VAL B 1 114 ? 0.985 0.471 -7.391 1 97 114 VAL B CA 1
ATOM 3060 C C . VAL B 1 114 ? 1.827 1.284 -8.367 1 97 114 VAL B C 1
ATOM 3062 O O . VAL B 1 114 ? 1.778 1.052 -9.578 1 97 114 VAL B O 1
ATOM 3065 N N . ASN B 1 115 ? 2.545 2.301 -7.852 1 97.25 115 ASN B N 1
ATOM 3066 C CA . ASN B 1 115 ? 3.48 3.053 -8.68 1 97.25 115 ASN B CA 1
ATOM 3067 C C . ASN B 1 115 ? 4.641 2.18 -9.148 1 97.25 115 ASN B C 1
ATOM 3069 O O . ASN B 1 115 ? 5.168 1.375 -8.375 1 97.25 115 ASN B O 1
ATOM 3073 N N . MET B 1 116 ? 4.957 2.307 -10.359 1 93.75 116 MET B N 1
ATOM 3074 C CA . MET B 1 116 ? 6.148 1.664 -10.906 1 93.75 116 MET B CA 1
ATOM 3075 C C . MET B 1 116 ? 7.02 2.674 -11.648 1 93.75 116 MET B C 1
ATOM 3077 O O . MET B 1 116 ? 6.512 3.646 -12.203 1 93.75 116 MET B O 1
ATOM 3081 N N . GLY B 1 117 ? 8.281 2.469 -11.586 1 94.88 117 GLY B N 1
ATOM 3082 C CA . GLY B 1 117 ? 9.258 3.35 -12.211 1 94.88 117 GLY B CA 1
ATOM 3083 C C . GLY B 1 117 ? 10.664 2.791 -12.188 1 94.88 117 GLY B C 1
ATOM 3084 O O . GLY B 1 117 ? 10.859 1.573 -12.188 1 94.88 117 GLY B O 1
ATOM 3085 N N . VAL B 1 118 ? 11.555 3.684 -12.367 1 94.94 118 VAL B N 1
ATOM 3086 C CA . VAL B 1 118 ? 12.977 3.34 -12.328 1 94.94 118 VAL B CA 1
ATOM 3087 C C . VAL B 1 118 ? 13.688 4.211 -11.297 1 94.94 118 VAL B C 1
ATOM 3089 O O . VAL B 1 118 ? 13.156 5.23 -10.859 1 94.94 118 VAL B O 1
ATOM 3092 N N . SER B 1 119 ? 14.773 3.744 -10.906 1 95 119 SER B N 1
ATOM 3093 C CA . SER B 1 119 ? 15.602 4.555 -10.016 1 95 119 SER B CA 1
ATOM 3094 C C . SER B 1 119 ? 16.531 5.477 -10.805 1 95 119 SER B C 1
ATOM 3096 O O . SER B 1 119 ? 17.266 5.027 -11.688 1 95 119 SER B O 1
ATOM 3098 N N . VAL B 1 120 ? 16.422 6.699 -10.57 1 95.19 120 VAL B N 1
ATOM 3099 C CA . VAL B 1 120 ? 17.312 7.703 -11.148 1 95.19 120 VAL B CA 1
ATOM 3100 C C . VAL B 1 120 ? 18.031 8.453 -10.023 1 95.19 120 VAL B C 1
ATOM 3102 O O . VAL B 1 120 ? 17.406 9.195 -9.266 1 95.19 120 VAL B O 1
ATOM 3105 N N . ASP B 1 121 ? 19.328 8.242 -9.883 1 93.75 121 ASP B N 1
ATOM 3106 C CA . ASP B 1 121 ? 20.156 8.875 -8.859 1 93.75 121 ASP B CA 1
ATOM 3107 C C . ASP B 1 121 ? 19.594 8.602 -7.461 1 93.75 121 ASP B C 1
ATOM 3109 O O . ASP B 1 121 ? 19.516 9.508 -6.633 1 93.75 121 ASP B O 1
ATOM 3113 N N . GLY B 1 122 ? 19.094 7.414 -7.281 1 92.69 122 GLY B N 1
ATOM 3114 C CA . GLY B 1 122 ? 18.656 6.969 -5.969 1 92.69 122 GLY B CA 1
ATOM 3115 C C . GLY B 1 122 ? 17.219 7.312 -5.672 1 92.69 122 GLY B C 1
ATOM 3116 O O . GLY B 1 122 ? 16.688 6.969 -4.609 1 92.69 122 GLY B O 1
ATOM 3117 N N . LEU B 1 123 ? 16.578 7.961 -6.648 1 97.06 123 LEU B N 1
ATOM 3118 C CA . LEU B 1 123 ? 15.195 8.359 -6.438 1 97.06 123 LEU B CA 1
ATOM 3119 C C . LEU B 1 123 ? 14.273 7.648 -7.418 1 97.06 123 LEU B C 1
ATOM 3121 O O . LEU B 1 123 ? 14.633 7.445 -8.578 1 97.06 123 LEU B O 1
ATOM 3125 N N . PRO B 1 124 ? 13.086 7.254 -6.91 1 97.38 124 PRO B N 1
ATOM 3126 C CA . PRO B 1 124 ? 12.117 6.707 -7.867 1 97.38 124 PRO B CA 1
ATOM 3127 C C . PRO B 1 124 ? 11.633 7.746 -8.875 1 97.38 124 PRO B C 1
ATOM 3129 O O . PRO B 1 124 ? 11.352 8.891 -8.5 1 97.38 124 PRO B O 1
ATOM 3132 N N . ALA B 1 125 ? 11.57 7.32 -10.102 1 97.44 125 ALA B N 1
ATOM 3133 C CA . ALA B 1 125 ? 11.148 8.211 -11.18 1 97.44 125 ALA B CA 1
ATOM 3134 C C . ALA B 1 125 ? 10.227 7.492 -12.156 1 97.44 125 ALA B C 1
ATOM 3136 O O . ALA B 1 125 ? 10.352 6.285 -12.367 1 97.44 125 ALA B O 1
ATOM 3137 N N . GLY B 1 126 ? 9.25 8.25 -12.664 1 96.75 126 GLY B N 1
ATOM 3138 C CA . GLY B 1 126 ? 8.359 7.695 -13.672 1 96.75 126 GLY B CA 1
ATOM 3139 C C . GLY B 1 126 ? 6.926 8.164 -13.523 1 96.75 126 GLY B C 1
ATOM 3140 O O . GLY B 1 126 ? 6.504 8.547 -12.43 1 96.75 126 GLY B O 1
ATOM 3141 N N . SER B 1 127 ? 6.137 8.07 -14.617 1 95.62 127 SER B N 1
ATOM 3142 C CA . SER B 1 127 ? 4.746 8.516 -14.641 1 95.62 127 SER B CA 1
ATOM 3143 C C . SER B 1 127 ? 3.789 7.336 -14.781 1 95.62 127 SER B C 1
ATOM 3145 O O . SER B 1 127 ? 2.613 7.52 -15.102 1 95.62 127 SER B O 1
ATOM 3147 N N . PHE B 1 128 ? 4.281 6.152 -14.414 1 93.69 128 PHE B N 1
ATOM 3148 C CA . PHE B 1 128 ? 3.475 4.961 -14.656 1 93.69 128 PHE B CA 1
ATOM 3149 C C . PHE B 1 128 ? 2.885 4.434 -13.352 1 93.69 128 PHE B C 1
ATOM 3151 O O . PHE B 1 128 ? 3.592 4.309 -12.352 1 93.69 128 PHE B O 1
ATOM 3158 N N . VAL B 1 129 ? 1.613 4.223 -13.391 1 95 129 VAL B N 1
ATOM 3159 C CA . VAL B 1 129 ? 0.911 3.486 -12.344 1 95 129 VAL B CA 1
ATOM 3160 C C . VAL B 1 129 ? 0.378 2.172 -12.906 1 95 129 VAL B C 1
ATOM 3162 O O . VAL B 1 129 ? -0.357 2.166 -13.898 1 95 129 VAL B O 1
ATOM 3165 N N . TYR B 1 130 ? 0.891 1.049 -12.328 1 94.69 130 TYR B N 1
ATOM 3166 C CA . TYR B 1 130 ? 0.268 -0.24 -12.609 1 94.69 130 TYR B CA 1
ATOM 3167 C C . TYR B 1 130 ? -1.134 -0.311 -12.016 1 94.69 130 TYR B C 1
ATOM 3169 O O . TYR B 1 130 ? -1.298 -0.615 -10.836 1 94.69 130 TYR B O 1
ATOM 3177 N N . THR B 1 131 ? -2.17 -0.09 -12.914 1 95.5 131 THR B N 1
ATOM 3178 C CA . THR B 1 131 ? -3.52 0.206 -12.445 1 95.5 131 THR B CA 1
ATOM 3179 C C . THR B 1 131 ? -4.402 -1.038 -12.516 1 95.5 131 THR B C 1
ATOM 3181 O O . THR B 1 131 ? -4.598 -1.607 -13.594 1 95.5 131 THR B O 1
ATOM 3184 N N . ASN B 1 132 ? -4.895 -1.48 -11.438 1 96.44 132 ASN B N 1
ATOM 3185 C CA . ASN B 1 132 ? -5.969 -2.451 -11.258 1 96.44 132 ASN B CA 1
ATOM 3186 C C . ASN B 1 132 ? -7.031 -1.943 -10.281 1 96.44 132 ASN B C 1
ATOM 3188 O O . ASN B 1 132 ? -6.961 -2.221 -9.086 1 96.44 132 ASN B O 1
ATOM 3192 N N . THR B 1 133 ? -8 -1.217 -10.875 1 96.88 133 THR B N 1
ATOM 3193 C CA . THR B 1 133 ? -9.062 -0.626 -10.062 1 96.88 133 THR B CA 1
ATOM 3194 C C . THR B 1 133 ? -9.906 -1.713 -9.398 1 96.88 133 THR B C 1
ATOM 3196 O O . THR B 1 133 ? -9.75 -2.898 -9.703 1 96.88 133 THR B O 1
ATOM 3199 N N . PHE B 1 134 ? -10.797 -1.298 -8.531 1 97.88 134 PHE B N 1
ATOM 3200 C CA . PHE B 1 134 ? -11.695 -2.268 -7.918 1 97.88 134 PHE B CA 1
ATOM 3201 C C . PHE B 1 134 ? -12.539 -2.975 -8.977 1 97.88 134 PHE B C 1
ATOM 3203 O O . PHE B 1 134 ? -12.805 -4.172 -8.859 1 97.88 134 PHE B O 1
ATOM 3210 N N . ASP B 1 135 ? -12.953 -2.25 -9.984 1 97.5 135 ASP B N 1
ATOM 3211 C CA . ASP B 1 135 ? -13.695 -2.865 -11.078 1 97.5 135 ASP B CA 1
ATOM 3212 C C . ASP B 1 135 ? -12.82 -3.865 -11.836 1 97.5 135 ASP B C 1
ATOM 3214 O O 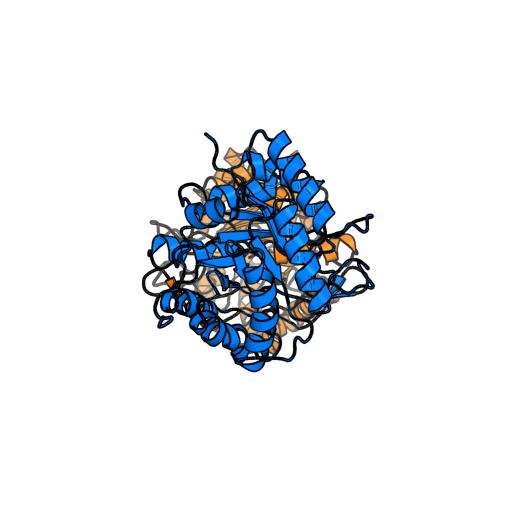. ASP B 1 135 ? -13.305 -4.918 -12.258 1 97.5 135 ASP B O 1
ATOM 3218 N N . ASP B 1 136 ? -11.594 -3.498 -12.023 1 96.19 136 ASP B N 1
ATOM 3219 C CA . ASP B 1 136 ? -10.672 -4.43 -12.664 1 96.19 136 ASP B CA 1
ATOM 3220 C C . ASP B 1 136 ? -10.516 -5.707 -11.844 1 96.19 136 ASP B C 1
ATOM 3222 O O . ASP B 1 136 ? -10.516 -6.809 -12.391 1 96.19 136 ASP B O 1
ATOM 3226 N N . VAL B 1 137 ? -10.375 -5.566 -10.555 1 97.62 137 VAL B N 1
ATOM 3227 C CA . VAL B 1 137 ? -10.219 -6.707 -9.664 1 97.62 137 VAL B CA 1
ATOM 3228 C C . VAL B 1 137 ? -11.461 -7.594 -9.727 1 97.62 137 VAL B C 1
ATOM 3230 O O . VAL B 1 137 ? -11.352 -8.82 -9.805 1 97.62 137 VAL B O 1
ATOM 3233 N N . ALA B 1 138 ? -12.586 -6.922 -9.719 1 97.62 138 ALA B N 1
ATOM 3234 C CA . ALA B 1 138 ? -13.836 -7.676 -9.852 1 97.62 138 ALA B CA 1
ATOM 3235 C C . ALA B 1 138 ? -13.828 -8.516 -11.125 1 97.62 138 ALA B C 1
ATOM 3237 O O . ALA B 1 138 ? -14.219 -9.688 -11.109 1 97.62 138 ALA B O 1
ATOM 3238 N N . HIS B 1 139 ? -13.375 -7.93 -12.148 1 96.44 139 HIS B N 1
ATOM 3239 C CA . HIS B 1 139 ? -13.312 -8.625 -13.43 1 96.44 139 HIS B CA 1
ATOM 3240 C C . HIS B 1 139 ? -12.359 -9.812 -13.359 1 96.44 139 HIS B C 1
ATOM 3242 O O . HIS B 1 139 ? -12.695 -10.906 -13.82 1 96.44 139 HIS B O 1
ATOM 3248 N N . GLN B 1 140 ? -11.211 -9.625 -12.805 1 97.06 140 GLN B N 1
ATOM 3249 C CA . GLN B 1 140 ? -10.211 -10.672 -12.672 1 97.06 140 GLN B CA 1
ATOM 3250 C C . GLN B 1 140 ? -10.758 -11.859 -11.883 1 97.06 140 GLN B C 1
ATOM 3252 O O . GLN B 1 140 ? -10.625 -13.008 -12.297 1 97.06 140 GLN B O 1
ATOM 3257 N N . LEU B 1 141 ? -11.359 -11.57 -10.766 1 97.94 141 LEU B N 1
ATOM 3258 C CA . LEU B 1 141 ? -11.867 -12.617 -9.891 1 97.94 141 LEU B CA 1
ATOM 3259 C C . LEU B 1 141 ? -13.07 -13.312 -10.516 1 97.94 141 LEU B C 1
ATOM 3261 O O . LEU B 1 141 ? -13.242 -14.523 -10.352 1 97.94 141 LEU B O 1
ATOM 3265 N N . GLU B 1 142 ? -13.891 -12.555 -11.219 1 96.69 142 GLU B N 1
ATOM 3266 C CA . GLU B 1 142 ? -15.016 -13.156 -11.922 1 96.69 142 GLU B CA 1
ATOM 3267 C C . GLU B 1 142 ? -14.539 -14.125 -13.008 1 96.69 142 GLU B C 1
ATOM 3269 O O . GLU B 1 142 ? -15.133 -15.18 -13.211 1 96.69 142 GLU B O 1
ATOM 3274 N N . LEU B 1 143 ? -13.539 -13.703 -13.703 1 95.44 143 LEU B N 1
ATOM 3275 C CA . LEU B 1 143 ? -12.938 -14.562 -14.711 1 95.44 143 LEU B CA 1
ATOM 3276 C C . LEU B 1 143 ? -12.508 -15.898 -14.109 1 95.44 143 LEU B C 1
ATOM 3278 O O . LEU B 1 143 ? -12.789 -16.953 -14.672 1 95.44 143 LEU B O 1
ATOM 3282 N N . CYS B 1 144 ? -11.852 -15.859 -12.938 1 96.88 144 CYS B N 1
ATOM 3283 C CA . CYS B 1 144 ? -11.406 -17.078 -12.258 1 96.88 144 CYS B CA 1
ATOM 3284 C C . CYS B 1 144 ? -12.602 -17.891 -11.773 1 96.88 144 CYS B C 1
ATOM 3286 O O . CYS B 1 144 ? -12.602 -19.109 -11.883 1 96.88 144 CYS B O 1
ATOM 3288 N N . ARG B 1 145 ? -13.625 -17.234 -11.312 1 95.88 145 ARG B N 1
ATOM 3289 C CA . ARG B 1 145 ? -14.82 -17.922 -10.844 1 95.88 145 ARG B CA 1
ATOM 3290 C C . ARG B 1 145 ? -15.516 -18.641 -11.992 1 95.88 145 ARG B C 1
ATOM 3292 O O . ARG B 1 145 ? -15.859 -19.828 -11.883 1 95.88 145 ARG B O 1
ATOM 3299 N N . THR B 1 146 ? -15.656 -17.938 -13.039 1 95.06 146 THR B N 1
ATOM 3300 C CA . THR B 1 146 ? -16.375 -18.453 -14.203 1 95.06 146 THR B CA 1
ATOM 3301 C C . THR B 1 146 ? -15.695 -19.719 -14.734 1 95.06 146 THR B C 1
ATOM 3303 O O . THR B 1 146 ? -16.375 -20.672 -15.117 1 95.06 146 THR B O 1
ATOM 3306 N N . HIS B 1 147 ? -14.383 -19.719 -14.68 1 94.81 147 HIS B N 1
ATOM 3307 C CA . HIS B 1 147 ? -13.648 -20.828 -15.281 1 94.81 147 HIS B CA 1
ATOM 3308 C C . HIS B 1 147 ? -13.102 -21.766 -14.219 1 94.81 147 HIS B C 1
ATOM 3310 O O . HIS B 1 147 ? -12.258 -22.625 -14.508 1 94.81 147 HIS B O 1
ATOM 3316 N N . ARG B 1 148 ? -13.445 -21.578 -12.953 1 94.88 148 ARG B N 1
ATOM 3317 C CA . ARG B 1 148 ? -13.094 -22.422 -11.812 1 94.88 148 ARG B CA 1
ATOM 3318 C C . ARG B 1 148 ? -11.578 -22.5 -11.648 1 94.88 148 ARG B C 1
ATOM 3320 O O . ARG B 1 148 ? -11.031 -23.594 -11.484 1 94.88 148 ARG B O 1
ATOM 3327 N N . LEU B 1 149 ? -10.953 -21.359 -11.828 1 96.75 149 LEU B N 1
ATOM 3328 C CA . LEU B 1 149 ? -9.516 -21.234 -11.617 1 96.75 149 LEU B CA 1
ATOM 3329 C C . LEU B 1 149 ? -9.227 -20.719 -10.211 1 96.75 149 LEU B C 1
ATOM 3331 O O . LEU B 1 149 ? -9.914 -19.828 -9.719 1 96.75 149 LEU B O 1
ATOM 3335 N N . GLY B 1 150 ? -8.281 -21.312 -9.5 1 97.75 150 GLY B N 1
ATOM 3336 C CA . GLY B 1 150 ? -7.758 -20.703 -8.289 1 97.75 150 GLY B CA 1
ATOM 3337 C C . GLY B 1 150 ? -6.77 -19.594 -8.562 1 97.75 150 GLY B C 1
ATOM 3338 O O . GLY B 1 150 ? -5.664 -19.828 -9.047 1 97.75 150 GLY B O 1
ATOM 3339 N N . PRO B 1 151 ? -7.109 -18.391 -8.266 1 98.06 151 PRO B N 1
ATOM 3340 C CA . PRO B 1 151 ? -6.223 -17.281 -8.641 1 98.06 151 PRO B CA 1
ATOM 3341 C C . PRO B 1 151 ? -4.984 -17.203 -7.75 1 98.06 151 PRO B C 1
ATOM 3343 O O . PRO B 1 151 ? -5.078 -17.359 -6.531 1 98.06 151 PRO B O 1
ATOM 3346 N N . SER B 1 152 ? -3.812 -17.078 -8.383 1 98.56 152 SER B N 1
ATOM 3347 C CA . SER B 1 152 ? -2.652 -16.531 -7.695 1 98.56 152 SER B CA 1
ATOM 3348 C C . SER B 1 152 ? -2.832 -15.039 -7.43 1 98.56 152 SER B C 1
ATOM 3350 O O . SER B 1 152 ? -2.912 -14.242 -8.367 1 98.56 152 SER B O 1
ATOM 3352 N N . LEU B 1 153 ? -2.891 -14.633 -6.191 1 98.81 153 LEU B N 1
ATOM 3353 C CA . LEU B 1 153 ? -3.186 -13.258 -5.805 1 98.81 153 LEU B CA 1
ATOM 3354 C C . LEU B 1 153 ? -1.915 -12.523 -5.395 1 98.81 153 LEU B C 1
ATOM 3356 O O . LEU B 1 153 ? -1.348 -12.805 -4.336 1 98.81 153 LEU B O 1
ATOM 3360 N N . ALA B 1 154 ? -1.506 -11.594 -6.199 1 98.44 154 ALA B N 1
ATOM 3361 C CA . ALA B 1 154 ? -0.272 -10.852 -5.961 1 98.44 154 ALA B CA 1
ATOM 3362 C C . ALA B 1 154 ? -0.52 -9.664 -5.039 1 98.44 154 ALA B C 1
ATOM 3364 O O . ALA B 1 154 ? -1.249 -8.734 -5.395 1 98.44 154 ALA B O 1
ATOM 3365 N N . ILE B 1 155 ? 0.112 -9.664 -3.9 1 98.88 155 ILE B N 1
ATOM 3366 C CA . ILE B 1 155 ? -0.048 -8.578 -2.939 1 98.88 155 ILE B CA 1
ATOM 3367 C C . ILE B 1 155 ? 1.213 -7.715 -2.916 1 98.88 155 ILE B C 1
ATOM 3369 O O . ILE B 1 155 ? 2.191 -8.055 -2.246 1 98.88 155 ILE B O 1
ATOM 3373 N N . TYR B 1 156 ? 1.136 -6.609 -3.576 1 98.25 156 TYR B N 1
ATOM 3374 C CA . TYR B 1 156 ? 2.264 -5.684 -3.59 1 98.25 156 TYR B CA 1
ATOM 3375 C C . TYR B 1 156 ? 2.162 -4.684 -2.445 1 98.25 156 TYR B C 1
ATOM 3377 O O . TYR B 1 156 ? 3.178 -4.168 -1.97 1 98.25 156 TYR B O 1
ATOM 3385 N N . GLU B 1 157 ? 0.967 -4.383 -2.068 1 98.69 157 GLU B N 1
ATOM 3386 C CA . GLU B 1 157 ? 0.621 -3.469 -0.982 1 98.69 157 GLU B CA 1
ATOM 3387 C C . GLU B 1 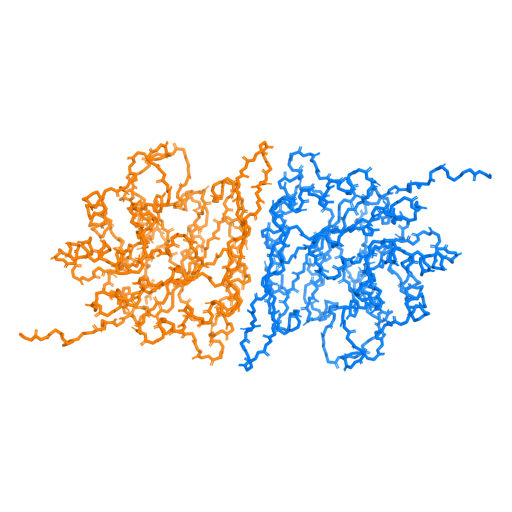157 ? -0.44 -4.074 -0.069 1 98.69 157 GLU B C 1
ATOM 3389 O O . GLU B 1 157 ? -1.29 -4.844 -0.521 1 98.69 157 GLU B O 1
ATOM 3394 N N . PRO B 1 158 ? -0.489 -3.641 1.196 1 98.75 158 PRO B N 1
ATOM 3395 C CA . PRO B 1 158 ? -1.519 -4.184 2.086 1 98.75 158 PRO B CA 1
ATOM 3396 C C . PRO B 1 158 ? -2.936 -3.9 1.591 1 98.75 158 PRO B C 1
ATOM 3398 O O . PRO B 1 158 ? -3.852 -4.684 1.849 1 98.75 158 PRO B O 1
ATOM 3401 N N . GLY B 1 159 ? -3.107 -2.82 0.892 1 98.44 159 GLY B N 1
ATOM 3402 C CA . GLY B 1 159 ? -4.422 -2.531 0.34 1 98.44 159 GLY B CA 1
ATOM 3403 C C . GLY B 1 159 ? -4.93 -3.617 -0.59 1 98.44 159 GLY B C 1
ATOM 3404 O O . GLY B 1 159 ? -6.137 -3.857 -0.674 1 98.44 159 GLY B O 1
ATOM 3405 N N . PHE B 1 160 ? -4.02 -4.289 -1.328 1 98.75 160 PHE B N 1
ATOM 3406 C CA . PHE B 1 160 ? -4.383 -5.422 -2.17 1 98.75 160 PHE B CA 1
ATOM 3407 C C . PHE B 1 160 ? -5.02 -6.531 -1.338 1 98.75 160 PHE B C 1
ATOM 3409 O O . PHE B 1 160 ? -6.059 -7.082 -1.718 1 98.75 160 PHE B O 1
ATOM 3416 N N . LEU B 1 161 ? -4.34 -6.832 -0.239 1 98.88 161 LEU B N 1
ATOM 3417 C CA . LEU B 1 161 ? -4.836 -7.887 0.64 1 98.88 161 LEU B CA 1
ATOM 3418 C C . LEU B 1 161 ? -6.188 -7.504 1.235 1 98.88 161 LEU B C 1
ATOM 3420 O O . LEU B 1 161 ? -7.07 -8.352 1.376 1 98.88 161 LEU B O 1
ATOM 3424 N N . ARG B 1 162 ? -6.352 -6.207 1.586 1 98.56 162 ARG B N 1
ATOM 3425 C CA . ARG B 1 162 ? -7.629 -5.75 2.125 1 98.56 162 ARG B CA 1
ATOM 3426 C C . ARG B 1 162 ? -8.766 -6.012 1.138 1 98.56 162 ARG B C 1
ATOM 3428 O O . ARG B 1 162 ? -9.859 -6.41 1.535 1 98.56 162 ARG B O 1
ATOM 3435 N N . THR B 1 163 ? -8.508 -5.809 -0.123 1 98.5 163 THR B N 1
ATOM 3436 C CA . THR B 1 163 ? -9.492 -6.082 -1.159 1 98.5 163 THR B CA 1
ATOM 3437 C C . THR B 1 163 ? -9.836 -7.57 -1.201 1 98.5 163 THR B C 1
ATOM 3439 O O . THR B 1 163 ? -11.008 -7.941 -1.218 1 98.5 163 THR B O 1
ATOM 3442 N N . VAL B 1 164 ? -8.812 -8.406 -1.161 1 98.75 164 VAL B N 1
ATOM 3443 C CA . VAL B 1 164 ? -9 -9.852 -1.186 1 98.75 164 VAL B CA 1
ATOM 3444 C C . VAL B 1 164 ? -9.844 -10.289 0.009 1 98.75 164 VAL B C 1
ATOM 3446 O O . VAL B 1 164 ? -10.758 -11.102 -0.134 1 98.75 164 VAL B O 1
ATOM 3449 N N . LEU B 1 165 ? -9.547 -9.734 1.136 1 98.44 165 LEU B N 1
ATOM 3450 C CA . LEU B 1 165 ? -10.234 -10.133 2.359 1 98.44 165 LEU B CA 1
ATOM 3451 C C . LEU B 1 165 ? -11.695 -9.695 2.33 1 98.44 165 LEU B C 1
ATOM 3453 O O . LEU B 1 165 ? -12.555 -10.352 2.918 1 98.44 165 LEU B O 1
ATOM 3457 N N . ALA B 1 166 ? -12 -8.586 1.663 1 97.88 166 ALA B N 1
ATOM 3458 C CA . ALA B 1 166 ? -13.406 -8.211 1.468 1 97.88 166 ALA B CA 1
ATOM 3459 C C . ALA B 1 166 ? -14.156 -9.289 0.689 1 97.88 166 ALA B C 1
ATOM 3461 O O . ALA B 1 166 ? -15.273 -9.648 1.046 1 97.88 166 ALA B O 1
ATOM 3462 N N . TYR B 1 167 ? -13.508 -9.812 -0.32 1 98.44 167 TYR B N 1
ATOM 3463 C CA . TYR B 1 167 ? -14.117 -10.875 -1.105 1 98.44 167 TYR B CA 1
ATOM 3464 C C . TYR B 1 167 ? -14.25 -12.156 -0.282 1 98.44 167 TYR B C 1
ATOM 3466 O O . TYR B 1 167 ? -15.227 -12.891 -0.415 1 98.44 167 TYR B O 1
ATOM 3474 N N . ARG B 1 168 ? -13.242 -12.414 0.521 1 98.25 168 ARG B N 1
ATOM 3475 C CA . ARG B 1 168 ? -13.312 -13.578 1.395 1 98.25 168 ARG B CA 1
ATOM 3476 C C . ARG B 1 168 ? -14.492 -13.469 2.354 1 98.25 168 ARG B C 1
ATOM 3478 O O . ARG B 1 168 ? -15.266 -14.422 2.514 1 98.25 168 ARG B O 1
ATOM 3485 N N . ARG B 1 169 ? -14.688 -12.336 2.955 1 96.88 169 ARG B N 1
ATOM 3486 C CA . ARG B 1 169 ? -15.75 -12.109 3.928 1 96.88 169 ARG B CA 1
ATOM 3487 C C . ARG B 1 169 ? -17.125 -12.227 3.275 1 96.88 169 ARG B C 1
ATOM 3489 O O . ARG B 1 169 ? -18.078 -12.695 3.898 1 96.88 169 ARG B O 1
ATOM 3496 N N . SER B 1 170 ? -17.219 -11.805 2.02 1 96.62 170 SER B N 1
ATOM 3497 C CA . SER B 1 170 ? -18.5 -11.812 1.316 1 96.62 170 SER B CA 1
ATOM 3498 C C . SER B 1 170 ? -18.797 -13.195 0.731 1 96.62 170 SER B C 1
ATOM 3500 O O . SER B 1 170 ? -19.875 -13.414 0.178 1 96.62 170 SER B O 1
ATOM 3502 N N . GLY B 1 171 ? -17.781 -14.109 0.783 1 96.81 171 GLY B N 1
ATOM 3503 C CA . GLY B 1 171 ? -17.953 -15.438 0.234 1 96.81 171 GLY B CA 1
ATOM 3504 C C . GLY B 1 171 ? -17.781 -15.492 -1.272 1 96.81 171 GLY B C 1
ATOM 3505 O O . GLY B 1 171 ? -18.188 -16.469 -1.913 1 96.81 171 GLY B O 1
ATOM 3506 N N . GLN B 1 172 ? -17.141 -14.445 -1.838 1 97.5 172 GLN B N 1
ATOM 3507 C CA . GLN B 1 172 ? -17.062 -14.352 -3.293 1 97.5 172 GLN B CA 1
ATOM 3508 C C . GLN B 1 172 ? -15.641 -14.57 -3.791 1 97.5 172 GLN B C 1
ATOM 3510 O O . GLN B 1 172 ? -15.375 -14.453 -4.988 1 97.5 172 GLN B O 1
ATOM 3515 N N . LEU B 1 173 ? -14.75 -14.844 -2.891 1 98.44 173 LEU B N 1
ATOM 3516 C CA . LEU B 1 173 ? -13.391 -15.18 -3.314 1 98.44 173 LEU B CA 1
ATOM 3517 C C . LEU B 1 173 ? -13.352 -16.547 -3.996 1 98.44 173 LEU B C 1
ATOM 3519 O O . LEU B 1 173 ? -13.844 -17.531 -3.445 1 98.44 173 LEU B O 1
ATOM 3523 N N . PRO B 1 174 ? -12.82 -16.594 -5.211 1 98 174 PRO B N 1
ATOM 3524 C CA . PRO B 1 174 ? -12.789 -17.891 -5.902 1 98 174 PRO B CA 1
ATOM 3525 C C . PRO B 1 174 ? -12.078 -18.969 -5.094 1 98 174 PRO B C 1
ATOM 3527 O O . PRO B 1 174 ? -11.055 -18.703 -4.461 1 98 174 PRO B O 1
ATOM 3530 N N . PRO B 1 175 ? -12.648 -20.172 -5.105 1 96.31 175 PRO B N 1
ATOM 3531 C CA . PRO B 1 175 ? -11.922 -21.281 -4.48 1 96.31 175 PRO B CA 1
ATOM 3532 C C . PRO B 1 175 ? -10.539 -21.484 -5.086 1 96.31 175 PRO B C 1
ATOM 3534 O O . PRO B 1 175 ? -10.336 -21.25 -6.277 1 96.31 175 PRO B O 1
ATOM 3537 N N . GLY B 1 176 ? -9.656 -21.875 -4.258 1 97.5 176 GLY B N 1
ATOM 3538 C CA . GLY B 1 176 ? -8.305 -22.156 -4.73 1 97.5 176 GLY B CA 1
ATOM 3539 C C . GLY B 1 176 ? -7.398 -20.938 -4.688 1 97.5 176 GLY B C 1
ATOM 3540 O O . GLY B 1 176 ? -6.254 -20.984 -5.141 1 97.5 176 GLY B O 1
ATOM 3541 N N . SER B 1 177 ? -7.926 -19.828 -4.121 1 98.5 177 SER B N 1
ATOM 3542 C CA . SER B 1 177 ? -7.129 -18.609 -4.016 1 98.5 177 SER B CA 1
ATOM 3543 C C . SER B 1 177 ? -5.863 -18.844 -3.201 1 98.5 177 SER B C 1
ATOM 3545 O O . SER B 1 177 ? -5.906 -19.484 -2.146 1 98.5 177 SER B O 1
ATOM 3547 N N . PHE B 1 178 ? -4.746 -18.406 -3.729 1 98.88 178 PHE B N 1
ATOM 3548 C CA . PHE B 1 178 ? -3.432 -18.547 -3.109 1 98.88 178 PHE B CA 1
ATOM 3549 C C . PHE B 1 178 ? -2.717 -17.203 -3.062 1 98.88 178 PHE B C 1
ATOM 3551 O O . PHE B 1 178 ? -2.348 -16.641 -4.102 1 98.88 178 PHE B O 1
ATOM 3558 N N . ILE B 1 179 ? -2.486 -16.656 -1.856 1 98.94 179 ILE B N 1
ATOM 3559 C CA . ILE B 1 179 ? -1.976 -15.297 -1.664 1 98.94 179 ILE B CA 1
ATOM 3560 C C . ILE B 1 179 ? -0.452 -15.297 -1.764 1 98.94 179 ILE B C 1
ATOM 3562 O O . ILE B 1 179 ? 0.214 -16.141 -1.151 1 98.94 179 ILE B O 1
ATOM 3566 N N . LYS B 1 180 ? 0.063 -14.461 -2.586 1 98.88 180 LYS B N 1
ATOM 3567 C CA . LYS B 1 180 ? 1.497 -14.188 -2.627 1 98.88 180 LYS B CA 1
ATOM 3568 C C . LYS B 1 180 ? 1.821 -12.844 -1.976 1 98.88 180 LYS B C 1
ATOM 3570 O O . LYS B 1 180 ? 1.538 -11.789 -2.545 1 98.88 180 LYS B O 1
ATOM 3575 N N . LEU B 1 181 ? 2.412 -12.914 -0.81 1 98.94 181 LEU B N 1
ATOM 3576 C CA . LEU B 1 181 ? 2.867 -11.695 -0.15 1 98.94 181 LEU B CA 1
ATOM 3577 C C . LEU B 1 181 ? 4.234 -11.273 -0.677 1 98.94 181 LEU B C 1
ATOM 3579 O O . LEU B 1 181 ? 5.246 -11.906 -0.371 1 98.94 181 LEU B O 1
ATOM 3583 N N . TYR B 1 182 ? 4.238 -10.211 -1.443 1 98.62 182 TYR B N 1
ATOM 3584 C CA . TYR B 1 182 ? 5.488 -9.703 -1.999 1 98.62 182 TYR B CA 1
ATOM 3585 C C . TYR B 1 182 ? 6.094 -8.633 -1.099 1 98.62 182 TYR B C 1
ATOM 3587 O O . TYR B 1 182 ? 5.52 -7.555 -0.937 1 98.62 182 TYR B O 1
ATOM 3595 N N . PHE B 1 183 ? 7.207 -8.969 -0.5 1 98.75 183 PHE B N 1
ATOM 3596 C CA . PHE B 1 183 ? 8.008 -8.016 0.267 1 98.75 183 PHE B CA 1
ATOM 3597 C C . PHE B 1 183 ? 9.133 -7.441 -0.585 1 98.75 183 PHE B C 1
ATOM 3599 O O . PHE B 1 183 ? 9.867 -8.188 -1.238 1 98.75 183 PHE B O 1
ATOM 3606 N N . SER B 1 184 ? 9.266 -6.148 -0.567 1 98.06 184 SER B N 1
ATOM 3607 C CA . SER B 1 184 ? 10.219 -5.535 -1.484 1 98.06 184 SER B CA 1
ATOM 3608 C C . SER B 1 184 ? 11.438 -5.004 -0.739 1 98.06 184 SER B C 1
ATOM 3610 O O . SER B 1 184 ? 11.305 -4.309 0.27 1 98.06 184 SER B O 1
ATOM 3612 N N . SER B 1 185 ? 12.617 -5.371 -1.235 1 96.62 185 SER B N 1
ATOM 3613 C CA . SER B 1 185 ? 13.805 -4.641 -0.824 1 96.62 185 SER B CA 1
ATOM 3614 C C . SER B 1 185 ? 13.875 -3.271 -1.492 1 96.62 185 SER B C 1
ATOM 3616 O O . SER B 1 185 ? 12.938 -2.869 -2.189 1 96.62 185 SER B O 1
ATOM 3618 N N . GLU B 1 186 ? 14.945 -2.547 -1.255 1 93.75 186 GLU B N 1
ATOM 3619 C CA . GLU B 1 186 ? 15.125 -1.244 -1.888 1 93.75 186 GLU B CA 1
ATOM 3620 C C . GLU B 1 186 ? 15.328 -1.386 -3.393 1 93.75 186 GLU B C 1
ATOM 3622 O O . GLU B 1 186 ? 15.047 -0.457 -4.152 1 93.75 186 GLU B O 1
ATOM 3627 N N . ARG B 1 187 ? 15.781 -2.541 -3.854 1 91.88 187 ARG B N 1
ATOM 3628 C CA . ARG B 1 187 ? 15.953 -2.803 -5.281 1 91.88 187 ARG B CA 1
ATOM 3629 C C . ARG B 1 187 ? 14.602 -2.988 -5.965 1 91.88 187 ARG B C 1
ATOM 3631 O O . ARG B 1 187 ? 14.438 -2.621 -7.133 1 91.88 187 ARG B O 1
ATOM 3638 N N . GLY B 1 188 ? 13.672 -3.57 -5.188 1 92.69 188 GLY B N 1
ATOM 3639 C CA . GLY B 1 188 ? 12.289 -3.738 -5.621 1 92.69 188 GLY B CA 1
ATOM 3640 C C . GLY B 1 188 ? 12.172 -4.223 -7.055 1 92.69 188 GLY B C 1
ATOM 3641 O O . GLY B 1 188 ? 12.828 -5.191 -7.445 1 92.69 188 GLY B O 1
ATOM 3642 N N . LEU B 1 189 ? 11.117 -3.664 -7.762 1 86.31 189 LEU B N 1
ATOM 3643 C CA . LEU B 1 189 ? 10.867 -3.922 -9.18 1 86.31 189 LEU B CA 1
ATOM 3644 C C . LEU B 1 189 ? 11.508 -2.85 -10.047 1 86.31 189 LEU B C 1
ATOM 3646 O O . LEU B 1 189 ? 11.125 -1.681 -9.992 1 86.31 189 LEU B O 1
ATOM 3650 N N . SER B 1 190 ? 12.477 -3.109 -10.828 1 83.38 190 SER B N 1
ATOM 3651 C CA . SER B 1 190 ? 13.156 -2.178 -11.719 1 83.38 190 SER B CA 1
ATOM 3652 C C . SER B 1 190 ? 13.781 -1.026 -10.938 1 83.38 190 SER B C 1
ATOM 3654 O O . SER B 1 190 ? 13.719 0.128 -11.359 1 83.38 190 SER B O 1
ATOM 3656 N N . GLY B 1 191 ? 14.117 -1.295 -9.672 1 87.5 191 GLY B N 1
ATOM 3657 C CA . GLY B 1 191 ? 14.867 -0.323 -8.891 1 87.5 191 GLY B CA 1
ATOM 3658 C C . GLY B 1 191 ? 13.992 0.512 -7.977 1 87.5 191 GLY B C 1
ATOM 3659 O O . GLY B 1 191 ? 14.469 1.434 -7.312 1 87.5 191 GLY B O 1
ATOM 3660 N N . THR B 1 192 ? 12.789 0.266 -7.918 1 93.06 192 THR B N 1
ATOM 3661 C CA . THR B 1 192 ? 11.906 1.033 -7.047 1 93.06 192 THR B CA 1
ATOM 3662 C C . THR B 1 192 ? 11.219 0.121 -6.035 1 93.06 192 THR B C 1
ATOM 3664 O O . THR B 1 192 ? 10.727 -0.95 -6.391 1 93.06 192 THR B O 1
ATOM 3667 N N . ALA B 1 193 ? 11.211 0.55 -4.836 1 96.38 193 ALA B N 1
ATOM 3668 C CA . ALA B 1 193 ? 10.633 -0.226 -3.742 1 96.38 193 ALA B CA 1
ATOM 3669 C C . ALA B 1 193 ? 9.125 -0.029 -3.672 1 96.38 193 ALA B C 1
ATOM 3671 O O . ALA B 1 193 ? 8.602 0.978 -4.156 1 96.38 193 ALA B O 1
ATOM 3672 N N . PHE B 1 194 ? 8.453 -0.973 -3.156 1 97.75 194 PHE B N 1
ATOM 3673 C CA . PHE B 1 194 ? 7.027 -0.904 -2.863 1 97.75 194 PHE B CA 1
ATOM 3674 C C . PHE B 1 194 ? 6.703 -1.662 -1.581 1 97.75 194 PHE B C 1
ATOM 3676 O O . PHE B 1 194 ? 7.559 -2.352 -1.026 1 97.75 194 PHE B O 1
ATOM 3683 N N . GLY B 1 195 ? 5.582 -1.448 -1.09 1 98.31 195 GLY B N 1
ATOM 3684 C CA . GLY B 1 195 ? 5.039 -2.248 -0.002 1 98.31 195 GLY B CA 1
ATOM 3685 C C . GLY B 1 195 ? 5.973 -2.344 1.189 1 98.31 195 GLY B C 1
ATOM 3686 O O . GLY B 1 195 ? 6.68 -1.386 1.512 1 98.31 195 GLY B O 1
ATOM 3687 N N . LEU B 1 196 ? 5.945 -3.438 1.94 1 98.75 196 LEU B N 1
ATOM 3688 C CA . LEU B 1 196 ? 6.699 -3.68 3.166 1 98.75 196 LEU B CA 1
ATOM 3689 C C . LEU B 1 196 ? 8.008 -4.398 2.867 1 98.75 196 LEU B C 1
ATOM 3691 O O . LEU B 1 196 ? 8.109 -5.129 1.879 1 98.75 196 LEU B O 1
ATOM 3695 N N . PRO B 1 197 ? 8.992 -4.191 3.666 1 98.12 197 PRO B N 1
ATOM 3696 C CA . PRO B 1 197 ? 10.289 -4.844 3.455 1 98.12 197 PRO B CA 1
ATOM 3697 C C . PRO B 1 197 ? 10.281 -6.312 3.877 1 98.12 197 PRO B C 1
ATOM 3699 O O . PRO B 1 197 ? 9.375 -6.75 4.594 1 98.12 197 PRO B O 1
ATOM 3702 N N . PRO B 1 198 ? 11.234 -7.109 3.371 1 98.06 198 PRO B N 1
ATOM 3703 C CA . PRO B 1 198 ? 11.312 -8.516 3.768 1 98.06 198 PRO B 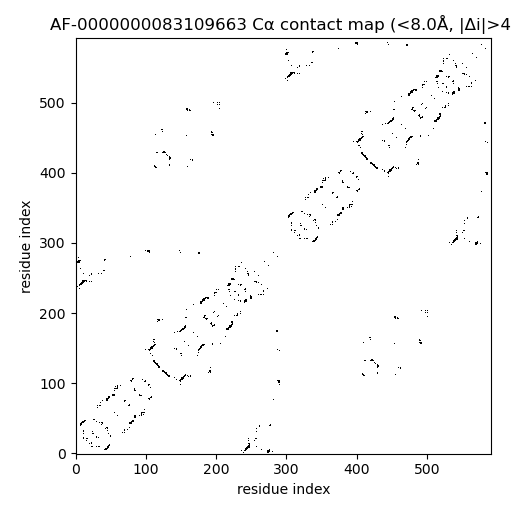CA 1
ATOM 3704 C C . PRO B 1 198 ? 11.836 -8.703 5.191 1 98.06 198 PRO B C 1
ATOM 3706 O O . PRO B 1 198 ? 13 -9.055 5.387 1 98.06 198 PRO B O 1
ATOM 3709 N N . SER B 1 199 ? 10.945 -8.562 6.203 1 97.75 199 SER B N 1
ATOM 3710 C CA . SER B 1 199 ? 11.305 -8.672 7.613 1 97.75 199 SER B CA 1
ATOM 3711 C C . SER B 1 199 ? 10.211 -9.352 8.422 1 97.75 199 SER B C 1
ATOM 3713 O O . SER B 1 199 ? 9.047 -9.367 8.008 1 97.75 199 SER B O 1
ATOM 3715 N N . PRO B 1 200 ? 10.578 -9.867 9.562 1 97.69 200 PRO B N 1
ATOM 3716 C CA . PRO B 1 200 ? 9.578 -10.523 10.414 1 97.69 200 PRO B CA 1
ATOM 3717 C C . PRO B 1 200 ? 8.492 -9.57 10.898 1 97.69 200 PRO B C 1
ATOM 3719 O O . PRO B 1 200 ? 7.324 -9.961 10.992 1 97.69 200 PRO B O 1
ATOM 3722 N N . ALA B 1 201 ? 8.859 -8.289 11.203 1 97.31 201 ALA B N 1
ATOM 3723 C CA . ALA B 1 201 ? 7.859 -7.32 11.648 1 97.31 201 ALA B CA 1
ATOM 3724 C C . ALA B 1 201 ? 6.836 -7.043 10.555 1 97.31 201 ALA B C 1
ATOM 3726 O O . ALA B 1 201 ? 5.637 -6.957 10.82 1 97.31 201 ALA B O 1
ATOM 3727 N N . ALA B 1 202 ? 7.352 -6.898 9.359 1 98.38 202 ALA B N 1
ATOM 3728 C CA . ALA B 1 202 ? 6.469 -6.707 8.211 1 98.38 202 ALA B CA 1
ATOM 3729 C C . ALA B 1 202 ? 5.547 -7.91 8.023 1 98.38 202 ALA B C 1
ATOM 3731 O O . ALA B 1 202 ? 4.34 -7.746 7.82 1 98.38 202 ALA B O 1
ATOM 3732 N N . LEU B 1 203 ? 6.129 -9.094 8.125 1 98.81 203 LEU B N 1
ATOM 3733 C CA . LEU B 1 203 ? 5.332 -10.305 7.984 1 98.81 203 LEU B CA 1
ATOM 3734 C C . LEU B 1 203 ? 4.246 -10.375 9.055 1 98.81 203 LEU B C 1
ATOM 3736 O O . LEU B 1 203 ? 3.117 -10.781 8.773 1 98.81 203 LEU B O 1
ATOM 3740 N N . ALA B 1 204 ? 4.574 -9.984 10.242 1 98.62 204 ALA B N 1
ATOM 3741 C CA . ALA B 1 204 ? 3.625 -10.055 11.352 1 98.62 204 ALA B CA 1
ATOM 3742 C C . ALA B 1 204 ? 2.379 -9.227 11.062 1 98.62 204 ALA B C 1
ATOM 3744 O O . ALA B 1 204 ? 1.27 -9.602 11.453 1 98.62 204 ALA B O 1
ATOM 3745 N N . ALA B 1 205 ? 2.535 -8.117 10.438 1 98.62 205 ALA B N 1
ATOM 3746 C CA . ALA B 1 205 ? 1.396 -7.277 10.086 1 98.62 205 ALA B CA 1
ATOM 3747 C C . ALA B 1 205 ? 0.466 -7.992 9.109 1 98.62 205 ALA B C 1
ATOM 3749 O O . ALA B 1 205 ? -0.758 -7.922 9.25 1 98.62 205 ALA B O 1
ATOM 3750 N N . TYR B 1 206 ? 1.027 -8.68 8.133 1 98.81 206 TYR B N 1
ATOM 3751 C CA . TYR B 1 206 ? 0.217 -9.43 7.176 1 98.81 206 TYR B CA 1
ATOM 3752 C C . TYR B 1 206 ? -0.443 -10.633 7.844 1 98.81 206 TYR B C 1
ATOM 3754 O O . TYR B 1 206 ? -1.61 -10.93 7.582 1 98.81 206 TYR B O 1
ATOM 3762 N N . VAL B 1 207 ? 0.326 -11.32 8.68 1 98.62 207 VAL B N 1
ATOM 3763 C CA . VAL B 1 207 ? -0.193 -12.516 9.344 1 98.62 207 VAL B CA 1
ATOM 3764 C C . VAL B 1 207 ? -1.373 -12.141 10.234 1 98.62 207 VAL B C 1
ATOM 3766 O O . VAL B 1 207 ? -2.348 -12.891 10.336 1 98.62 207 VAL B O 1
ATOM 3769 N N . GLU B 1 208 ? -1.298 -10.977 10.867 1 98.12 208 GLU B N 1
ATOM 3770 C CA . GLU B 1 208 ? -2.424 -10.5 11.664 1 98.12 208 GLU B CA 1
ATOM 3771 C C . GLU B 1 208 ? -3.678 -10.344 10.812 1 98.12 208 GLU B C 1
ATOM 3773 O O . GLU B 1 208 ? -4.77 -10.742 11.219 1 98.12 208 GLU B O 1
ATOM 3778 N N . LEU B 1 209 ? -3.551 -9.781 9.641 1 98.25 209 LEU B N 1
ATOM 3779 C CA . LEU B 1 209 ? -4.672 -9.586 8.727 1 98.25 209 LEU B CA 1
ATOM 3780 C C . LEU B 1 209 ? -5.254 -10.922 8.281 1 98.25 209 LEU B C 1
ATOM 3782 O O . LEU B 1 209 ? -6.461 -11.039 8.062 1 98.25 209 LEU B O 1
ATOM 3786 N N . LEU B 1 210 ? -4.383 -11.898 8.188 1 98.62 210 LEU B N 1
ATOM 3787 C CA . LEU B 1 210 ? -4.773 -13.18 7.621 1 98.62 210 LEU B CA 1
ATOM 3788 C C . LEU B 1 210 ? -5.312 -14.117 8.703 1 98.62 210 LEU B C 1
ATOM 3790 O O . LEU B 1 210 ? -5.922 -15.141 8.391 1 98.62 210 LEU B O 1
ATOM 3794 N N . ASP B 1 211 ? -5.098 -13.758 9.891 1 97.31 211 ASP B N 1
ATOM 3795 C CA . ASP B 1 211 ? -5.48 -14.617 11.008 1 97.31 211 ASP B CA 1
ATOM 3796 C C . ASP B 1 211 ? -6.965 -14.969 10.945 1 97.31 211 ASP B C 1
ATOM 3798 O O . ASP B 1 211 ? -7.809 -14.086 10.773 1 97.31 211 ASP B O 1
ATOM 3802 N N . GLY B 1 212 ? -7.25 -16.219 11.031 1 96.88 212 GLY B N 1
ATOM 3803 C CA . GLY B 1 212 ? -8.625 -16.703 11.094 1 96.88 212 GLY B CA 1
ATOM 3804 C C . GLY B 1 212 ? -9.266 -16.828 9.727 1 96.88 212 GLY B C 1
ATOM 3805 O O . GLY B 1 212 ? -10.406 -17.297 9.609 1 96.88 212 GLY B O 1
ATOM 3806 N N . THR B 1 213 ? -8.594 -16.453 8.641 1 97.62 213 THR B N 1
ATOM 3807 C CA . THR B 1 213 ? -9.203 -16.469 7.32 1 97.62 213 THR B CA 1
ATOM 3808 C C . THR B 1 213 ? -9.109 -17.859 6.699 1 97.62 213 THR B C 1
ATOM 3810 O O . THR B 1 213 ? -9.898 -18.219 5.828 1 97.62 213 THR B O 1
ATOM 3813 N N . GLY B 1 214 ? -8.016 -18.594 7.094 1 96.88 214 GLY B N 1
ATOM 3814 C CA . GLY B 1 214 ? -7.77 -19.906 6.512 1 96.88 214 GLY B CA 1
ATOM 3815 C C . GLY B 1 214 ? -7.18 -19.844 5.113 1 96.88 214 GLY B C 1
ATOM 3816 O O . GLY B 1 214 ? -7.008 -20.859 4.457 1 96.88 214 GLY B O 1
ATOM 3817 N N . LEU B 1 215 ? -6.887 -18.672 4.637 1 98.31 215 LEU B N 1
ATOM 3818 C CA . LEU B 1 215 ? -6.352 -18.531 3.289 1 98.31 215 LEU B CA 1
ATOM 3819 C C . LEU B 1 215 ? -4.875 -18.906 3.246 1 98.31 215 LEU B C 1
ATOM 3821 O O . LEU B 1 215 ? -4.086 -18.453 4.078 1 98.31 215 LEU B O 1
ATOM 3825 N N . PRO B 1 216 ? -4.5 -19.766 2.318 1 98.62 216 PRO B N 1
ATOM 3826 C CA . PRO B 1 216 ? -3.078 -20.062 2.152 1 98.62 216 PRO B CA 1
ATOM 3827 C C . PRO B 1 216 ? -2.291 -18.891 1.567 1 98.62 216 PRO B C 1
ATOM 3829 O O . PRO B 1 216 ? -2.816 -18.141 0.741 1 98.62 216 PRO B O 1
ATOM 3832 N N . TRP B 1 217 ? -1.073 -18.75 2.031 1 98.88 217 TRP B N 1
ATOM 3833 C CA . TRP B 1 217 ? -0.245 -17.656 1.55 1 98.88 217 TRP B CA 1
ATOM 3834 C C . TRP B 1 217 ? 1.22 -18.062 1.469 1 98.88 217 TRP B C 1
ATOM 3836 O O . TRP B 1 217 ? 1.651 -18.984 2.168 1 98.88 217 TRP B O 1
ATOM 3846 N N . ALA B 1 218 ? 1.921 -17.453 0.571 1 98.88 218 ALA B N 1
ATOM 3847 C CA . ALA B 1 218 ? 3.363 -17.625 0.42 1 98.88 218 ALA B CA 1
ATOM 3848 C C . ALA B 1 218 ? 4.094 -16.297 0.536 1 98.88 218 ALA B C 1
ATOM 3850 O O . ALA B 1 218 ? 3.57 -15.258 0.135 1 98.88 218 ALA B O 1
ATOM 3851 N N . ALA B 1 219 ? 5.285 -16.359 1.1 1 98.88 219 ALA B N 1
ATOM 3852 C CA . ALA B 1 219 ? 6.145 -15.18 1.16 1 98.88 219 ALA B CA 1
ATOM 3853 C C . ALA B 1 219 ? 7.086 -15.125 -0.042 1 98.88 219 ALA B C 1
ATOM 3855 O O . ALA B 1 219 ? 7.621 -16.141 -0.467 1 98.88 219 ALA B O 1
ATOM 3856 N N . SER B 1 220 ? 7.195 -14 -0.57 1 98.62 220 SER B N 1
ATOM 3857 C CA . SER B 1 220 ? 8.156 -13.688 -1.622 1 98.62 220 SER B CA 1
ATOM 3858 C C . SER B 1 220 ? 9 -12.469 -1.263 1 98.62 220 SER B C 1
ATOM 3860 O O . SER B 1 220 ? 8.523 -11.57 -0.563 1 98.62 220 SER B O 1
ATOM 3862 N N . ALA B 1 221 ? 10.242 -12.469 -1.653 1 98.19 221 ALA B N 1
ATOM 3863 C CA . ALA B 1 221 ? 11.117 -11.305 -1.503 1 98.19 221 ALA B CA 1
ATOM 3864 C C . ALA B 1 221 ? 11.539 -10.758 -2.863 1 98.19 221 ALA B C 1
ATOM 3866 O O . ALA B 1 221 ? 12.297 -11.414 -3.59 1 98.19 221 ALA B O 1
ATOM 3867 N N . VAL B 1 222 ? 11.078 -9.609 -3.166 1 97.69 222 VAL B N 1
ATOM 3868 C CA . VAL B 1 222 ? 11.367 -9 -4.461 1 97.69 222 VAL B CA 1
ATOM 3869 C C . VAL B 1 222 ? 12.641 -8.156 -4.367 1 97.69 222 VAL B C 1
ATOM 3871 O O . VAL B 1 222 ? 12.75 -7.277 -3.508 1 97.69 222 VAL B O 1
ATOM 3874 N N . GLY B 1 223 ? 13.516 -8.398 -5.238 1 96.25 223 GLY B N 1
ATOM 3875 C CA . GLY B 1 223 ? 14.797 -7.719 -5.184 1 96.25 223 GLY B CA 1
ATOM 3876 C C . GLY B 1 223 ? 15.664 -8.18 -4.031 1 96.25 223 GLY B C 1
ATOM 3877 O O . GLY B 1 223 ? 16.438 -7.391 -3.473 1 96.25 223 GLY B O 1
ATOM 3878 N N . ASP B 1 224 ? 15.477 -9.414 -3.631 1 96.69 224 ASP B N 1
ATOM 3879 C CA . ASP B 1 224 ? 16.188 -9.992 -2.5 1 96.69 224 ASP B CA 1
ATOM 3880 C C . ASP B 1 224 ? 16.297 -11.508 -2.635 1 96.69 224 ASP B C 1
ATOM 3882 O O . ASP B 1 224 ? 15.789 -12.086 -3.6 1 96.69 224 ASP B O 1
ATOM 3886 N N . ASP B 1 225 ? 17.078 -12.133 -1.785 1 97.38 225 ASP B N 1
ATOM 3887 C CA . ASP B 1 225 ? 17.172 -13.586 -1.661 1 97.38 225 ASP B CA 1
ATOM 3888 C C . ASP B 1 225 ? 16.281 -14.094 -0.527 1 97.38 225 ASP B C 1
ATOM 3890 O O . ASP B 1 225 ? 16.688 -14.062 0.641 1 97.38 225 ASP B O 1
ATOM 3894 N N . LEU B 1 226 ? 15.125 -14.602 -0.875 1 98.12 226 LEU B N 1
ATOM 3895 C CA . LEU B 1 226 ? 14.164 -15 0.144 1 98.12 226 LEU B CA 1
ATOM 3896 C C . LEU B 1 226 ? 14.758 -16.078 1.057 1 98.12 226 LEU B C 1
ATOM 3898 O O . LEU B 1 226 ? 14.672 -15.969 2.283 1 98.12 226 LEU B O 1
ATOM 3902 N N . VAL B 1 227 ? 15.359 -17.078 0.478 1 96.94 227 VAL B N 1
ATOM 3903 C CA . VAL B 1 227 ? 15.766 -18.266 1.231 1 96.94 227 VAL B CA 1
ATOM 3904 C C . VAL B 1 227 ? 16.844 -17.875 2.24 1 96.94 227 VAL B C 1
ATOM 3906 O O . VAL B 1 227 ? 16.922 -18.453 3.33 1 96.94 227 VAL B O 1
ATOM 3909 N N . ARG B 1 228 ? 17.562 -16.906 1.935 1 95.06 228 ARG B N 1
ATOM 3910 C CA . ARG B 1 228 ? 18.656 -16.531 2.811 1 95.06 228 ARG B CA 1
ATOM 3911 C C . ARG B 1 228 ? 18.266 -15.352 3.701 1 95.06 228 ARG B C 1
ATOM 3913 O O . ARG B 1 228 ? 19.078 -14.859 4.484 1 95.06 228 ARG B O 1
ATOM 3920 N N . SER B 1 229 ? 17.078 -14.922 3.604 1 95.25 229 SER B N 1
ATOM 3921 C CA . SER B 1 229 ? 16.594 -13.836 4.449 1 95.25 229 SER B CA 1
ATOM 3922 C C . SER B 1 229 ? 15.906 -14.375 5.699 1 95.25 229 SER B C 1
ATOM 3924 O O . SER B 1 229 ? 15.523 -15.539 5.746 1 95.25 229 SER B O 1
ATOM 3926 N N . GLU B 1 230 ? 15.766 -13.508 6.715 1 96.69 230 GLU B N 1
ATOM 3927 C CA . GLU B 1 230 ? 15.047 -13.875 7.93 1 96.69 230 GLU B CA 1
ATOM 3928 C C . GLU B 1 230 ? 13.562 -14.109 7.637 1 96.69 230 GLU B C 1
ATOM 3930 O O . GLU B 1 230 ? 12.875 -14.773 8.414 1 96.69 230 GLU B O 1
ATOM 3935 N N . LEU B 1 231 ? 13.156 -13.57 6.527 1 98.44 231 LEU B N 1
ATOM 3936 C CA . LEU B 1 231 ? 11.75 -13.703 6.164 1 98.44 231 LEU B CA 1
ATOM 3937 C C . LEU B 1 231 ? 11.398 -15.164 5.898 1 98.44 231 LEU B C 1
ATOM 3939 O O . LEU B 1 231 ? 10.289 -15.602 6.203 1 98.44 231 LEU B O 1
ATOM 3943 N N . CYS B 1 232 ? 12.32 -15.898 5.34 1 98.69 232 CYS B N 1
ATOM 3944 C CA . CYS B 1 232 ? 12.07 -17.297 4.977 1 98.69 232 CYS B CA 1
ATOM 3945 C C . CYS B 1 232 ? 11.672 -18.109 6.199 1 98.69 232 CYS B C 1
ATOM 3947 O O . CYS B 1 232 ? 10.578 -18.672 6.242 1 98.69 232 CYS B O 1
ATOM 3949 N N . ARG B 1 233 ? 12.492 -18.125 7.23 1 98.5 233 ARG B N 1
ATOM 3950 C CA . ARG B 1 233 ? 12.203 -18.891 8.438 1 98.5 233 ARG B CA 1
ATOM 3951 C C . ARG B 1 233 ? 10.945 -18.359 9.125 1 98.5 233 ARG B C 1
ATOM 3953 O O . ARG B 1 233 ? 10.109 -19.141 9.594 1 98.5 233 ARG B O 1
ATOM 3960 N N . ALA B 1 234 ? 10.805 -17.047 9.172 1 98.69 234 ALA B N 1
ATOM 3961 C CA . ALA B 1 234 ? 9.625 -16.453 9.797 1 98.69 234 ALA B CA 1
ATOM 3962 C C . ALA B 1 234 ? 8.344 -16.922 9.102 1 98.69 234 ALA B C 1
ATOM 3964 O O . ALA B 1 234 ? 7.352 -17.219 9.766 1 98.69 234 ALA B O 1
ATOM 3965 N N . ALA B 1 235 ? 8.383 -16.953 7.801 1 98.81 235 ALA B N 1
ATOM 3966 C CA . ALA B 1 235 ? 7.223 -17.375 7.031 1 98.81 235 ALA B CA 1
ATOM 3967 C C . ALA B 1 235 ? 6.887 -18.844 7.32 1 98.81 235 ALA B C 1
ATOM 3969 O O . ALA B 1 235 ? 5.723 -19.188 7.551 1 98.81 235 ALA B O 1
ATOM 3970 N N . LEU B 1 236 ? 7.871 -19.688 7.316 1 98.69 236 LEU B N 1
ATOM 3971 C CA . LEU B 1 236 ? 7.668 -21.109 7.586 1 98.69 236 LEU B CA 1
ATOM 3972 C C . LEU B 1 236 ? 7.117 -21.328 8.992 1 98.69 236 LEU B C 1
ATOM 3974 O O . LEU B 1 236 ? 6.176 -22.094 9.188 1 98.69 236 LEU B O 1
ATOM 3978 N N . ASP B 1 237 ? 7.652 -20.562 9.945 1 98.25 237 ASP B N 1
ATOM 3979 C CA . ASP B 1 237 ? 7.215 -20.688 11.328 1 98.25 237 ASP B CA 1
ATOM 3980 C C . ASP B 1 237 ? 5.773 -20.219 11.5 1 98.25 237 ASP B C 1
ATOM 3982 O O . ASP B 1 237 ? 5.043 -20.719 12.352 1 98.25 237 ASP B O 1
ATOM 3986 N N . ALA B 1 238 ? 5.379 -19.297 10.664 1 98.12 238 ALA B N 1
ATOM 3987 C CA . ALA B 1 238 ? 4.035 -18.719 10.758 1 98.12 238 ALA B CA 1
ATOM 3988 C C . ALA B 1 238 ? 3.031 -19.547 9.961 1 98.12 238 ALA B C 1
ATOM 3990 O O . ALA B 1 238 ? 1.848 -19.219 9.906 1 98.12 238 ALA B O 1
ATOM 3991 N N . GLY B 1 239 ? 3.477 -20.578 9.328 1 97.94 239 GLY B N 1
ATOM 3992 C CA . GLY B 1 239 ? 2.58 -21.484 8.641 1 97.94 239 GLY B CA 1
ATOM 3993 C C . GLY B 1 239 ? 2.441 -21.172 7.156 1 97.94 239 GLY B C 1
ATOM 3994 O O . GLY B 1 239 ? 1.553 -21.703 6.488 1 97.94 239 GLY B O 1
ATOM 3995 N N . GLY B 1 240 ? 3.342 -20.328 6.66 1 98.62 240 GLY B N 1
ATOM 3996 C CA . GLY B 1 240 ? 3.244 -19.906 5.27 1 98.62 240 GLY B CA 1
ATOM 3997 C C . GLY B 1 240 ? 4.008 -20.812 4.32 1 98.62 240 GLY B C 1
ATOM 3998 O O . GLY B 1 240 ? 4.562 -21.828 4.734 1 98.62 240 GLY B O 1
ATOM 3999 N N . HIS B 1 241 ? 3.91 -20.531 3.053 1 98.88 241 HIS B N 1
ATOM 4000 C CA . HIS B 1 241 ? 4.598 -21.203 1.949 1 98.88 241 HIS B CA 1
ATOM 4001 C C . HIS B 1 241 ? 5.668 -20.297 1.345 1 98.88 241 HIS B C 1
ATOM 4003 O O . HIS B 1 241 ? 5.941 -19.219 1.867 1 98.88 241 HIS B O 1
ATOM 4009 N N . LEU B 1 242 ? 6.395 -20.844 0.348 1 98.94 242 LEU B N 1
ATOM 4010 C CA . LEU B 1 242 ? 7.52 -20.078 -0.182 1 98.94 242 LEU B CA 1
ATOM 4011 C C . LEU B 1 242 ? 7.359 -19.844 -1.679 1 98.94 242 LEU B C 1
ATOM 4013 O O . LEU B 1 242 ? 6.93 -20.734 -2.412 1 98.94 242 LEU B O 1
ATOM 4017 N N . HIS B 1 243 ? 7.586 -18.688 -2.094 1 98.88 243 HIS B N 1
ATOM 4018 C CA . HIS B 1 243 ? 7.637 -18.234 -3.48 1 98.88 243 HIS B CA 1
ATOM 4019 C C . HIS B 1 243 ? 9.039 -17.766 -3.859 1 98.88 243 HIS B C 1
ATOM 4021 O O . HIS B 1 243 ? 9.469 -16.688 -3.432 1 98.88 243 HIS B O 1
ATOM 4027 N N . VAL B 1 244 ? 9.766 -18.5 -4.664 1 98.75 244 VAL B N 1
ATOM 4028 C CA . VAL B 1 244 ? 11.156 -18.234 -5.012 1 98.75 244 VAL B CA 1
ATOM 4029 C C . VAL B 1 244 ? 11.305 -18.156 -6.527 1 98.75 244 VAL B C 1
ATOM 4031 O O . VAL B 1 244 ? 10.312 -18.219 -7.258 1 98.75 244 VAL B O 1
ATOM 4034 N N . GLY B 1 245 ? 12.484 -17.891 -7.004 1 98.62 245 GLY B N 1
ATOM 4035 C CA . GLY B 1 245 ? 12.766 -17.922 -8.43 1 98.62 245 GLY B CA 1
ATOM 4036 C C . GLY B 1 245 ? 13.453 -16.656 -8.922 1 98.62 245 GLY B C 1
ATOM 4037 O O . GLY B 1 245 ? 13.477 -15.648 -8.227 1 98.62 245 GLY B O 1
ATOM 4038 N N . LEU B 1 246 ? 13.93 -16.75 -10.148 1 98.31 246 LEU B N 1
ATOM 4039 C CA . LEU B 1 246 ? 14.797 -15.719 -10.719 1 98.31 246 LEU B CA 1
ATOM 4040 C C . LEU B 1 246 ? 13.977 -14.5 -11.141 1 98.31 246 LEU B C 1
ATOM 4042 O O . LEU B 1 246 ? 14.539 -13.438 -11.398 1 98.31 246 LEU B O 1
ATOM 4046 N N . GLU B 1 247 ? 12.68 -14.664 -11.211 1 97.31 247 GLU B N 1
ATOM 4047 C CA . GLU B 1 247 ? 11.867 -13.5 -11.523 1 97.31 247 GLU B CA 1
ATOM 4048 C C . GLU B 1 247 ? 12.102 -12.375 -10.523 1 97.31 247 GLU B C 1
ATOM 4050 O O . GLU B 1 247 ? 12.188 -11.203 -10.898 1 97.31 247 GLU B O 1
ATOM 4055 N N . PHE B 1 248 ? 12.211 -12.758 -9.195 1 95.94 248 PHE B N 1
ATOM 4056 C CA . PHE B 1 248 ? 12.242 -11.719 -8.18 1 95.94 248 PHE B CA 1
ATOM 4057 C C . PHE B 1 248 ? 13.562 -11.734 -7.418 1 95.94 248 PHE B C 1
ATOM 4059 O O . PHE B 1 248 ? 13.883 -10.789 -6.699 1 95.94 248 PHE B O 1
ATOM 4066 N N . TYR B 1 249 ? 14.398 -12.742 -7.605 1 97.19 249 TYR B N 1
ATOM 4067 C CA . TYR B 1 249 ? 15.664 -12.867 -6.891 1 97.19 249 TYR B CA 1
ATOM 4068 C C . TYR B 1 249 ? 16.609 -11.727 -7.254 1 97.19 249 TYR B C 1
ATOM 4070 O O . TYR B 1 249 ? 16.75 -11.375 -8.43 1 97.19 249 TYR B O 1
ATOM 4078 N N . ALA B 1 250 ? 17.188 -11.211 -6.242 1 93.81 250 ALA B N 1
ATOM 4079 C CA . ALA B 1 250 ? 18.375 -10.359 -6.418 1 93.81 250 ALA B CA 1
ATOM 4080 C C . ALA B 1 250 ? 19.391 -10.609 -5.316 1 93.81 250 ALA B C 1
ATOM 4082 O O . ALA B 1 250 ? 19.031 -10.891 -4.172 1 93.81 250 ALA B O 1
ATOM 4083 N N . GLY B 1 251 ? 20.609 -10.508 -5.648 1 89.56 251 GLY B N 1
ATOM 4084 C CA . GLY B 1 251 ? 21.703 -10.734 -4.707 1 89.56 251 GLY B CA 1
ATOM 4085 C C . GLY B 1 251 ? 23.062 -10.82 -5.371 1 89.56 251 GLY B C 1
ATOM 4086 O O . GLY B 1 251 ? 23.203 -10.469 -6.543 1 89.56 251 GLY B O 1
ATOM 4087 N N . GLU B 1 252 ? 23.938 -11.281 -4.586 1 90.94 252 GLU B N 1
ATOM 4088 C CA . GLU B 1 252 ? 25.312 -11.305 -5.055 1 90.94 252 GLU B CA 1
ATOM 4089 C C . GLU B 1 252 ? 25.609 -12.555 -5.879 1 90.94 252 GLU B C 1
ATOM 4091 O O . GLU B 1 252 ? 26.578 -12.594 -6.637 1 90.94 252 GLU B O 1
ATOM 4096 N N . ARG B 1 253 ? 24.703 -13.516 -5.773 1 95 253 ARG B N 1
ATOM 4097 C CA . ARG B 1 253 ? 24.906 -14.773 -6.48 1 95 253 ARG B CA 1
ATOM 4098 C C . ARG B 1 253 ? 24.172 -14.766 -7.824 1 95 253 ARG B C 1
ATOM 4100 O O . ARG B 1 253 ? 23.359 -13.891 -8.086 1 95 253 ARG B O 1
ATOM 4107 N N . ALA B 1 254 ? 24.531 -15.695 -8.672 1 96.62 254 ALA B N 1
ATOM 4108 C CA . ALA B 1 254 ? 23.812 -15.969 -9.914 1 96.62 254 ALA B CA 1
ATOM 4109 C C . ALA B 1 254 ? 23.25 -17.391 -9.914 1 96.62 254 ALA B C 1
ATOM 4111 O O . ALA B 1 254 ? 23.625 -18.219 -10.758 1 96.62 254 ALA B O 1
ATOM 4112 N N . PRO B 1 255 ? 22.375 -17.641 -9 1 98.25 255 PRO B N 1
ATOM 4113 C CA . PRO B 1 255 ? 21.828 -19 -8.906 1 98.25 255 PRO B CA 1
ATOM 4114 C C . PRO B 1 255 ? 20.953 -19.375 -10.102 1 98.25 255 PRO B C 1
ATOM 4116 O O . PRO B 1 255 ? 20.609 -18.516 -10.906 1 98.25 255 PRO B O 1
ATOM 4119 N N . THR B 1 256 ? 20.75 -20.688 -10.219 1 98.69 256 THR B N 1
ATOM 4120 C CA . THR B 1 256 ? 19.672 -21.156 -11.07 1 98.69 256 THR B CA 1
ATOM 4121 C C . THR B 1 256 ? 18.359 -21.219 -10.289 1 98.69 256 THR B C 1
ATOM 4123 O O . THR B 1 256 ? 18.359 -21.172 -9.055 1 98.69 256 THR B O 1
ATOM 4126 N N . ASN B 1 257 ? 17.234 -21.297 -11.047 1 98.88 257 ASN B N 1
ATOM 4127 C CA . ASN B 1 257 ? 15.961 -21.547 -10.359 1 98.88 257 ASN B CA 1
ATOM 4128 C C . ASN B 1 257 ? 16 -22.844 -9.547 1 98.88 257 ASN B C 1
ATOM 4130 O O . ASN B 1 257 ? 15.484 -22.891 -8.43 1 98.88 257 ASN B O 1
ATOM 4134 N N . VAL B 1 258 ? 16.609 -23.859 -10.102 1 98.88 258 VAL B N 1
ATOM 4135 C CA . VAL B 1 258 ? 16.688 -25.156 -9.453 1 98.88 258 VAL B CA 1
ATOM 4136 C C . VAL B 1 258 ? 17.438 -25.031 -8.133 1 98.88 258 VAL B C 1
ATOM 4138 O O . VAL B 1 258 ? 17.062 -25.656 -7.133 1 98.88 258 VAL B O 1
ATOM 4141 N N . GLU B 1 259 ? 18.484 -24.297 -8.156 1 98.75 259 GLU B N 1
ATOM 4142 C CA . GLU B 1 259 ? 19.234 -24.062 -6.922 1 98.75 259 GLU B CA 1
ATOM 4143 C C . GLU B 1 259 ? 18.375 -23.359 -5.879 1 98.75 259 GLU B C 1
ATOM 4145 O O . GLU B 1 259 ? 18.391 -23.719 -4.699 1 98.75 259 GLU B O 1
ATOM 4150 N N . LEU B 1 260 ? 17.609 -22.359 -6.277 1 98.81 260 LEU B N 1
ATOM 4151 C CA . LEU B 1 260 ? 16.75 -21.625 -5.355 1 98.81 260 LEU B CA 1
ATOM 4152 C C . LEU B 1 260 ? 15.664 -22.531 -4.789 1 98.81 260 LEU B C 1
ATOM 4154 O O . LEU B 1 260 ? 15.359 -22.469 -3.598 1 98.81 260 LEU B O 1
ATOM 4158 N N . VAL B 1 261 ? 15.117 -23.406 -5.605 1 98.88 261 VAL B N 1
ATOM 4159 C CA . VAL B 1 261 ? 14.109 -24.359 -5.156 1 98.88 261 VAL B CA 1
ATOM 4160 C C . VAL B 1 261 ? 14.734 -25.344 -4.168 1 98.88 261 VAL B C 1
ATOM 4162 O O . VAL B 1 261 ? 14.164 -25.609 -3.107 1 98.88 261 VAL B O 1
ATOM 4165 N N . ALA B 1 262 ? 15.883 -25.859 -4.531 1 98.88 262 ALA B N 1
ATOM 4166 C CA . ALA B 1 262 ? 16.562 -26.797 -3.654 1 98.88 262 ALA B CA 1
ATOM 4167 C C . ALA B 1 262 ? 16.859 -26.172 -2.295 1 98.88 262 ALA B C 1
ATOM 4169 O O . ALA B 1 262 ? 16.734 -26.828 -1.26 1 98.88 262 ALA B O 1
ATOM 4170 N N . GLU B 1 263 ? 17.297 -25 -2.309 1 98.81 263 GLU B N 1
ATOM 4171 C CA . GLU B 1 263 ? 17.562 -24.281 -1.06 1 98.81 263 GLU B CA 1
ATOM 4172 C C . GLU B 1 263 ? 16.281 -24.094 -0.25 1 98.81 263 GLU B C 1
ATOM 4174 O O . GLU B 1 263 ? 16.312 -24.156 0.98 1 98.81 263 GLU B O 1
ATOM 4179 N N . ALA B 1 264 ? 15.211 -23.797 -0.936 1 98.94 264 ALA B N 1
ATOM 4180 C CA . ALA B 1 264 ? 13.922 -23.688 -0.258 1 98.94 264 ALA B CA 1
ATOM 4181 C C . ALA B 1 264 ? 13.516 -25.016 0.381 1 98.94 264 ALA B C 1
ATOM 4183 O O . ALA B 1 264 ? 12.945 -25.031 1.474 1 98.94 264 ALA B O 1
ATOM 4184 N N . VAL B 1 265 ? 13.773 -26.109 -0.297 1 98.88 265 VAL B N 1
ATOM 4185 C CA . VAL B 1 265 ? 13.5 -27.438 0.238 1 98.88 265 VAL B CA 1
ATOM 4186 C C . VAL B 1 265 ? 14.281 -27.656 1.529 1 98.88 265 VAL B C 1
ATOM 4188 O O . VAL B 1 265 ? 13.734 -28.125 2.531 1 98.88 265 VAL B O 1
ATOM 4191 N N . VAL B 1 266 ? 15.523 -27.266 1.486 1 98.81 266 VAL B N 1
ATOM 4192 C CA . VAL B 1 266 ? 16.375 -27.406 2.658 1 98.81 266 VAL B CA 1
ATOM 4193 C C . VAL B 1 266 ? 15.844 -26.547 3.799 1 98.81 266 VAL B C 1
ATOM 4195 O O . VAL B 1 266 ? 15.781 -26.984 4.945 1 98.81 266 VAL B O 1
ATOM 4198 N N . ALA B 1 267 ? 15.484 -25.312 3.504 1 98.75 267 ALA B N 1
ATOM 4199 C CA . ALA B 1 267 ? 14.938 -24.406 4.508 1 98.75 267 ALA B CA 1
ATOM 4200 C C . ALA B 1 267 ? 13.656 -24.984 5.121 1 98.75 267 ALA B C 1
ATOM 4202 O O . ALA B 1 267 ? 13.438 -24.859 6.328 1 98.75 267 ALA B O 1
ATOM 4203 N N . THR B 1 268 ? 12.836 -25.562 4.27 1 98.75 268 THR B N 1
ATOM 4204 C CA . THR B 1 268 ? 11.594 -26.172 4.719 1 98.75 268 THR B CA 1
ATOM 4205 C C . THR B 1 268 ? 11.867 -27.297 5.703 1 98.75 268 THR B C 1
ATOM 4207 O O . THR B 1 268 ? 11.258 -27.359 6.773 1 98.75 268 THR B O 1
ATOM 4210 N N . ALA B 1 269 ? 12.789 -28.141 5.359 1 98.31 269 ALA B N 1
ATOM 4211 C CA . ALA B 1 269 ? 13.172 -29.234 6.238 1 98.31 269 ALA B CA 1
ATOM 4212 C C . ALA B 1 269 ? 13.734 -28.703 7.555 1 98.31 269 ALA B C 1
ATOM 4214 O O . ALA B 1 269 ? 13.438 -29.25 8.625 1 98.31 269 ALA B O 1
ATOM 4215 N N . ALA B 1 270 ? 14.516 -27.703 7.469 1 97.94 270 ALA B N 1
ATOM 4216 C CA . ALA B 1 270 ? 15.125 -27.125 8.656 1 97.94 270 ALA B CA 1
ATOM 4217 C C . ALA B 1 270 ? 14.062 -26.562 9.602 1 97.94 270 ALA B C 1
ATOM 4219 O O . ALA B 1 270 ? 14.273 -26.5 10.812 1 97.94 270 ALA B O 1
ATOM 4220 N N . ALA B 1 271 ? 12.977 -26.172 9.07 1 97.69 271 ALA B N 1
ATOM 4221 C CA . ALA B 1 271 ? 11.875 -25.641 9.867 1 97.69 271 ALA B CA 1
ATOM 4222 C C . ALA B 1 271 ? 11 -26.781 10.406 1 97.69 271 ALA B C 1
ATOM 4224 O O . ALA B 1 271 ? 10.008 -26.531 11.094 1 97.69 271 ALA B O 1
ATOM 4225 N N . GLY B 1 272 ? 11.297 -27.984 10.031 1 97.94 272 GLY B N 1
ATOM 4226 C CA . GLY B 1 272 ? 10.562 -29.141 10.523 1 97.94 272 GLY B CA 1
ATOM 4227 C C . GLY B 1 272 ? 9.297 -29.422 9.734 1 97.94 272 GLY B C 1
ATOM 4228 O O . GLY B 1 272 ? 8.367 -30.047 10.242 1 97.94 272 GLY B O 1
ATOM 4229 N N . ARG B 1 273 ? 9.25 -28.875 8.555 1 98.12 273 ARG B N 1
ATOM 4230 C CA . ARG B 1 273 ? 8.07 -29.094 7.719 1 98.12 273 ARG B CA 1
ATOM 4231 C C . ARG B 1 273 ? 8.422 -29.891 6.477 1 98.12 273 ARG B C 1
ATOM 4233 O O . ARG B 1 273 ? 9.594 -30 6.109 1 98.12 273 ARG B O 1
ATOM 4240 N N . GLU B 1 274 ? 7.426 -30.5 5.832 1 98.25 274 GLU B N 1
ATOM 4241 C CA . GLU B 1 274 ? 7.598 -31.281 4.609 1 98.25 274 GLU B CA 1
ATOM 4242 C C . GLU B 1 274 ? 7.25 -30.438 3.375 1 98.25 274 GLU B C 1
ATOM 4244 O O . GLU B 1 274 ? 6.477 -29.484 3.461 1 98.25 274 GLU B O 1
ATOM 4249 N N . VAL B 1 275 ? 7.816 -30.875 2.322 1 98.56 275 VAL B N 1
ATOM 4250 C CA . VAL B 1 275 ? 7.543 -30.203 1.054 1 98.56 275 VAL B CA 1
ATOM 4251 C C . VAL B 1 275 ? 6.34 -30.844 0.375 1 98.56 275 VAL B C 1
ATOM 4253 O O . VAL B 1 275 ? 6.242 -32.062 0.303 1 98.56 275 VAL B O 1
ATOM 4256 N N . ALA B 1 276 ? 5.43 -30.031 -0.115 1 98.25 276 ALA B N 1
ATOM 4257 C CA . ALA B 1 276 ? 4.246 -30.531 -0.816 1 98.25 276 ALA B CA 1
ATOM 4258 C C . ALA B 1 276 ? 4.594 -30.953 -2.238 1 98.25 276 ALA B C 1
ATOM 4260 O O . ALA B 1 276 ? 5.316 -30.25 -2.947 1 98.25 276 ALA B O 1
ATOM 4261 N N . THR B 1 277 ? 4.023 -32.094 -2.592 1 95.94 277 THR B N 1
ATOM 4262 C CA . THR B 1 277 ? 4.027 -32.469 -4.004 1 95.94 277 THR B CA 1
ATOM 4263 C C . THR B 1 277 ? 2.994 -31.641 -4.773 1 95.94 277 THR B C 1
ATOM 4265 O O . THR B 1 277 ? 2.178 -30.938 -4.176 1 95.94 277 THR B O 1
ATOM 4268 N N . GLY B 1 278 ? 3.102 -31.766 -6.059 1 94.81 278 GLY B N 1
ATOM 4269 C CA . GLY B 1 278 ? 2.09 -31.125 -6.875 1 94.81 278 GLY B CA 1
ATOM 4270 C C . GLY B 1 278 ? 0.676 -31.547 -6.52 1 94.81 278 GLY B C 1
ATOM 4271 O O . GLY B 1 278 ? -0.218 -30.703 -6.406 1 94.81 278 GLY B O 1
ATOM 4272 N N . ALA B 1 279 ? 0.466 -32.812 -6.359 1 93.88 279 ALA B N 1
ATOM 4273 C CA . ALA B 1 279 ? -0.851 -33.344 -6.02 1 93.88 279 ALA B CA 1
ATOM 4274 C C . ALA B 1 279 ? -1.309 -32.844 -4.652 1 93.88 279 ALA B C 1
ATOM 4276 O O . ALA B 1 279 ? -2.477 -32.469 -4.473 1 93.88 279 ALA B O 1
ATOM 4277 N N . GLU B 1 280 ? -0.395 -32.812 -3.723 1 96.12 280 GLU B N 1
ATOM 4278 C CA . GLU B 1 280 ? -0.716 -32.312 -2.391 1 96.12 280 GLU B CA 1
ATOM 4279 C C . GLU B 1 280 ? -1.06 -30.828 -2.426 1 96.12 280 GLU B C 1
ATOM 4281 O O . GLU B 1 280 ? -1.993 -30.391 -1.754 1 96.12 280 GLU B O 1
ATOM 4286 N N . ALA B 1 281 ? -0.27 -30.094 -3.191 1 97.38 281 ALA B N 1
ATOM 4287 C CA . ALA B 1 281 ? -0.538 -28.672 -3.336 1 97.38 281 ALA B CA 1
ATOM 4288 C C . ALA B 1 281 ? -1.924 -28.422 -3.928 1 97.38 281 ALA B C 1
ATOM 4290 O O . ALA B 1 281 ? -2.674 -27.578 -3.441 1 97.38 281 ALA B O 1
ATOM 4291 N N . ALA B 1 282 ? -2.289 -29.188 -4.945 1 96.25 282 ALA B N 1
ATOM 4292 C CA . ALA B 1 282 ? -3.605 -29.062 -5.566 1 96.25 282 ALA B CA 1
ATOM 4293 C C . ALA B 1 282 ? -4.715 -29.359 -4.555 1 96.25 282 ALA B C 1
ATOM 4295 O O . ALA B 1 282 ? -5.727 -28.641 -4.516 1 96.25 282 ALA B O 1
ATOM 4296 N N . ALA B 1 283 ? -4.484 -30.328 -3.754 1 95.44 283 ALA B N 1
ATOM 4297 C CA . ALA B 1 283 ? -5.469 -30.703 -2.738 1 95.44 283 ALA B CA 1
ATOM 4298 C C . ALA B 1 283 ? -5.574 -29.625 -1.66 1 95.44 283 ALA B C 1
ATOM 4300 O O . ALA B 1 283 ? -6.68 -29.25 -1.268 1 95.44 283 ALA B O 1
ATOM 4301 N N . LEU B 1 284 ? -4.438 -29.172 -1.256 1 96.44 284 LEU B N 1
ATOM 4302 C CA . LEU B 1 284 ? -4.391 -28.156 -0.219 1 96.44 284 LEU B CA 1
ATOM 4303 C C . LEU B 1 284 ? -5.105 -26.891 -0.674 1 96.44 284 LEU B C 1
ATOM 4305 O O . LEU B 1 284 ? -5.812 -26.25 0.112 1 96.44 284 LEU B O 1
ATOM 4309 N N . LEU B 1 285 ? -4.941 -26.516 -1.928 1 97.25 285 LEU B N 1
ATOM 4310 C CA . LEU B 1 285 ? -5.504 -25.281 -2.457 1 97.25 285 LEU B CA 1
ATOM 4311 C C . LEU B 1 285 ? -6.926 -25.5 -2.965 1 97.25 285 LEU B C 1
ATOM 4313 O O . LEU B 1 285 ? -7.66 -24.547 -3.209 1 97.25 285 LEU B O 1
ATOM 4317 N N . GLY B 1 286 ? -7.301 -26.719 -3.139 1 95.31 286 GLY B N 1
ATOM 4318 C CA . GLY B 1 286 ? -8.617 -27.016 -3.68 1 95.31 286 GLY B CA 1
ATOM 4319 C C . GLY B 1 286 ? -8.719 -26.781 -5.176 1 95.31 286 GLY B C 1
ATOM 4320 O O . GLY B 1 286 ? -9.75 -26.344 -5.668 1 95.31 286 GLY B O 1
ATOM 4321 N N . LEU B 1 287 ? -7.578 -27.047 -5.82 1 94.38 287 LEU B N 1
ATOM 4322 C CA . LEU B 1 287 ? -7.555 -26.844 -7.266 1 94.38 287 LEU B CA 1
ATOM 4323 C C . LEU B 1 287 ? -8.148 -28.047 -7.992 1 94.38 287 LEU B C 1
ATOM 4325 O O . LEU B 1 287 ? -7.82 -29.188 -7.684 1 94.38 287 LEU B O 1
ATOM 4329 N N . VAL B 1 288 ? -9.055 -27.812 -8.875 1 84.12 288 VAL B N 1
ATOM 4330 C CA . VAL B 1 288 ? -9.734 -28.891 -9.602 1 84.12 288 VAL B CA 1
ATOM 4331 C C . VAL B 1 288 ? -9.336 -28.844 -11.07 1 84.12 288 VAL B C 1
ATOM 4333 O O . VAL B 1 288 ? -8.898 -27.812 -11.578 1 84.12 288 VAL B O 1
ATOM 4336 N N . ARG B 1 289 ? -9.172 -30.109 -11.633 1 76.25 289 ARG B N 1
ATOM 4337 C CA . ARG B 1 289 ? -8.938 -30.172 -13.07 1 76.25 289 ARG B CA 1
ATOM 4338 C C . ARG B 1 289 ? -10.219 -29.891 -13.844 1 76.25 289 ARG B C 1
ATOM 4340 O O . ARG B 1 289 ? -11.289 -30.391 -13.484 1 76.25 289 ARG B O 1
ATOM 4347 N N . THR B 1 290 ? -10.25 -28.797 -14.453 1 60.53 290 THR B N 1
ATOM 4348 C CA . THR B 1 290 ? -11.406 -28.531 -15.305 1 60.53 290 THR B CA 1
ATOM 4349 C C . THR B 1 290 ? -11.578 -29.625 -16.344 1 60.53 290 THR B C 1
ATOM 4351 O O . THR B 1 290 ? -10.688 -29.844 -17.172 1 60.53 290 THR B O 1
ATOM 4354 N N . MET B 1 291 ? -11.742 -30.891 -15.93 1 48.97 291 MET B N 1
ATOM 4355 C CA . MET B 1 291 ? -11.766 -32.156 -16.672 1 48.97 291 MET B CA 1
ATOM 4356 C C . MET B 1 291 ? -12.086 -31.906 -18.141 1 48.97 291 MET B C 1
ATOM 4358 O O . MET B 1 291 ? -12.453 -30.797 -18.531 1 48.97 291 MET B O 1
ATOM 4362 N N . GLU B 1 292 ? -13.086 -32.906 -18.578 1 41.81 292 GLU B N 1
ATOM 4363 C CA . GLU B 1 292 ? -13.32 -34.125 -19.375 1 41.81 292 GLU B CA 1
ATOM 4364 C C . GLU B 1 292 ? -13.844 -33.75 -20.766 1 41.81 292 GLU B C 1
ATOM 4366 O O . GLU B 1 292 ? -14.445 -34.594 -21.438 1 41.81 292 GLU B O 1
ATOM 4371 N N . SER B 1 293 ? -14.031 -32.594 -21.078 1 39.34 293 SER B N 1
ATOM 4372 C CA . SER B 1 293 ? -14.633 -32.969 -22.344 1 39.34 293 SER B CA 1
ATOM 4373 C C . SER B 1 293 ? -13.594 -33.531 -23.312 1 39.34 293 SER B C 1
ATOM 4375 O O . SER B 1 293 ? -13.039 -32.812 -24.141 1 39.34 293 SER B O 1
ATOM 4377 N N . MET B 1 294 ? -12.461 -33.969 -22.797 1 36.34 294 MET B N 1
ATOM 4378 C CA . MET B 1 294 ? -11.719 -34.562 -23.906 1 36.34 294 MET B CA 1
ATOM 4379 C C . MET B 1 294 ? -12.555 -35.594 -24.625 1 36.34 294 MET B C 1
ATOM 4381 O O . MET B 1 294 ? -13.062 -36.531 -24 1 36.34 294 MET B O 1
ATOM 4385 N N . PRO B 1 295 ? -13.211 -35.281 -25.781 1 37.88 295 PRO B N 1
ATOM 4386 C CA . PRO B 1 295 ? -13.68 -36.438 -26.516 1 37.88 295 PRO B CA 1
ATOM 4387 C C . PRO B 1 295 ? -12.688 -37.594 -26.484 1 37.88 295 PRO B C 1
ATOM 4389 O O . PRO B 1 295 ? -11.477 -37.375 -26.406 1 37.88 295 PRO B O 1
ATOM 4392 N N . ARG B 1 296 ? -13.164 -38.938 -26.109 1 32.88 296 ARG B N 1
ATOM 4393 C CA . ARG B 1 296 ? -12.5 -40.156 -26.484 1 32.88 296 ARG B CA 1
ATOM 4394 C C . ARG B 1 296 ? -12.008 -40.094 -27.922 1 32.88 296 ARG B C 1
ATOM 4396 O O . ARG B 1 296 ? -12.672 -39.531 -28.797 1 32.88 296 ARG B O 1
#

Foldseek 3Di:
DFQAFAEEAAAAAPDDCVQFVQGQADLVSVLVQLLLLQVLFHLEYEYEHNDLQDFAPRRLVSVVVSLVSNCVVVVLHAYEYAFRDDDPVGRCNNVVVNLVVLSHQAYEAAQAKDDDAADDPLDGDDDDIRGQDNVNRVVRQVSCQVSLHAYEYEDQAVVSVVSQVVCLVVVNGRFLHEYEDEAEDCCAPNRHHTYHHLDLVSVVVVLVVCPPSLHAYEYDYAQAQLLPDPSLLSQLLSSHHYYYYDNRYHDDDNDHSSVSSNSSQVSCVVSVHHRDHNVSSCVSRVTDRPDPPPDD/DFQAFAEEAAAAAPDDCVQFVQGQADLVSVLVQLLLLQVLFHLEYEYEHNDLQDFAPRRLVSVVVSLVSNCVVVVLHAYEYAFGDDDPVGRCNNVVVNLVVLSHQAYEAAQAKDDDAADDPLDGDDDDMRGQDNVNRVVRQVSCQVSLHAYEYEDQAVVSVVSQVVCLVVVNGRFLHEYEDEAEDCCAPNRHHTYHHLDLVSVVVVLVVCPPSLHAYEYDYAQAQLLPDPSLLSQLLSSHHYYYYPNRYHDDDNDHSSVSSNSSQVSNVVSVHHRDHNVSSCVSRVGDRSDDPPPD

Solvent-accessible surface area (backbone atoms only — not comparable to full-atom values): 29429 Å² total; per-residue (Å²): 131,82,76,55,31,42,30,29,33,31,40,15,58,86,47,47,49,89,82,32,75,61,39,43,60,50,65,68,44,39,39,53,51,50,52,46,26,43,74,45,45,28,19,32,39,36,46,55,72,75,63,51,80,39,44,27,66,63,35,27,50,55,52,48,59,41,46,54,58,42,36,73,77,37,75,56,65,38,47,32,67,64,69,35,52,73,62,76,88,42,26,60,49,26,51,59,59,36,40,72,69,33,78,40,30,36,36,58,36,56,42,39,43,43,65,47,41,32,51,55,93,71,31,62,34,35,82,39,60,51,78,25,26,40,46,50,32,50,48,40,48,47,54,21,47,75,62,57,13,12,27,40,34,48,23,54,36,50,31,18,48,47,50,52,48,33,30,50,74,71,69,67,49,39,64,24,47,37,37,35,43,42,15,18,30,72,43,18,59,67,41,25,47,39,20,43,49,64,34,55,51,36,47,47,32,53,50,59,73,46,58,90,66,81,68,53,40,23,45,30,29,26,32,24,49,40,75,80,33,67,31,38,59,45,31,51,75,71,70,33,25,42,42,48,25,46,40,34,49,35,70,94,69,76,68,43,46,43,55,49,38,39,49,42,49,52,52,37,46,74,72,73,40,48,74,18,45,30,64,50,40,31,60,75,40,56,47,48,80,52,53,78,77,63,79,131,131,79,76,54,31,42,30,30,33,31,39,15,57,87,47,47,50,88,81,33,74,61,39,42,59,50,66,68,42,40,39,53,50,50,52,46,25,44,73,45,45,27,20,31,41,36,46,55,70,74,63,50,80,38,45,28,67,64,35,27,49,55,52,48,59,43,47,54,58,42,36,73,76,36,76,54,64,39,49,32,66,63,70,37,53,75,63,76,89,41,28,60,48,25,52,58,60,36,40,72,70,38,77,41,32,34,36,56,35,56,43,38,44,44,66,47,41,33,51,56,94,71,30,63,35,35,81,40,62,52,79,24,26,38,46,49,32,50,49,39,48,46,54,20,46,75,62,57,13,12,28,39,34,47,24,54,38,51,30,18,48,48,49,51,48,33,30,50,76,71,68,67,50,38,64,23,46,36,37,35,42,41,14,18,30,72,44,19,60,67,40,25,46,38,20,43,48,62,34,56,52,36,47,46,30,52,49,60,73,45,58,90,67,79,68,52,40,22,45,29,27,25,32,25,47,39,75,80,33,68,30,39,59,45,31,51,76,72,69,34,24,42,42,47,23,47,40,35,49,35,69,93,68,77,67,43,45,43,53,49,38,38,47,41,52,52,53,37,48,75,72,74,40,48,75,19,46,30,64,51,41,30,59,74,40,57,47,48,76,49,70,68,78,62,80,131

Secondary structure (DSSP, 8-state):
-PPPBPEEEE--TT--TTT-TT---SHHHHHHHHHHHHHHT-SEEE---S-TT--HHHHHHHHHHHHHHHHHH-TT-EEE--PPSSSGGGTTTTHHHHHHTT---EEEE--S-EEEEEEETTEEEEEEEE---HHHHHHHHHHHHHTT-EEEEEESSHHHHHHHHHHHHHT-SPTT-EEEEEEE-SSTBTTB--S--SSHHHHHHHHHHHTTT---EEEEEETB-TTTSHHHHHHHHTT-EEEESTTTB-SS----HHHHHHHHHHHHHHTT-PBPPHHHHHHHHT----------/-PPPBPEEEE--TT--TTT-TT---SHHHHHHHHHHHHHHT-SEEE---S-TT--HHHHHHHHHHHHHHHHHH-TT-EEE--PPSSSGGGTTTTHHHHHHTT---EEEE--S-EEEEEEETTEEEEEEEE---HHHHHHHHHHHHHTT-EEEEEESSHHHHHHHHHHHHHT-SPTT-EEEEEEE-SSTBTTB--S--SSHHHHHHHHHHHTTT---EEEEEETB-STTSHHHHHHHHTT-EEEESTTTB-SS----HHHHHHHHHHHHHHTT-PBPPHHHHHHHHT----------

InterPro domains:
  IPR008567 Beta-keto acid cleavage enzyme [PF05853] (4-287)
  IPR008567 Beta-keto acid cleavage enzyme [PTHR37418] (1-288)
  IPR013785 Aldolase-type TIM barrel [G3DSA:3.20.20.70] (1-292)